Protein AF-A0A7S4EW14-F1 (afdb_monomer_lite)

Structure (mmCIF, N/CA/C/O backbone):
data_AF-A0A7S4EW14-F1
#
_entry.id   AF-A0A7S4EW14-F1
#
loop_
_atom_site.group_PDB
_atom_site.id
_atom_site.type_symbol
_atom_site.label_atom_id
_atom_site.label_alt_id
_atom_site.label_comp_id
_atom_site.label_asym_id
_atom_site.label_entity_id
_atom_site.label_seq_id
_atom_site.pdbx_PDB_ins_code
_atom_site.Cartn_x
_atom_site.Cartn_y
_atom_site.Cartn_z
_atom_site.occupancy
_atom_site.B_iso_or_equiv
_atom_site.auth_seq_id
_atom_site.auth_comp_id
_atom_site.auth_asym_id
_atom_site.auth_atom_id
_atom_site.pdbx_PDB_model_num
ATOM 1 N N . MET A 1 1 ? -1.439 -9.033 0.939 1.00 96.38 1 MET A N 1
ATOM 2 C CA . MET A 1 1 ? -0.137 -9.202 0.262 1.00 96.38 1 MET A CA 1
ATOM 3 C C . MET A 1 1 ? 0.060 -7.979 -0.616 1.00 96.38 1 MET A C 1
ATOM 5 O O . MET A 1 1 ? -0.944 -7.470 -1.092 1.00 96.38 1 MET A O 1
ATOM 9 N N . GLY A 1 2 ? 1.270 -7.483 -0.814 1.00 96.62 2 GLY A N 1
ATOM 10 C CA . GLY A 1 2 ? 1.543 -6.342 -1.691 1.00 96.62 2 GLY A CA 1
ATOM 11 C C . GLY A 1 2 ? 3.012 -5.959 -1.643 1.00 96.62 2 GLY A C 1
ATOM 12 O O . GLY A 1 2 ? 3.771 -6.600 -0.910 1.00 96.62 2 GLY A O 1
ATOM 13 N N . ASP A 1 3 ? 3.383 -4.966 -2.452 1.00 96.94 3 ASP A N 1
ATOM 14 C CA . ASP A 1 3 ? 4.759 -4.482 -2.587 1.00 96.94 3 ASP A CA 1
ATOM 15 C C . ASP A 1 3 ? 5.669 -5.640 -3.014 1.00 96.94 3 ASP A C 1
ATOM 17 O O . ASP A 1 3 ? 6.443 -6.233 -2.258 1.00 96.94 3 ASP A O 1
ATOM 21 N N . THR A 1 4 ? 5.455 -6.092 -4.242 1.00 95.25 4 THR A N 1
ATOM 22 C CA . THR A 1 4 ? 5.931 -7.405 -4.676 1.00 95.25 4 THR A CA 1
ATOM 23 C C . THR A 1 4 ? 6.914 -7.369 -5.808 1.00 95.25 4 THR A C 1
ATOM 25 O O . THR A 1 4 ? 7.634 -8.347 -5.960 1.00 95.25 4 THR A O 1
ATOM 28 N N . GLY A 1 5 ? 6.916 -6.328 -6.639 1.00 91.94 5 GLY A N 1
ATOM 29 C CA . GLY A 1 5 ? 7.826 -6.315 -7.780 1.00 91.94 5 GLY A CA 1
ATOM 30 C C . GLY A 1 5 ? 9.285 -6.319 -7.324 1.00 91.94 5 GLY A C 1
ATOM 31 O O . GLY A 1 5 ? 9.616 -5.876 -6.223 1.00 91.94 5 GLY A O 1
ATOM 32 N N . LEU A 1 6 ? 10.163 -6.846 -8.173 1.00 92.06 6 LEU A N 1
ATOM 33 C CA . LEU A 1 6 ? 11.594 -6.898 -7.896 1.00 92.06 6 LEU A CA 1
ATOM 34 C C . LEU A 1 6 ? 12.175 -5.478 -7.922 1.00 92.06 6 LEU A C 1
ATOM 36 O O . LEU A 1 6 ? 12.117 -4.818 -8.965 1.00 92.06 6 LEU A O 1
ATOM 40 N N . ARG A 1 7 ? 12.770 -5.008 -6.816 1.00 90.75 7 ARG A N 1
ATOM 41 C CA . ARG A 1 7 ? 13.289 -3.635 -6.723 1.00 90.75 7 ARG A CA 1
ATOM 42 C C . ARG A 1 7 ? 14.470 -3.423 -7.672 1.00 90.75 7 ARG A C 1
ATOM 44 O O . ARG A 1 7 ? 15.605 -3.757 -7.354 1.00 90.75 7 ARG A O 1
ATOM 51 N N . VAL A 1 8 ? 14.211 -2.829 -8.838 1.00 88.62 8 VAL A N 1
ATOM 52 C CA . VAL A 1 8 ? 15.250 -2.397 -9.783 1.00 88.62 8 VAL A CA 1
ATOM 53 C C . VAL A 1 8 ? 14.937 -0.984 -10.257 1.00 88.62 8 VAL A C 1
ATOM 55 O O . VAL A 1 8 ? 14.198 -0.770 -11.221 1.00 88.62 8 VAL A O 1
ATOM 58 N N . LYS A 1 9 ? 15.527 -0.013 -9.556 1.00 85.25 9 LYS A N 1
ATOM 59 C CA . LYS A 1 9 ? 15.292 1.427 -9.724 1.00 85.25 9 LYS A CA 1
ATOM 60 C C . LYS A 1 9 ? 16.620 2.135 -10.029 1.00 85.25 9 LYS A C 1
ATOM 62 O O . LYS A 1 9 ? 17.170 2.802 -9.148 1.00 85.25 9 LYS A O 1
ATOM 67 N N . PRO A 1 10 ? 17.194 1.961 -11.234 1.00 81.62 10 PRO A N 1
ATOM 68 C CA . PRO A 1 10 ? 18.455 2.608 -11.570 1.00 81.62 10 PRO A CA 1
ATOM 69 C C . PRO A 1 10 ? 18.251 4.121 -11.657 1.00 81.62 10 PRO A C 1
ATOM 71 O O . PRO A 1 10 ? 17.404 4.571 -12.410 1.00 81.62 10 PRO A O 1
ATOM 74 N N . LYS A 1 11 ? 19.061 4.911 -10.954 1.00 82.31 11 LYS A N 1
ATOM 75 C CA . LYS A 1 11 ? 19.224 6.352 -11.224 1.00 82.31 11 LYS A CA 1
ATOM 76 C C . LYS A 1 11 ? 20.263 6.576 -12.318 1.00 82.31 11 LYS A C 1
ATOM 78 O O . LYS A 1 11 ? 20.141 7.477 -13.139 1.00 82.31 11 LYS A O 1
ATOM 83 N N . ASN A 1 12 ? 21.280 5.718 -12.347 1.00 80.88 12 ASN A N 1
ATOM 84 C CA . ASN A 1 12 ? 22.283 5.648 -13.396 1.00 80.88 12 ASN A CA 1
ATOM 85 C C . ASN A 1 12 ? 22.828 4.217 -13.463 1.00 80.88 12 ASN A C 1
ATOM 87 O O . ASN A 1 12 ? 23.232 3.637 -12.462 1.00 80.88 12 ASN A O 1
ATOM 91 N N . ASN A 1 13 ? 22.850 3.624 -14.651 1.00 76.94 13 ASN A N 1
ATOM 92 C CA . ASN A 1 13 ? 23.282 2.238 -14.857 1.00 76.94 13 ASN A CA 1
ATOM 93 C C . ASN A 1 13 ? 24.780 2.109 -15.208 1.00 76.94 13 ASN A C 1
ATOM 95 O O . ASN A 1 13 ? 25.207 1.074 -15.723 1.00 76.94 13 ASN A O 1
ATOM 99 N N . GLY A 1 14 ? 25.579 3.151 -14.950 1.00 79.75 14 GLY A N 1
ATOM 100 C CA . GLY A 1 14 ? 27.022 3.173 -15.208 1.00 79.75 14 GLY A CA 1
ATOM 101 C C . GLY A 1 14 ? 27.410 3.727 -16.580 1.00 79.75 14 GLY A C 1
ATOM 102 O O . GLY A 1 14 ? 28.583 3.728 -16.942 1.00 79.75 14 GLY A O 1
ATOM 103 N N . PHE A 1 15 ? 26.443 4.202 -17.357 1.00 77.44 15 PHE A N 1
ATOM 104 C CA . PHE A 1 15 ? 26.656 4.684 -18.720 1.00 77.44 15 PHE A CA 1
ATOM 105 C C . PHE A 1 15 ? 26.356 6.175 -18.904 1.00 77.44 15 PHE A C 1
ATOM 107 O O . PHE A 1 15 ? 26.769 6.777 -19.898 1.00 77.44 15 PHE A O 1
ATOM 114 N N . CYS A 1 16 ? 25.646 6.778 -17.951 1.00 77.56 16 CYS A N 1
ATOM 115 C CA . CYS A 1 16 ? 25.224 8.164 -18.030 1.00 77.56 16 CYS A CA 1
ATOM 116 C C . CYS A 1 16 ? 26.310 9.095 -17.495 1.00 77.56 16 CYS A C 1
ATOM 118 O O . CYS A 1 16 ? 26.495 9.203 -16.284 1.00 77.56 16 CYS A O 1
ATOM 120 N N . GLN A 1 17 ? 27.021 9.796 -18.379 1.00 78.56 17 GLN A N 1
ATOM 121 C CA . GLN A 1 17 ? 27.955 10.840 -17.941 1.00 78.56 17 GLN A CA 1
ATOM 122 C C . GLN A 1 17 ? 27.228 12.144 -17.573 1.00 78.56 17 GLN A C 1
ATOM 124 O O . GLN A 1 17 ? 27.697 12.912 -16.733 1.00 78.56 17 GLN A O 1
ATOM 129 N N . SER A 1 18 ? 26.112 12.435 -18.239 1.00 80.50 18 SER A N 1
ATOM 130 C CA . SER A 1 18 ? 25.353 13.674 -18.070 1.00 80.50 18 SER A CA 1
ATOM 131 C C . SER A 1 18 ? 23.859 13.352 -18.120 1.00 80.50 18 SER A C 1
ATOM 133 O O . SER A 1 18 ? 23.327 13.158 -19.214 1.00 80.50 18 SER A O 1
ATOM 135 N N . PRO A 1 19 ? 23.201 13.226 -16.954 1.00 77.62 19 PRO A N 1
ATOM 136 C CA . PRO A 1 19 ? 21.753 13.090 -16.880 1.00 77.62 19 PRO A CA 1
ATOM 137 C C . PRO A 1 19 ? 21.080 14.315 -17.502 1.00 77.62 19 PRO A C 1
ATOM 139 O O . PRO A 1 19 ? 21.490 15.449 -17.247 1.00 77.62 19 PRO A O 1
ATOM 142 N N . GLY A 1 20 ? 20.085 14.063 -18.340 1.00 79.31 20 GLY A N 1
ATOM 143 C CA . GLY A 1 20 ? 19.231 15.065 -18.955 1.00 79.31 20 GLY A CA 1
ATOM 144 C C . GLY A 1 20 ? 18.007 15.395 -18.114 1.00 79.31 20 GLY A C 1
ATOM 145 O O . GLY A 1 20 ? 17.842 14.913 -16.999 1.00 79.31 20 GLY A O 1
ATOM 146 N N . SER A 1 21 ? 17.117 16.223 -18.666 1.00 80.88 21 SER A N 1
ATOM 147 C CA . SER A 1 21 ? 15.880 16.647 -17.988 1.00 80.88 21 SER A CA 1
ATOM 148 C C . SER A 1 21 ? 14.668 15.750 -18.254 1.00 80.88 21 SER A C 1
ATOM 150 O O . SER A 1 21 ? 13.591 16.008 -17.725 1.00 80.88 21 SER A O 1
ATOM 152 N N . THR A 1 22 ? 14.799 14.753 -19.132 1.00 80.50 22 THR A N 1
ATOM 153 C CA . THR A 1 22 ? 13.705 13.825 -19.460 1.00 80.50 22 THR A CA 1
ATOM 154 C C . THR A 1 22 ? 13.750 12.640 -18.513 1.00 80.50 22 THR A C 1
ATOM 156 O O . THR A 1 22 ? 14.833 12.126 -18.250 1.00 80.50 22 THR A O 1
ATOM 159 N N . LYS A 1 23 ? 12.589 12.169 -18.054 1.00 77.81 23 LYS A N 1
ATOM 160 C CA . LYS A 1 23 ? 12.474 10.973 -17.218 1.00 77.81 23 LYS A CA 1
ATOM 161 C C . LYS A 1 23 ? 11.713 9.858 -17.931 1.00 77.81 23 LYS A C 1
ATOM 163 O O . LYS A 1 23 ? 10.781 10.131 -18.682 1.00 77.81 23 LYS A O 1
ATOM 168 N N . LEU A 1 24 ? 12.090 8.612 -17.664 1.00 79.50 24 LEU A N 1
ATOM 169 C CA . LEU A 1 24 ? 11.326 7.411 -18.012 1.00 79.50 24 LEU A CA 1
ATOM 170 C C . LEU A 1 24 ? 11.192 6.571 -16.743 1.00 79.50 24 LEU A C 1
ATOM 172 O O . LEU A 1 24 ? 12.209 6.223 -16.155 1.00 79.50 24 LEU A O 1
ATOM 176 N N . TYR A 1 25 ? 9.968 6.274 -16.299 1.00 80.12 25 TYR A N 1
ATOM 177 C CA . TYR A 1 25 ? 9.727 5.585 -15.022 1.00 80.12 25 TYR A CA 1
ATOM 178 C C . TYR A 1 25 ? 10.362 6.296 -13.813 1.00 80.12 25 TYR A C 1
ATOM 180 O O . TYR A 1 25 ? 10.846 5.646 -12.893 1.00 80.12 25 TYR A O 1
ATOM 188 N N . ASP A 1 26 ? 10.356 7.637 -13.830 1.00 72.88 26 ASP A N 1
ATOM 189 C CA . ASP A 1 26 ? 11.002 8.522 -12.840 1.00 72.88 26 ASP A CA 1
ATOM 190 C C . ASP A 1 26 ? 12.550 8.462 -12.821 1.00 72.88 26 ASP A C 1
ATOM 192 O O . ASP A 1 26 ? 13.204 8.976 -11.915 1.00 72.88 26 ASP A O 1
ATOM 196 N N . ILE A 1 27 ? 13.156 7.875 -13.858 1.00 75.25 27 ILE A N 1
ATOM 197 C CA . ILE A 1 27 ? 14.610 7.758 -14.020 1.00 75.25 27 ILE A CA 1
ATOM 198 C C . ILE A 1 27 ? 15.102 8.798 -15.022 1.00 75.25 27 ILE A C 1
ATOM 200 O O . ILE A 1 27 ? 14.629 8.820 -16.164 1.00 75.25 27 ILE A O 1
ATOM 204 N N . ASP A 1 28 ? 16.085 9.609 -14.632 1.00 78.19 28 ASP A N 1
ATOM 205 C CA . ASP A 1 28 ? 16.704 10.600 -15.516 1.00 78.19 28 ASP A CA 1
ATOM 206 C C . ASP A 1 28 ? 17.358 9.922 -16.731 1.00 78.19 28 ASP A C 1
ATOM 208 O O . ASP A 1 28 ? 18.187 9.017 -16.619 1.00 78.19 28 ASP A O 1
ATOM 212 N N . GLN A 1 29 ? 16.971 10.363 -17.924 1.00 80.50 29 GLN A N 1
ATOM 213 C CA . GLN A 1 29 ? 17.505 9.871 -19.189 1.00 80.50 29 GLN A CA 1
ATOM 214 C C . GLN A 1 29 ? 18.775 10.631 -19.552 1.00 80.50 29 GLN A C 1
ATOM 216 O O . GLN A 1 29 ? 18.860 11.836 -19.347 1.00 80.50 29 GLN A O 1
ATOM 221 N N . CYS A 1 30 ? 19.766 9.951 -20.122 1.00 79.75 30 CYS A N 1
ATOM 222 C CA . CYS A 1 30 ? 21.035 10.580 -20.482 1.00 79.75 30 CYS A CA 1
ATOM 223 C C . CYS A 1 30 ? 20.901 11.565 -21.640 1.00 79.75 30 CYS A C 1
ATOM 225 O O . CYS A 1 30 ? 20.335 11.230 -22.681 1.00 79.75 30 CYS A O 1
ATOM 227 N N . ASP A 1 31 ? 21.522 12.736 -21.503 1.00 76.25 31 ASP A N 1
ATOM 228 C CA . ASP A 1 31 ? 21.683 13.669 -22.611 1.00 76.25 31 ASP A CA 1
ATOM 229 C C . ASP A 1 31 ? 22.735 13.137 -23.597 1.00 76.25 31 ASP A C 1
ATOM 231 O O . ASP A 1 31 ? 23.905 12.945 -23.255 1.00 76.25 31 ASP A O 1
ATOM 235 N N . GLY A 1 32 ? 22.335 12.934 -24.854 1.00 67.94 32 GLY A N 1
ATOM 236 C CA . GLY A 1 32 ? 23.224 12.517 -25.941 1.00 67.94 32 GLY A CA 1
ATOM 237 C C . GLY A 1 32 ? 22.862 11.166 -26.556 1.00 67.94 32 GLY A C 1
ATOM 238 O O . GLY A 1 32 ? 21.809 10.597 -26.289 1.00 67.94 32 GLY A O 1
ATOM 239 N N . LEU A 1 33 ? 23.724 10.673 -27.450 1.00 59.69 33 LEU A N 1
ATOM 240 C CA . LEU A 1 33 ? 23.538 9.344 -28.036 1.00 59.69 33 LEU A CA 1
ATOM 241 C C . LEU A 1 33 ? 23.766 8.271 -26.964 1.00 59.69 33 LEU A C 1
ATOM 243 O O . LEU A 1 33 ? 24.681 8.437 -26.148 1.00 59.69 33 LEU A O 1
ATOM 247 N N . PRO A 1 34 ? 22.989 7.171 -26.983 1.00 61.59 34 PRO A N 1
ATOM 248 C CA . PRO A 1 34 ? 23.214 6.060 -26.075 1.00 61.59 34 PRO A CA 1
ATOM 249 C C . PRO A 1 34 ? 24.659 5.553 -26.209 1.00 61.59 34 PRO A C 1
ATOM 251 O O . PRO A 1 34 ? 25.290 5.711 -27.263 1.00 61.59 34 PRO A O 1
ATOM 254 N N . PRO A 1 35 ? 25.219 4.956 -25.148 1.00 61.97 35 PRO A N 1
ATOM 255 C CA . PRO A 1 35 ? 26.553 4.381 -25.201 1.00 61.97 35 PRO A CA 1
ATOM 256 C C . PRO A 1 35 ? 26.606 3.351 -26.318 1.00 61.97 35 PRO A C 1
ATOM 258 O O . PRO A 1 35 ? 25.779 2.448 -26.382 1.00 61.97 35 PRO A O 1
ATOM 261 N N . THR A 1 36 ? 27.611 3.472 -27.174 1.00 60.53 36 THR A N 1
ATOM 262 C CA . THR A 1 36 ? 27.820 2.555 -28.300 1.00 60.53 36 THR A CA 1
ATOM 263 C C . THR A 1 36 ? 28.867 1.495 -27.974 1.00 60.53 36 THR A C 1
ATOM 265 O O . THR A 1 36 ? 29.067 0.566 -28.752 1.00 60.53 36 THR A O 1
ATOM 268 N N . SER A 1 37 ? 29.567 1.601 -26.832 1.00 64.19 37 SER A N 1
ATOM 269 C CA . SER A 1 37 ? 30.575 0.611 -26.449 1.00 64.19 37 SER A CA 1
ATOM 270 C C . SER A 1 37 ? 30.782 0.443 -24.942 1.00 64.19 37 SER A C 1
ATOM 272 O O . SER A 1 37 ? 30.654 1.367 -24.138 1.00 64.19 37 SER A O 1
ATOM 274 N N . ARG A 1 38 ? 31.225 -0.763 -24.561 1.00 65.06 38 ARG A N 1
ATOM 275 C CA . ARG A 1 38 ? 31.553 -1.141 -23.176 1.00 65.06 38 ARG A CA 1
ATOM 276 C C . ARG A 1 38 ? 32.670 -0.298 -22.554 1.00 65.06 38 ARG A C 1
ATOM 278 O O . ARG A 1 38 ? 32.738 -0.207 -21.336 1.00 65.06 38 ARG A O 1
ATOM 285 N N . SER A 1 39 ? 33.535 0.335 -23.350 1.00 67.75 39 SER A N 1
ATOM 286 C CA . SER A 1 39 ? 34.569 1.229 -22.808 1.00 67.75 39 SER A CA 1
ATOM 287 C C . SER A 1 39 ? 34.007 2.533 -22.233 1.00 67.75 39 SER A C 1
ATOM 289 O O . SER A 1 39 ? 34.753 3.267 -21.596 1.00 67.75 39 SER A O 1
ATOM 291 N N . GLN A 1 40 ? 32.725 2.833 -22.473 1.00 75.81 40 GLN A N 1
ATOM 292 C CA . GLN A 1 40 ? 32.021 3.976 -21.881 1.00 75.81 40 GLN A CA 1
ATOM 293 C C . GLN A 1 40 ? 31.373 3.638 -20.531 1.00 75.81 40 GLN A C 1
ATOM 295 O O . GLN A 1 40 ? 30.894 4.546 -19.860 1.00 75.81 40 GLN A O 1
ATOM 300 N N . PHE A 1 41 ? 31.359 2.359 -20.133 1.00 78.38 41 PHE A N 1
ATOM 301 C CA . PHE A 1 41 ? 30.885 1.959 -18.813 1.00 78.38 41 PHE A CA 1
ATOM 302 C C . PHE A 1 41 ? 31.851 2.447 -17.737 1.00 78.38 41 PHE A C 1
ATOM 304 O O . PHE A 1 41 ? 33.063 2.222 -17.818 1.00 78.38 41 PHE A O 1
ATOM 311 N N . ASN A 1 42 ? 31.293 3.047 -16.698 1.00 80.50 42 ASN A N 1
ATOM 312 C CA . ASN A 1 42 ? 31.996 3.382 -15.484 1.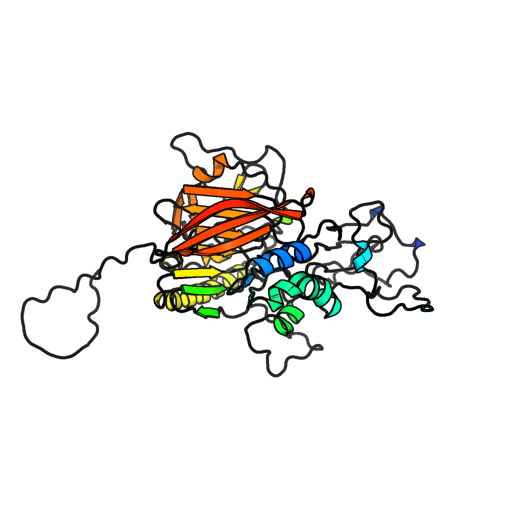00 80.50 42 ASN A CA 1
ATOM 313 C C . ASN A 1 42 ? 31.184 2.915 -14.276 1.00 80.50 42 ASN A C 1
ATOM 315 O O . ASN A 1 42 ? 30.123 3.450 -13.964 1.00 80.50 42 ASN A O 1
ATOM 319 N N . GLU A 1 43 ? 31.733 1.937 -13.567 1.00 80.56 43 GLU A N 1
ATOM 320 C CA . GLU A 1 43 ? 31.140 1.375 -12.358 1.00 80.56 43 GLU A CA 1
ATOM 321 C C . GLU A 1 43 ? 30.892 2.435 -11.278 1.00 80.56 43 GLU A C 1
ATOM 323 O O . GLU A 1 43 ? 29.890 2.376 -10.577 1.00 80.56 43 GLU A O 1
ATOM 328 N N . SER A 1 44 ? 31.746 3.464 -11.190 1.00 84.06 44 SER A N 1
ATOM 329 C CA . SER A 1 44 ? 31.577 4.541 -10.209 1.00 84.06 44 SER A CA 1
ATOM 330 C C . SER A 1 44 ? 30.371 5.444 -10.486 1.00 84.06 44 SER A C 1
ATOM 332 O O . SER A 1 44 ? 30.142 6.385 -9.733 1.00 84.06 44 SER A O 1
ATOM 334 N N . TRP A 1 45 ? 29.684 5.258 -11.614 1.00 83.56 45 TRP A N 1
ATOM 335 C CA . TRP A 1 45 ? 28.458 5.977 -11.959 1.00 83.56 45 TRP A CA 1
ATOM 336 C C . TRP A 1 45 ? 27.205 5.144 -11.718 1.00 83.56 45 TRP A C 1
ATOM 338 O O . TRP A 1 45 ? 26.115 5.655 -11.939 1.00 83.56 45 TRP A O 1
ATOM 348 N N . VAL A 1 46 ? 27.332 3.881 -11.308 1.00 83.62 46 VAL A N 1
ATOM 349 C CA . VAL A 1 46 ? 26.164 3.078 -10.949 1.00 83.62 46 VAL A CA 1
ATOM 350 C C . VAL A 1 46 ? 25.537 3.668 -9.685 1.00 83.62 46 VAL A C 1
ATOM 352 O O . VAL A 1 46 ? 26.203 3.791 -8.660 1.00 83.62 46 VAL A O 1
ATOM 355 N N . ASP A 1 47 ? 24.266 4.043 -9.782 1.00 84.88 47 ASP A N 1
ATOM 356 C CA . ASP A 1 47 ? 23.455 4.595 -8.697 1.00 84.88 47 ASP A CA 1
ATOM 357 C C . ASP A 1 47 ? 22.008 4.106 -8.844 1.00 84.88 47 ASP A C 1
ATOM 359 O O . ASP A 1 47 ? 21.499 3.966 -9.962 1.00 84.88 47 ASP A O 1
ATOM 363 N N . GLY A 1 48 ? 21.339 3.847 -7.726 1.00 86.06 48 GLY A N 1
ATOM 364 C CA . GLY A 1 48 ? 20.001 3.260 -7.668 1.00 86.06 48 GLY A CA 1
ATOM 365 C C . GLY A 1 48 ? 19.906 2.058 -6.732 1.00 86.06 48 GLY A C 1
ATOM 366 O O . GLY A 1 48 ? 20.891 1.657 -6.112 1.00 86.06 48 GLY A O 1
ATOM 367 N N . ASP A 1 49 ? 18.708 1.480 -6.670 1.00 86.12 49 ASP A N 1
ATOM 368 C CA . ASP A 1 49 ? 18.413 0.307 -5.844 1.00 86.12 49 ASP A CA 1
ATOM 369 C C . ASP A 1 49 ? 18.291 -0.949 -6.712 1.00 86.12 49 ASP A C 1
ATOM 371 O O . ASP A 1 49 ? 17.628 -0.924 -7.757 1.00 86.12 49 ASP A O 1
ATOM 375 N N . PHE A 1 50 ? 18.908 -2.045 -6.265 1.00 87.50 50 PHE A N 1
ATOM 376 C CA . PHE A 1 50 ? 18.995 -3.298 -7.013 1.00 87.50 50 PHE A CA 1
ATOM 377 C C . PHE A 1 50 ? 18.859 -4.510 -6.083 1.00 87.50 50 PHE A C 1
ATOM 379 O O . PHE A 1 50 ? 19.807 -4.866 -5.382 1.00 87.50 50 PHE A O 1
ATOM 386 N N . GLN A 1 51 ? 17.705 -5.166 -6.137 1.00 90.25 51 GLN A N 1
ATOM 387 C CA . GLN A 1 51 ? 17.419 -6.441 -5.486 1.00 90.25 51 GLN A CA 1
ATOM 388 C C . GLN A 1 51 ? 17.932 -7.606 -6.340 1.00 90.25 51 GLN A C 1
ATOM 390 O O . GLN A 1 51 ? 17.717 -7.634 -7.557 1.00 90.25 51 GLN A O 1
ATOM 395 N N . ALA A 1 52 ? 18.595 -8.589 -5.723 1.00 86.12 52 ALA A N 1
ATOM 396 C CA . ALA A 1 52 ? 18.969 -9.818 -6.421 1.00 86.12 52 ALA A CA 1
ATOM 397 C C . ALA A 1 52 ? 17.745 -10.695 -6.700 1.00 86.12 52 ALA A C 1
ATOM 399 O O . ALA A 1 52 ? 16.798 -10.740 -5.919 1.00 86.12 52 ALA A O 1
ATOM 400 N N . LEU A 1 53 ? 17.804 -11.461 -7.791 1.00 84.50 53 LEU A N 1
ATOM 401 C CA . LEU A 1 53 ? 16.746 -12.422 -8.125 1.00 84.50 53 LEU A CA 1
ATOM 402 C C . LEU A 1 53 ? 16.582 -13.514 -7.057 1.00 84.50 53 LEU A C 1
ATOM 404 O O . LEU A 1 53 ? 15.464 -13.961 -6.823 1.00 84.50 53 LEU A O 1
ATOM 408 N N . ASP A 1 54 ? 17.677 -13.912 -6.408 1.00 86.00 54 ASP A N 1
ATOM 409 C CA . ASP A 1 54 ? 17.660 -14.923 -5.345 1.00 86.00 54 ASP A CA 1
ATOM 410 C C . ASP A 1 54 ? 17.104 -14.373 -4.014 1.00 86.00 54 ASP A C 1
ATOM 412 O O . ASP A 1 54 ? 16.628 -15.153 -3.192 1.00 86.00 54 ASP A O 1
ATOM 416 N N . ASP A 1 55 ? 17.081 -13.044 -3.842 1.00 87.69 55 ASP A N 1
ATOM 417 C CA . ASP A 1 55 ? 16.551 -12.342 -2.660 1.00 87.69 55 ASP A CA 1
ATOM 418 C C . ASP A 1 55 ? 15.089 -11.889 -2.870 1.00 87.69 55 ASP A C 1
ATOM 420 O O . ASP A 1 55 ? 14.597 -10.983 -2.192 1.00 87.69 55 ASP A O 1
ATOM 424 N N . TRP A 1 56 ? 14.387 -12.486 -3.843 1.00 92.81 56 TRP A N 1
ATOM 425 C CA . TRP A 1 56 ? 13.033 -12.108 -4.251 1.00 92.81 56 TRP A CA 1
ATOM 426 C C . TRP A 1 56 ? 12.039 -13.279 -4.120 1.00 92.81 56 TRP A C 1
ATOM 428 O O . TRP A 1 56 ? 11.884 -14.091 -5.036 1.00 92.81 56 TRP A O 1
ATOM 438 N N . PRO A 1 57 ? 11.324 -13.399 -2.984 1.00 94.94 57 PRO A N 1
ATOM 439 C CA . PRO A 1 57 ? 10.611 -14.628 -2.630 1.00 94.94 57 PRO A CA 1
ATOM 440 C C . PRO A 1 57 ? 9.176 -14.724 -3.171 1.00 94.94 57 PRO A C 1
ATOM 442 O O . PRO A 1 57 ? 8.444 -15.636 -2.776 1.00 94.94 57 PRO A O 1
ATOM 445 N N . LEU A 1 58 ? 8.743 -13.813 -4.051 1.00 95.12 58 LEU A N 1
ATOM 446 C CA . LEU A 1 58 ? 7.338 -13.697 -4.466 1.00 95.12 58 LEU A CA 1
ATOM 447 C C . LEU A 1 58 ? 6.768 -15.001 -5.041 1.00 95.12 58 LEU A C 1
ATOM 449 O O . LEU A 1 58 ? 5.627 -15.352 -4.739 1.00 95.12 58 LEU A O 1
ATOM 453 N N . GLU A 1 59 ? 7.539 -15.735 -5.846 1.00 94.12 59 GLU A N 1
ATOM 454 C CA . GLU A 1 59 ? 7.094 -17.008 -6.431 1.00 94.12 59 GLU A CA 1
ATOM 455 C C . GLU A 1 59 ? 6.823 -18.070 -5.353 1.00 94.12 59 GLU A C 1
ATOM 457 O O . GLU A 1 59 ? 5.765 -18.712 -5.344 1.00 94.12 59 GLU A O 1
ATOM 462 N N . SER A 1 60 ? 7.747 -18.216 -4.401 1.00 95.38 60 SER A N 1
ATOM 463 C CA . SER A 1 60 ? 7.606 -19.133 -3.267 1.00 95.38 60 SER A CA 1
ATOM 464 C C . SER A 1 60 ? 6.428 -18.737 -2.380 1.00 95.38 60 SER A C 1
ATOM 466 O O . SER A 1 60 ? 5.586 -19.574 -2.055 1.00 95.38 60 SER A O 1
ATOM 468 N N . LEU A 1 61 ? 6.322 -17.450 -2.037 1.00 97.69 61 LEU A N 1
ATOM 469 C CA . LEU A 1 61 ? 5.227 -16.915 -1.231 1.00 97.69 61 LEU A CA 1
ATOM 470 C C . LEU A 1 61 ? 3.868 -17.106 -1.905 1.00 97.69 61 LEU A C 1
ATOM 472 O O . LEU A 1 61 ? 2.914 -17.505 -1.243 1.00 97.69 61 LEU A O 1
ATOM 476 N N . SER A 1 62 ? 3.779 -16.872 -3.214 1.00 97.56 62 SER A N 1
ATOM 477 C CA . SER A 1 62 ? 2.548 -17.066 -3.986 1.00 97.56 62 SER A CA 1
ATOM 478 C C . SER A 1 62 ? 2.134 -18.536 -4.022 1.00 97.56 62 SER A C 1
ATOM 480 O O . SER A 1 62 ? 0.961 -18.849 -3.828 1.00 97.56 62 SER A O 1
ATOM 482 N N . SER A 1 63 ? 3.092 -19.449 -4.199 1.00 96.94 63 SER A N 1
ATOM 483 C CA . SER A 1 63 ? 2.840 -20.896 -4.187 1.00 96.94 63 SER A CA 1
ATOM 484 C C . SER A 1 63 ? 2.335 -21.375 -2.819 1.00 96.94 63 SER A C 1
ATOM 486 O O . SER A 1 63 ? 1.388 -22.160 -2.734 1.00 96.94 63 SER A O 1
ATOM 488 N N . LEU A 1 64 ? 2.932 -20.873 -1.733 1.00 97.31 64 LEU A N 1
ATOM 489 C CA . LEU A 1 64 ? 2.523 -21.186 -0.362 1.00 97.31 64 LEU A CA 1
ATOM 490 C C . LEU A 1 64 ? 1.144 -20.595 -0.033 1.00 97.31 64 LEU A C 1
ATOM 492 O O . LEU A 1 64 ? 0.275 -21.314 0.455 1.00 97.31 64 LEU A O 1
ATOM 496 N N . ALA A 1 65 ? 0.898 -19.335 -0.395 1.00 97.94 65 ALA A N 1
ATOM 497 C CA . ALA A 1 65 ? -0.401 -18.689 -0.221 1.00 97.94 65 ALA A CA 1
ATOM 498 C C . ALA A 1 65 ? -1.512 -19.394 -1.015 1.00 97.94 65 ALA A C 1
ATOM 500 O O . ALA A 1 65 ? -2.645 -19.489 -0.545 1.00 97.94 65 ALA A O 1
ATOM 501 N N . ALA A 1 66 ? -1.207 -19.924 -2.204 1.00 98.38 66 ALA A N 1
ATOM 502 C CA . ALA A 1 66 ? -2.158 -20.709 -2.987 1.00 98.38 66 ALA A CA 1
ATOM 503 C C . ALA A 1 66 ? -2.555 -22.010 -2.266 1.00 98.38 66 ALA A C 1
ATOM 505 O O . ALA A 1 66 ? -3.715 -22.427 -2.333 1.00 98.38 66 ALA A O 1
ATOM 506 N N . ALA A 1 67 ? -1.619 -22.629 -1.537 1.00 97.31 67 ALA A N 1
ATOM 507 C CA . ALA A 1 67 ? -1.857 -23.853 -0.774 1.00 97.31 67 ALA A CA 1
ATOM 508 C C . ALA A 1 67 ? -2.784 -23.651 0.442 1.00 97.31 67 ALA A C 1
ATOM 510 O O . ALA A 1 67 ? -3.412 -24.616 0.878 1.00 97.31 67 ALA A O 1
ATOM 511 N N . GLU A 1 68 ? -2.947 -22.415 0.929 1.00 96.44 68 GLU A N 1
ATOM 512 C CA . GLU A 1 68 ? -3.958 -22.056 1.942 1.00 96.44 68 GLU A CA 1
ATOM 513 C C . GLU A 1 68 ? -5.403 -22.175 1.415 1.00 96.44 68 GLU A C 1
ATOM 515 O O . GLU A 1 68 ? -6.357 -22.090 2.188 1.00 96.44 68 GLU A O 1
ATOM 520 N N . ALA A 1 69 ? -5.582 -22.366 0.100 1.00 97.50 69 ALA A N 1
ATOM 521 C CA . ALA A 1 69 ? -6.872 -22.406 -0.589 1.00 97.50 69 ALA A CA 1
ATOM 522 C C . ALA A 1 69 ? -7.773 -21.186 -0.275 1.00 97.50 69 ALA A C 1
ATOM 524 O O . ALA A 1 69 ? -8.914 -21.350 0.179 1.00 97.50 69 ALA A O 1
ATOM 525 N N . PRO A 1 70 ? -7.285 -19.947 -0.497 1.00 97.81 70 PRO A N 1
ATOM 526 C CA . PRO A 1 70 ? -8.030 -18.744 -0.155 1.00 97.81 70 PRO A CA 1
ATOM 527 C C . PRO A 1 70 ? -9.305 -18.600 -0.994 1.00 97.81 70 PRO A C 1
ATOM 529 O O . PRO A 1 70 ? -9.363 -18.975 -2.161 1.00 97.81 70 PRO A O 1
ATOM 532 N N . HIS A 1 71 ? -10.336 -17.983 -0.414 1.00 97.00 71 HIS A N 1
ATOM 533 C CA . HIS A 1 71 ? -11.559 -17.638 -1.153 1.00 97.00 71 HIS A CA 1
ATOM 534 C C . HIS A 1 71 ? -11.401 -16.368 -2.002 1.00 97.00 71 HIS A C 1
ATOM 536 O O . HIS A 1 71 ? -12.137 -16.175 -2.968 1.00 97.00 71 HIS A O 1
ATOM 542 N N . ALA A 1 72 ? -10.486 -15.486 -1.604 1.00 97.50 72 ALA A N 1
ATOM 543 C CA . ALA A 1 72 ? -10.128 -14.251 -2.286 1.00 97.50 72 ALA A CA 1
ATOM 544 C C . ALA A 1 72 ? -8.750 -13.786 -1.794 1.00 97.50 72 ALA A C 1
ATOM 546 O O . ALA A 1 72 ? -8.354 -14.108 -0.672 1.00 97.50 72 ALA A O 1
ATOM 547 N N . VAL A 1 73 ? -8.056 -12.997 -2.610 1.00 98.44 73 VAL A N 1
ATOM 548 C CA . VAL A 1 73 ? -6.771 -12.370 -2.269 1.00 98.44 73 VAL A CA 1
ATOM 549 C C . VAL A 1 73 ? -6.950 -10.860 -2.231 1.00 98.44 73 VAL A C 1
ATOM 551 O O . VAL A 1 73 ? -7.472 -10.287 -3.181 1.00 98.44 73 VAL A O 1
ATOM 554 N N . VAL A 1 74 ? -6.514 -10.208 -1.152 1.00 98.38 74 VAL A N 1
ATOM 555 C CA . VAL A 1 74 ? -6.413 -8.741 -1.087 1.00 98.38 74 VAL A CA 1
ATOM 556 C C . VAL A 1 74 ? -4.979 -8.351 -1.414 1.00 98.38 74 VAL A C 1
ATOM 558 O O . VAL A 1 74 ? -4.050 -8.771 -0.709 1.00 98.38 74 VAL A O 1
ATOM 561 N N . TYR A 1 75 ? -4.819 -7.566 -2.480 1.00 98.25 75 TYR A N 1
ATOM 562 C CA . TYR A 1 75 ? -3.520 -7.153 -2.986 1.00 98.25 75 TYR A CA 1
ATOM 563 C C . TYR A 1 75 ? -3.368 -5.637 -3.002 1.00 98.25 75 TYR A C 1
ATOM 565 O O . TYR A 1 75 ? -4.139 -4.950 -3.668 1.00 98.25 75 TYR A O 1
ATOM 573 N N . VAL A 1 76 ? -2.393 -5.116 -2.258 1.00 97.88 76 VAL A N 1
ATOM 574 C CA . VAL A 1 76 ? -2.322 -3.691 -1.878 1.00 97.88 76 VAL A CA 1
ATOM 575 C C . VAL A 1 76 ? -1.398 -2.841 -2.758 1.00 97.88 76 VAL A C 1
ATOM 577 O O . VAL A 1 76 ? -0.949 -1.789 -2.326 1.00 97.88 76 VAL A O 1
ATOM 580 N N . GLY A 1 77 ? -1.157 -3.259 -4.001 1.00 96.50 77 GLY A N 1
ATOM 581 C CA . GLY A 1 77 ? -0.414 -2.471 -4.991 1.00 96.50 77 GLY A CA 1
ATOM 582 C C . GLY A 1 77 ? 1.069 -2.796 -5.092 1.00 96.50 77 GLY A C 1
ATOM 583 O O . GLY A 1 77 ? 1.557 -3.717 -4.432 1.00 96.50 77 GLY A O 1
ATOM 584 N N . ASP A 1 78 ? 1.744 -2.030 -5.950 1.00 96.75 78 ASP A N 1
ATOM 585 C CA . ASP A 1 78 ? 3.180 -2.079 -6.197 1.00 96.75 78 ASP A CA 1
ATOM 586 C C . ASP A 1 78 ? 3.609 -3.448 -6.778 1.00 96.75 78 ASP A C 1
ATOM 588 O O . ASP A 1 78 ? 4.335 -4.261 -6.196 1.00 96.75 78 ASP A O 1
ATOM 592 N N . TYR A 1 79 ? 3.075 -3.715 -7.975 1.00 96.12 79 TYR A N 1
ATOM 593 C CA . TYR A 1 79 ? 3.234 -4.958 -8.737 1.00 96.12 79 TYR A CA 1
ATOM 594 C C . TYR A 1 79 ? 4.532 -4.970 -9.546 1.00 96.12 79 TYR A C 1
ATOM 596 O O . TYR A 1 79 ? 5.174 -6.016 -9.641 1.00 96.12 79 TYR A O 1
ATOM 604 N N . LEU A 1 80 ? 4.900 -3.829 -10.144 1.00 93.06 80 LEU A N 1
ATOM 605 C CA . LEU A 1 80 ? 6.037 -3.705 -11.056 1.00 93.06 80 LEU A CA 1
ATOM 606 C C . LEU A 1 80 ? 7.086 -2.732 -10.496 1.00 93.06 80 LEU A C 1
ATOM 608 O O . LEU A 1 80 ? 6.880 -1.520 -10.470 1.00 93.06 80 LEU A O 1
ATOM 612 N N . TYR A 1 81 ? 8.263 -3.249 -10.140 1.00 89.50 81 TYR A N 1
ATOM 613 C CA . TYR A 1 81 ? 9.398 -2.430 -9.685 1.00 89.50 81 TYR A CA 1
ATOM 614 C C . TYR A 1 81 ? 10.606 -2.494 -10.611 1.00 89.50 81 TYR A C 1
ATOM 616 O O . TYR A 1 81 ? 11.544 -1.717 -10.425 1.00 89.50 81 TYR A O 1
ATOM 624 N N . ARG A 1 82 ? 10.590 -3.356 -11.633 1.00 87.25 82 ARG A N 1
ATOM 625 C CA . ARG A 1 82 ? 11.620 -3.368 -12.676 1.00 87.25 82 ARG A CA 1
ATOM 626 C C . ARG A 1 82 ? 11.477 -2.176 -13.614 1.00 87.25 82 ARG A C 1
ATOM 628 O O . ARG A 1 82 ? 11.017 -2.310 -14.743 1.00 87.25 82 ARG A O 1
ATOM 635 N N . GLN A 1 83 ? 11.885 -1.002 -13.152 1.00 84.06 83 GLN A N 1
ATOM 636 C CA . GLN A 1 83 ? 11.754 0.269 -13.870 1.00 84.06 83 GLN A CA 1
ATOM 637 C C . GLN A 1 83 ? 12.878 0.502 -14.883 1.00 84.06 83 GLN A C 1
ATOM 639 O O . GLN A 1 83 ? 12.840 1.454 -15.652 1.00 84.06 83 GLN A O 1
ATOM 644 N N . GLY A 1 84 ? 13.880 -0.369 -14.937 1.00 82.19 84 GLY A N 1
ATOM 645 C CA . GLY A 1 84 ? 14.964 -0.240 -15.896 1.00 82.19 84 GLY A CA 1
ATOM 646 C C . GLY A 1 84 ? 15.849 -1.477 -15.958 1.00 82.19 84 GLY A C 1
ATOM 647 O O . GLY A 1 84 ? 15.621 -2.452 -15.238 1.00 82.19 84 GLY A O 1
ATOM 648 N N . PRO A 1 85 ? 16.875 -1.443 -16.820 1.00 78.94 85 PRO A N 1
ATOM 649 C CA . PRO A 1 85 ? 17.856 -2.510 -16.898 1.00 78.94 85 PRO A CA 1
ATOM 650 C C . PRO A 1 85 ? 18.752 -2.538 -15.650 1.00 78.94 85 PRO A C 1
ATOM 652 O O . PRO A 1 85 ? 19.091 -1.502 -15.076 1.00 78.94 85 PRO A O 1
ATOM 655 N N . CYS A 1 86 ? 19.215 -3.732 -15.292 1.00 78.94 86 CYS A N 1
ATOM 656 C CA . CYS A 1 86 ? 20.255 -3.935 -14.285 1.00 78.94 86 CYS A CA 1
ATOM 657 C C . CYS A 1 86 ? 21.634 -3.500 -14.853 1.00 78.94 86 CYS A C 1
ATOM 659 O O . CYS A 1 86 ? 21.887 -3.691 -16.047 1.00 78.94 86 CYS A O 1
ATOM 661 N N . PRO A 1 87 ? 22.558 -2.918 -14.069 1.00 76.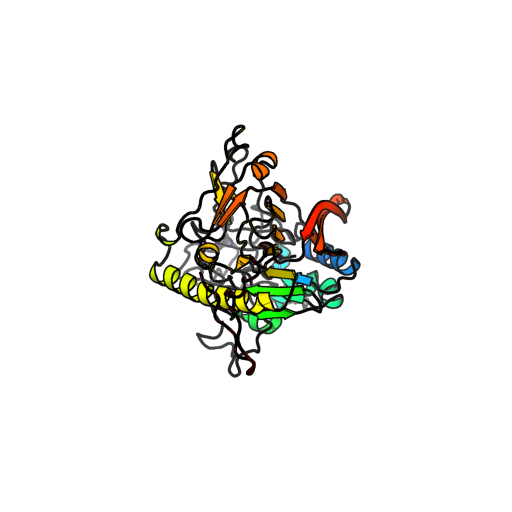62 87 PRO A N 1
ATOM 662 C CA . PRO A 1 87 ? 23.893 -2.530 -14.550 1.00 76.62 87 PRO A CA 1
ATOM 663 C C . PRO A 1 87 ? 24.788 -3.742 -14.911 1.00 76.62 87 PRO A C 1
ATOM 665 O O . PRO A 1 87 ? 24.633 -4.828 -14.355 1.00 76.62 87 PRO A O 1
ATOM 668 N N . TYR A 1 88 ? 25.757 -3.574 -15.833 1.00 66.12 88 TYR A N 1
ATOM 669 C CA . TYR A 1 88 ? 26.693 -4.641 -16.260 1.00 66.12 88 TYR A CA 1
ATOM 670 C C . TYR A 1 88 ? 28.146 -4.154 -16.465 1.00 66.12 88 TYR A C 1
ATOM 672 O O . TYR A 1 88 ? 28.340 -3.213 -17.237 1.00 66.12 88 TYR A O 1
ATOM 680 N N . PRO A 1 89 ? 29.195 -4.852 -15.959 1.00 60.66 89 PRO A N 1
ATOM 681 C CA . PRO A 1 89 ? 29.196 -5.951 -14.987 1.00 60.66 89 PRO A CA 1
ATOM 682 C C . PRO A 1 89 ? 29.141 -5.439 -13.539 1.00 60.66 89 PRO A C 1
ATOM 684 O O . PRO A 1 89 ? 29.661 -4.373 -13.217 1.00 60.66 89 PRO A O 1
ATOM 687 N N . ASN A 1 90 ? 28.531 -6.233 -12.668 1.00 53.97 90 ASN A N 1
ATOM 688 C CA . ASN A 1 90 ? 28.224 -5.849 -11.302 1.00 53.97 90 ASN A CA 1
ATOM 689 C C . ASN A 1 90 ? 29.362 -6.182 -10.320 1.00 53.97 90 ASN A C 1
ATOM 691 O O . ASN A 1 90 ? 29.327 -7.209 -9.650 1.00 53.97 90 ASN A O 1
ATOM 695 N N . ASN A 1 91 ? 30.377 -5.324 -10.225 1.00 48.06 91 ASN A N 1
ATOM 696 C CA . ASN A 1 91 ? 31.310 -5.378 -9.090 1.00 48.06 91 ASN A CA 1
ATOM 697 C C . ASN A 1 91 ? 30.823 -4.511 -7.896 1.00 48.06 91 ASN A C 1
ATOM 699 O O . ASN A 1 91 ? 31.520 -4.443 -6.884 1.00 48.06 91 ASN A O 1
ATOM 703 N N . ALA A 1 92 ? 29.629 -3.897 -7.989 1.00 43.62 92 ALA A N 1
ATOM 704 C CA . ALA A 1 92 ? 29.142 -2.856 -7.075 1.00 43.62 92 ALA A CA 1
ATOM 705 C C . ALA A 1 92 ? 27.863 -3.201 -6.267 1.00 43.62 92 ALA A C 1
ATOM 707 O O . ALA A 1 92 ? 27.454 -2.383 -5.447 1.00 43.62 92 ALA A O 1
ATOM 708 N N . GLY A 1 93 ? 27.225 -4.370 -6.443 1.00 54.41 93 GLY A N 1
ATOM 709 C CA . GLY A 1 93 ? 25.922 -4.680 -5.821 1.00 54.41 93 GLY A CA 1
ATOM 710 C C . GLY A 1 93 ? 25.399 -6.120 -5.998 1.00 54.41 93 GLY A C 1
ATOM 711 O O . GLY A 1 93 ? 26.164 -7.035 -6.297 1.00 54.41 93 GLY A O 1
ATOM 712 N N . ALA A 1 94 ? 24.085 -6.314 -5.806 1.00 63.25 94 ALA A N 1
ATOM 713 C CA . ALA A 1 94 ? 23.372 -7.604 -5.835 1.00 63.25 94 ALA A CA 1
ATOM 714 C C . ALA A 1 94 ? 23.065 -8.087 -7.276 1.00 63.25 94 ALA A C 1
ATOM 716 O O . ALA A 1 94 ? 22.792 -7.268 -8.154 1.00 63.25 94 ALA A O 1
ATOM 717 N N . ASP A 1 95 ? 23.140 -9.395 -7.567 1.00 74.00 95 ASP A N 1
ATOM 718 C CA . ASP A 1 95 ? 23.002 -9.919 -8.941 1.00 74.00 95 ASP A CA 1
ATOM 719 C C . ASP A 1 95 ? 21.545 -9.905 -9.447 1.00 74.00 95 ASP A C 1
ATOM 721 O O . ASP A 1 95 ? 20.782 -10.857 -9.280 1.00 74.00 95 ASP A O 1
ATOM 725 N N . CYS A 1 96 ? 21.170 -8.807 -10.110 1.00 78.19 96 CYS A N 1
ATOM 726 C CA . CYS A 1 96 ? 19.917 -8.660 -10.855 1.00 78.19 96 CYS A CA 1
ATOM 727 C C . CYS A 1 96 ? 20.062 -8.938 -12.362 1.00 78.19 96 CYS A C 1
ATOM 729 O O . CYS A 1 96 ? 19.131 -8.695 -13.132 1.00 78.19 96 CYS A O 1
ATOM 731 N N . THR A 1 97 ? 21.224 -9.399 -12.842 1.00 74.81 97 THR A N 1
ATOM 732 C CA . THR A 1 97 ? 21.546 -9.353 -14.283 1.00 74.81 97 THR A CA 1
ATOM 733 C C . THR A 1 97 ? 20.655 -10.251 -15.140 1.00 74.81 97 THR A C 1
ATOM 735 O O . THR A 1 97 ? 20.469 -9.972 -16.328 1.00 74.81 97 THR A O 1
ATOM 738 N N . GLY A 1 98 ? 20.024 -11.266 -14.541 1.00 72.50 98 GLY A N 1
ATOM 739 C CA . GLY A 1 98 ? 19.046 -12.125 -15.207 1.00 72.50 98 GLY A CA 1
ATOM 740 C C . GLY A 1 98 ? 17.840 -11.376 -15.790 1.00 72.50 98 GLY A C 1
ATOM 741 O O . GLY A 1 98 ? 17.235 -11.868 -16.738 1.00 72.50 98 GLY A O 1
ATOM 742 N N . ILE A 1 99 ? 17.518 -10.163 -15.316 1.00 78.19 99 ILE A N 1
ATOM 743 C CA . ILE A 1 99 ? 16.416 -9.365 -15.885 1.00 78.19 99 ILE A CA 1
ATOM 744 C C . ILE A 1 99 ? 16.751 -8.781 -17.264 1.00 78.19 99 ILE A C 1
ATOM 746 O O . ILE A 1 99 ? 15.848 -8.479 -18.043 1.00 78.19 99 ILE A O 1
ATOM 750 N N . ASN A 1 100 ? 18.044 -8.608 -17.558 1.00 74.56 100 ASN A N 1
ATOM 751 C CA . ASN A 1 100 ? 18.531 -8.073 -18.829 1.00 74.56 100 ASN A CA 1
ATOM 752 C C . ASN A 1 100 ? 18.565 -9.139 -19.929 1.00 74.56 100 ASN A C 1
ATOM 754 O O . ASN A 1 100 ? 18.839 -8.817 -21.082 1.00 74.56 100 ASN A O 1
ATOM 758 N N . ALA A 1 101 ? 18.349 -10.410 -19.583 1.00 64.69 101 ALA A N 1
ATOM 759 C CA . ALA A 1 101 ? 18.278 -11.486 -20.552 1.00 64.69 101 ALA A CA 1
ATOM 760 C C . ALA A 1 101 ? 16.842 -11.585 -21.096 1.00 64.69 101 ALA A C 1
ATOM 762 O O . ALA A 1 101 ? 15.905 -11.753 -20.310 1.00 64.69 101 ALA A O 1
ATOM 763 N N . PRO A 1 102 ? 16.628 -11.537 -22.421 1.00 55.62 102 PRO A N 1
ATOM 764 C CA . PRO A 1 102 ? 15.328 -11.855 -22.984 1.00 55.62 102 PRO A CA 1
ATOM 765 C C . PRO A 1 102 ? 15.091 -13.357 -22.810 1.00 55.62 102 PRO A C 1
ATOM 767 O O . PRO A 1 102 ? 15.647 -14.177 -23.538 1.00 55.62 102 PRO A O 1
ATOM 770 N N . SER A 1 103 ? 14.264 -13.759 -21.849 1.00 50.44 103 SER A N 1
ATOM 771 C CA . SER A 1 103 ? 13.865 -15.161 -21.722 1.00 50.44 103 SER A CA 1
ATOM 772 C C . SER A 1 103 ? 12.689 -15.466 -22.654 1.00 50.44 103 SER A C 1
ATOM 774 O O . SER A 1 103 ? 11.610 -15.775 -22.173 1.00 50.44 103 SER A O 1
ATOM 776 N N . PHE A 1 104 ? 12.879 -15.346 -23.973 1.00 43.41 104 PHE A N 1
ATOM 777 C CA . PHE A 1 104 ? 12.129 -16.064 -25.019 1.00 43.41 104 PHE A CA 1
ATOM 778 C C . PHE A 1 104 ? 12.872 -15.910 -26.367 1.00 43.41 104 PHE A C 1
ATOM 780 O O . PHE A 1 104 ? 12.974 -14.810 -26.900 1.00 43.41 104 PHE A O 1
ATOM 787 N N . TYR A 1 105 ? 13.347 -17.040 -26.907 1.00 38.56 105 TYR A N 1
ATOM 788 C CA . TYR A 1 105 ? 14.286 -17.240 -28.029 1.00 38.56 105 TYR A CA 1
ATOM 789 C C . TYR A 1 105 ? 15.770 -17.023 -27.699 1.00 38.56 105 TYR A C 1
ATOM 791 O O . TYR A 1 105 ? 16.260 -15.902 -27.604 1.00 38.56 105 TYR A O 1
ATOM 799 N N . GLU A 1 106 ? 16.505 -18.138 -27.630 1.00 39.41 106 GLU A N 1
ATOM 800 C CA . GLU A 1 106 ? 17.927 -18.177 -27.972 1.00 39.41 106 GLU A CA 1
ATOM 801 C C . GLU A 1 106 ? 18.109 -17.488 -29.330 1.00 39.41 106 GLU A C 1
ATOM 803 O O . GLU A 1 106 ? 17.854 -18.067 -30.387 1.00 39.41 106 GLU A O 1
ATOM 808 N N . LEU A 1 107 ? 18.537 -16.230 -29.322 1.00 41.06 107 LEU A N 1
ATOM 809 C CA . LEU A 1 107 ? 19.076 -15.591 -30.511 1.00 41.06 107 LEU A CA 1
ATOM 810 C C . LEU A 1 107 ? 20.523 -16.063 -30.689 1.00 41.06 107 LEU A C 1
ATOM 812 O O . LEU A 1 107 ? 21.468 -15.280 -30.585 1.00 41.06 107 LEU A O 1
ATOM 816 N N . GLU A 1 108 ? 20.708 -17.359 -30.959 1.00 35.44 108 GLU A N 1
ATOM 817 C CA . GLU A 1 108 ? 21.957 -17.838 -31.548 1.00 35.44 108 GLU A CA 1
ATOM 818 C C . GLU A 1 108 ? 22.181 -17.074 -32.864 1.00 35.44 108 GLU A C 1
ATOM 820 O O . GLU A 1 108 ? 21.456 -17.244 -33.844 1.00 35.44 108 GLU A O 1
ATOM 825 N N . GLY A 1 109 ? 23.186 -16.194 -32.878 1.00 41.12 109 GLY A N 1
ATOM 826 C CA . GLY A 1 109 ? 23.617 -15.468 -34.075 1.00 41.12 109 GLY A CA 1
ATOM 827 C C . GLY A 1 109 ? 23.151 -14.015 -34.203 1.00 41.12 109 GLY A C 1
ATOM 828 O O . GLY A 1 109 ? 23.446 -13.397 -35.227 1.00 41.12 109 GLY A O 1
ATOM 829 N N . ALA A 1 110 ? 22.489 -13.428 -33.201 1.00 39.34 110 ALA A N 1
ATOM 830 C CA . ALA A 1 110 ? 22.282 -11.981 -33.197 1.00 39.34 110 ALA A CA 1
ATOM 831 C C . ALA A 1 110 ? 23.562 -11.265 -32.725 1.00 39.34 110 ALA A C 1
ATOM 833 O O . ALA A 1 110 ? 23.920 -11.310 -31.550 1.00 39.34 110 ALA A O 1
ATOM 834 N N . ASN A 1 111 ? 24.252 -10.582 -33.645 1.00 39.72 111 ASN A N 1
ATOM 835 C CA . ASN A 1 111 ? 25.211 -9.529 -33.298 1.00 39.72 111 ASN A CA 1
ATOM 836 C C . ASN A 1 111 ? 24.423 -8.354 -32.698 1.00 39.72 111 ASN A C 1
ATOM 838 O O . ASN A 1 111 ? 24.096 -7.397 -33.397 1.00 39.72 111 ASN A O 1
ATOM 842 N N . LEU A 1 112 ? 24.067 -8.452 -31.418 1.00 42.94 112 LEU A N 1
ATOM 843 C CA . LEU A 1 112 ? 23.485 -7.344 -30.667 1.00 42.94 112 LEU A CA 1
ATOM 844 C C . LEU A 1 112 ? 24.624 -6.442 -30.193 1.00 42.94 112 LEU A C 1
ATOM 846 O O . LEU A 1 112 ? 25.053 -6.469 -29.042 1.00 42.94 112 LEU A O 1
ATOM 850 N N . GLU A 1 113 ? 25.145 -5.662 -31.133 1.00 41.56 113 GLU A N 1
ATOM 851 C CA . GLU A 1 113 ? 25.915 -4.464 -30.833 1.00 41.56 113 GLU A CA 1
ATOM 852 C C . GLU A 1 113 ? 24.913 -3.393 -30.368 1.00 41.56 113 GLU A C 1
ATOM 854 O O . GLU A 1 113 ? 24.369 -2.644 -31.165 1.00 41.56 113 GLU A O 1
ATOM 859 N N . TYR A 1 114 ? 24.589 -3.459 -29.071 1.00 47.88 114 TYR A N 1
ATOM 860 C CA . TYR A 1 114 ? 24.036 -2.407 -28.210 1.00 47.88 114 TYR A CA 1
ATOM 861 C C . TYR A 1 114 ? 23.129 -1.346 -28.856 1.00 47.88 114 TYR A C 1
ATOM 863 O O . TYR A 1 114 ? 23.523 -0.194 -29.004 1.00 47.88 114 TYR A O 1
ATOM 871 N N . ASP A 1 115 ? 21.864 -1.697 -29.068 1.00 33.84 115 ASP A N 1
ATOM 872 C CA . ASP A 1 115 ? 20.774 -0.720 -29.074 1.00 33.84 115 ASP A CA 1
ATOM 873 C C . ASP A 1 115 ? 19.607 -1.336 -28.292 1.00 33.84 115 ASP A C 1
ATOM 875 O O . ASP A 1 115 ? 19.045 -2.337 -28.725 1.00 33.84 115 ASP A O 1
ATOM 879 N N . PHE A 1 116 ? 19.299 -0.777 -27.112 1.00 41.97 116 PHE A N 1
ATOM 880 C CA . PHE A 1 116 ? 18.210 -1.190 -26.208 1.00 41.97 116 PHE A CA 1
ATOM 881 C C . PHE A 1 116 ? 18.250 -2.671 -25.793 1.00 41.97 116 PHE A C 1
ATOM 883 O O . PHE A 1 116 ? 17.746 -3.531 -26.503 1.00 41.97 116 PHE A O 1
ATOM 890 N N . VAL A 1 117 ? 18.816 -3.005 -24.626 1.00 48.50 117 VAL A N 1
ATOM 891 C CA . VAL A 1 117 ? 18.805 -4.402 -24.147 1.00 48.50 117 VAL A CA 1
ATOM 892 C C . VAL A 1 117 ? 17.349 -4.841 -23.925 1.00 48.50 117 VAL A C 1
ATOM 894 O O . VAL A 1 117 ? 16.726 -4.352 -22.978 1.00 48.50 117 VAL A O 1
ATOM 897 N N . PRO A 1 118 ? 16.781 -5.738 -24.758 1.00 53.28 118 PRO A N 1
ATOM 898 C CA . PRO A 1 118 ? 15.454 -6.279 -24.520 1.00 53.28 118 PRO A CA 1
ATOM 899 C C . PRO A 1 118 ? 15.539 -7.117 -23.249 1.00 53.28 118 PRO A C 1
ATOM 901 O O . PRO A 1 118 ? 16.386 -8.004 -23.150 1.00 53.28 118 PRO A O 1
ATOM 904 N N . GLY A 1 119 ? 14.692 -6.827 -22.272 1.00 64.19 119 GLY A N 1
ATOM 905 C CA . GLY A 1 119 ? 14.705 -7.513 -20.992 1.00 64.19 119 GLY A CA 1
ATOM 906 C C . GLY A 1 119 ? 13.320 -7.565 -20.374 1.00 64.19 119 GLY A C 1
ATOM 907 O O . GLY A 1 119 ? 12.356 -6.989 -20.876 1.00 64.19 119 GLY A O 1
ATOM 908 N N . ASN A 1 120 ? 13.235 -8.279 -19.266 1.00 77.75 120 ASN A N 1
ATOM 909 C CA . ASN A 1 120 ? 12.011 -8.478 -18.512 1.00 77.75 120 ASN A CA 1
ATOM 910 C C . ASN A 1 120 ? 11.787 -7.307 -17.535 1.00 77.75 120 ASN A C 1
ATOM 912 O O . ASN A 1 120 ? 11.760 -7.526 -16.324 1.00 77.75 120 ASN A O 1
ATOM 916 N N . TRP A 1 121 ? 11.715 -6.075 -18.053 1.00 85.00 121 TRP A N 1
ATOM 917 C CA . TRP A 1 121 ? 11.570 -4.822 -17.293 1.00 85.00 121 TRP A CA 1
ATOM 918 C C . TRP A 1 121 ? 10.739 -3.779 -18.066 1.00 85.00 121 TRP A C 1
ATOM 920 O O . TRP A 1 121 ? 10.567 -3.888 -19.282 1.00 85.00 121 TRP A O 1
ATOM 930 N N . GLY A 1 122 ? 10.234 -2.763 -17.362 1.00 86.44 122 GLY A N 1
ATOM 931 C CA . GLY A 1 122 ? 9.397 -1.676 -17.881 1.00 86.44 122 GLY A CA 1
ATOM 932 C C . GLY A 1 122 ? 7.904 -2.013 -17.964 1.00 86.44 122 GLY A C 1
ATOM 933 O O . GLY A 1 122 ? 7.505 -3.171 -17.840 1.00 86.44 122 GLY A O 1
ATOM 934 N N . ASP A 1 123 ? 7.075 -0.993 -18.209 1.00 88.25 123 ASP A N 1
ATOM 935 C CA . ASP A 1 123 ? 5.619 -1.109 -18.375 1.00 88.25 123 ASP A CA 1
ATOM 936 C C . ASP A 1 123 ? 5.257 -1.717 -19.741 1.00 88.25 123 ASP A C 1
ATOM 938 O O . ASP A 1 123 ? 4.775 -1.073 -20.670 1.00 88.25 123 ASP A O 1
ATOM 942 N N . ASN A 1 124 ? 5.584 -2.995 -19.896 1.00 85.31 124 ASN A N 1
ATOM 943 C CA . ASN A 1 124 ? 5.260 -3.809 -21.055 1.00 85.31 124 ASN A CA 1
ATOM 944 C C . ASN A 1 124 ? 4.975 -5.247 -20.608 1.00 85.31 124 ASN A C 1
ATOM 946 O O . ASN A 1 124 ? 5.245 -5.632 -19.471 1.00 85.31 124 ASN A O 1
ATOM 950 N N . ILE A 1 125 ? 4.448 -6.072 -21.515 1.00 84.75 125 ILE A N 1
ATOM 951 C CA . ILE A 1 125 ? 4.039 -7.434 -21.159 1.00 84.75 125 ILE A CA 1
ATOM 952 C C . ILE A 1 125 ? 5.186 -8.297 -20.614 1.00 84.75 125 ILE A C 1
ATOM 954 O O . ILE A 1 125 ? 4.924 -9.160 -19.789 1.00 84.75 125 ILE A O 1
ATOM 958 N N . TYR A 1 126 ? 6.441 -8.072 -21.018 1.00 85.25 126 TYR A N 1
ATOM 959 C CA . TYR A 1 126 ? 7.579 -8.838 -20.500 1.00 85.25 126 TYR A CA 1
ATOM 960 C C . TYR A 1 126 ? 7.910 -8.451 -19.058 1.00 85.25 126 TYR A C 1
ATOM 962 O O . TYR A 1 126 ? 8.118 -9.339 -18.232 1.00 85.25 126 TYR A O 1
ATOM 970 N N . GLY A 1 127 ? 7.898 -7.150 -18.744 1.00 87.31 127 GLY A N 1
ATOM 971 C CA . GLY A 1 127 ? 8.029 -6.651 -17.375 1.00 87.31 127 GLY A CA 1
ATOM 972 C C . GLY A 1 127 ? 6.924 -7.203 -16.480 1.00 87.31 127 GLY A C 1
ATOM 973 O O . GLY A 1 127 ? 7.210 -7.930 -15.535 1.00 87.31 127 GLY A O 1
ATOM 974 N N . TRP A 1 128 ? 5.660 -6.975 -16.841 1.00 91.00 128 TRP A N 1
ATOM 975 C CA . TRP A 1 128 ? 4.505 -7.465 -16.080 1.00 91.00 128 TRP A CA 1
ATOM 976 C C . TRP A 1 128 ? 4.464 -8.985 -15.933 1.00 91.00 128 TRP A C 1
ATOM 978 O O . TRP A 1 128 ? 4.103 -9.503 -14.874 1.00 91.00 128 TRP A O 1
ATOM 988 N N . TRP A 1 129 ? 4.819 -9.720 -16.989 1.00 89.00 129 TRP A N 1
ATOM 989 C CA . TRP A 1 129 ? 4.875 -11.174 -16.925 1.00 89.00 129 TRP A CA 1
ATOM 990 C C . TRP A 1 129 ? 5.918 -11.642 -15.920 1.00 89.00 129 TRP A C 1
ATOM 992 O O . TRP A 1 129 ? 5.620 -12.504 -15.100 1.00 89.00 129 TRP A O 1
ATOM 1002 N N . ALA A 1 130 ? 7.120 -11.075 -15.962 1.00 88.44 130 ALA A N 1
ATOM 1003 C CA . ALA A 1 130 ? 8.210 -11.517 -15.110 1.00 88.44 130 ALA A CA 1
ATOM 1004 C C . ALA A 1 130 ? 8.083 -11.051 -13.656 1.00 88.44 130 ALA A C 1
ATOM 1006 O O . ALA A 1 130 ? 8.432 -11.826 -12.772 1.00 88.44 130 ALA A O 1
ATOM 1007 N N . ASP A 1 131 ? 7.605 -9.826 -13.417 1.00 90.69 131 ASP A N 1
ATOM 1008 C CA . ASP A 1 131 ? 7.503 -9.237 -12.074 1.00 90.69 131 ASP A CA 1
ATOM 1009 C C . ASP A 1 131 ? 6.235 -9.660 -11.329 1.00 90.69 131 ASP A C 1
ATOM 1011 O O . ASP A 1 131 ? 6.237 -9.736 -10.104 1.00 90.69 131 ASP A O 1
ATOM 1015 N N . PHE A 1 132 ? 5.158 -9.976 -12.056 1.00 94.06 132 PHE A N 1
ATOM 1016 C CA . PHE A 1 132 ? 3.873 -10.259 -11.430 1.00 94.06 132 PHE A CA 1
ATOM 1017 C C . PHE A 1 132 ? 3.229 -11.566 -11.894 1.00 94.06 132 PHE A C 1
ATOM 1019 O O . PHE A 1 132 ? 3.064 -12.482 -11.091 1.00 94.06 132 PHE A O 1
ATOM 1026 N N . PHE A 1 133 ? 2.869 -11.709 -13.174 1.00 94.00 133 PHE A N 1
ATOM 1027 C CA . PHE A 1 133 ? 2.016 -12.836 -13.585 1.00 94.00 133 PHE A CA 1
ATOM 1028 C C . PHE A 1 133 ? 2.680 -14.205 -13.443 1.00 94.00 133 PHE A C 1
ATOM 1030 O O . PHE A 1 133 ? 2.016 -15.162 -13.051 1.00 94.00 133 PHE A O 1
ATOM 1037 N N . TRP A 1 134 ? 3.969 -14.320 -13.760 1.00 91.25 134 TRP A N 1
ATOM 1038 C CA . TRP A 1 134 ? 4.718 -15.563 -13.619 1.00 91.25 134 TRP A CA 1
ATOM 1039 C C . TRP A 1 134 ? 4.915 -15.982 -12.157 1.00 91.25 134 TRP A C 1
ATOM 1041 O O . TRP A 1 134 ? 4.545 -17.115 -11.834 1.00 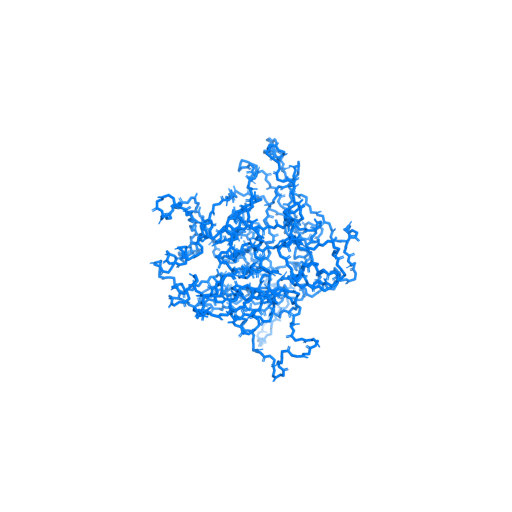91.25 134 TRP A O 1
ATOM 1051 N N . PRO A 1 135 ? 5.465 -15.139 -11.263 1.00 93.88 135 PRO A N 1
ATOM 1052 C CA . PRO A 1 135 ? 5.652 -15.525 -9.866 1.00 93.88 135 PRO A CA 1
ATOM 1053 C C . PRO A 1 135 ? 4.315 -15.689 -9.126 1.00 93.88 135 PRO A C 1
ATOM 1055 O O . PRO A 1 135 ? 4.181 -16.607 -8.324 1.00 93.88 135 PRO A O 1
ATOM 1058 N N . ALA A 1 136 ? 3.289 -14.890 -9.444 1.00 96.81 136 ALA A N 1
ATOM 1059 C CA . ALA A 1 136 ? 1.975 -14.984 -8.803 1.00 96.81 136 ALA A CA 1
ATOM 1060 C C . ALA A 1 136 ? 1.040 -16.048 -9.413 1.00 96.81 136 ALA A C 1
ATOM 1062 O O . ALA A 1 136 ? -0.090 -16.206 -8.944 1.00 96.81 136 ALA A O 1
ATOM 1063 N N . ARG A 1 137 ? 1.471 -16.783 -10.451 1.00 96.56 137 ARG A N 1
ATOM 1064 C CA . ARG A 1 137 ? 0.611 -17.664 -11.272 1.00 96.56 137 ARG A CA 1
ATOM 1065 C C . ARG A 1 137 ? -0.215 -18.668 -10.463 1.00 96.56 137 ARG A C 1
ATOM 1067 O O . ARG A 1 137 ? -1.386 -18.879 -10.776 1.00 96.56 137 ARG A O 1
ATOM 1074 N N . ASP A 1 138 ? 0.373 -19.263 -9.425 1.00 97.50 138 ASP A N 1
ATOM 1075 C CA . ASP A 1 138 ? -0.283 -20.304 -8.632 1.00 97.50 138 ASP A CA 1
ATOM 1076 C C . ASP A 1 138 ? -1.412 -19.696 -7.786 1.00 97.50 138 ASP A C 1
ATOM 1078 O O . ASP A 1 138 ? -2.515 -20.241 -7.724 1.00 97.50 138 ASP A O 1
ATOM 1082 N N . LEU A 1 139 ? -1.185 -18.510 -7.214 1.00 98.38 139 LEU A N 1
ATOM 1083 C CA . LEU A 1 139 ? -2.180 -17.793 -6.418 1.00 98.38 139 LEU A CA 1
ATOM 1084 C C . LEU A 1 139 ? -3.257 -17.120 -7.285 1.00 98.38 139 LEU A C 1
ATOM 1086 O O . LEU A 1 139 ? -4.430 -17.100 -6.909 1.00 98.38 139 LEU A O 1
ATOM 1090 N N . LEU A 1 140 ? -2.890 -16.617 -8.467 1.00 97.44 140 LEU A N 1
ATOM 1091 C CA . LEU A 1 140 ? -3.835 -16.130 -9.481 1.00 97.44 140 LEU A CA 1
ATOM 1092 C C . LEU A 1 140 ? -4.782 -17.242 -9.954 1.00 97.44 140 LEU A C 1
ATOM 1094 O O . LEU A 1 140 ? -5.962 -16.989 -10.189 1.00 97.44 140 LEU A O 1
ATOM 1098 N N . ALA A 1 141 ? -4.288 -18.477 -10.071 1.00 97.88 141 ALA A N 1
ATOM 1099 C CA . ALA A 1 141 ? -5.109 -19.631 -10.427 1.00 97.88 141 ALA A CA 1
ATOM 1100 C C . ALA A 1 141 ? -6.003 -20.120 -9.271 1.00 97.88 141 ALA A C 1
ATOM 1102 O O . ALA A 1 141 ? -7.049 -20.723 -9.524 1.00 97.88 141 ALA A O 1
ATOM 1103 N N . ALA A 1 142 ? -5.604 -19.881 -8.018 1.00 98.56 142 ALA A N 1
ATOM 1104 C CA . ALA A 1 142 ? -6.295 -20.395 -6.838 1.00 98.56 142 ALA A CA 1
ATOM 1105 C C . ALA A 1 142 ? -7.550 -19.593 -6.448 1.00 98.56 142 ALA A C 1
ATOM 1107 O O . ALA A 1 142 ? -8.527 -20.190 -5.994 1.00 98.56 142 ALA A O 1
ATOM 1108 N N . ALA A 1 143 ? -7.544 -18.264 -6.610 1.00 98.25 143 ALA A N 1
ATOM 1109 C CA . ALA A 1 143 ? -8.604 -17.393 -6.094 1.00 98.25 143 ALA A CA 1
ATOM 1110 C C . ALA A 1 143 ? -8.765 -16.094 -6.904 1.00 98.25 143 ALA A C 1
ATOM 1112 O O . ALA A 1 143 ? -7.825 -15.675 -7.570 1.00 98.25 143 ALA A O 1
ATOM 1113 N N . PRO A 1 144 ? -9.929 -15.415 -6.838 1.00 96.62 144 PRO A N 1
ATOM 1114 C CA . PRO A 1 144 ? -10.095 -14.063 -7.367 1.00 96.62 144 PRO A CA 1
ATOM 1115 C C . PRO A 1 144 ? -9.349 -13.021 -6.524 1.00 96.62 144 PRO A C 1
ATOM 1117 O O . PRO A 1 144 ? -9.243 -13.143 -5.301 1.00 96.62 144 PRO A O 1
ATOM 1120 N N . TRP A 1 145 ? -8.875 -11.966 -7.185 1.00 96.94 145 TRP A N 1
ATOM 1121 C CA . TRP A 1 145 ? -8.065 -10.920 -6.568 1.00 96.94 145 TRP A CA 1
ATOM 1122 C C . TRP A 1 145 ? -8.839 -9.611 -6.443 1.00 96.94 145 TRP A C 1
ATOM 1124 O O . TRP A 1 145 ? -9.517 -9.164 -7.366 1.00 96.94 145 TRP A O 1
ATOM 1134 N N . ILE A 1 146 ? -8.700 -8.991 -5.280 1.00 97.81 146 ILE A N 1
ATOM 1135 C CA . ILE A 1 146 ? -9.103 -7.628 -4.970 1.00 97.81 146 ILE A CA 1
ATOM 1136 C C . ILE A 1 146 ? -7.816 -6.800 -5.037 1.00 97.81 146 ILE A C 1
ATOM 1138 O O . ILE A 1 146 ? -7.113 -6.660 -4.037 1.00 97.81 146 ILE A O 1
ATOM 1142 N N . GLY A 1 147 ? -7.472 -6.345 -6.241 1.00 96.50 147 GLY A N 1
ATOM 1143 C CA . GLY A 1 147 ? -6.257 -5.573 -6.496 1.00 96.50 147 GLY A CA 1
ATOM 1144 C C . GLY A 1 147 ? -6.459 -4.081 -6.256 1.00 96.50 147 GLY A C 1
ATOM 1145 O O . GLY A 1 147 ? -7.496 -3.533 -6.625 1.00 96.50 147 GLY A O 1
ATOM 1146 N N . ILE A 1 148 ? -5.459 -3.435 -5.668 1.00 97.19 148 ILE A N 1
ATOM 1147 C CA . ILE A 1 148 ? -5.355 -1.988 -5.429 1.00 97.19 148 ILE A CA 1
ATOM 1148 C C . ILE A 1 148 ? -4.138 -1.474 -6.191 1.00 97.19 148 ILE A C 1
ATOM 1150 O O . ILE A 1 148 ? -3.198 -2.236 -6.404 1.00 97.19 148 ILE A O 1
ATOM 1154 N N . ARG A 1 149 ? -4.175 -0.216 -6.633 1.00 96.56 149 ARG A N 1
ATOM 1155 C CA . ARG A 1 149 ? -3.094 0.435 -7.377 1.00 96.56 149 ARG A CA 1
ATOM 1156 C C . ARG A 1 149 ? -2.086 1.045 -6.409 1.00 96.56 149 ARG A C 1
ATOM 1158 O O . ARG A 1 149 ? -2.507 1.786 -5.526 1.00 96.56 149 ARG A O 1
ATOM 1165 N N . GLY A 1 150 ? -0.798 0.768 -6.595 1.00 96.00 150 GLY A N 1
ATOM 1166 C CA . GLY A 1 150 ? 0.267 1.418 -5.834 1.00 96.00 150 GLY A CA 1
ATOM 1167 C C . GLY A 1 150 ? 0.915 2.577 -6.585 1.00 96.00 150 GLY A C 1
ATOM 1168 O O . GLY A 1 150 ? 0.591 2.842 -7.748 1.00 96.00 150 GLY A O 1
ATOM 1169 N N . ASN A 1 151 ? 1.818 3.310 -5.930 1.00 93.62 151 ASN A N 1
ATOM 1170 C CA . ASN A 1 151 ? 2.498 4.437 -6.579 1.00 93.62 151 ASN A CA 1
ATOM 1171 C C . ASN A 1 151 ? 3.479 3.990 -7.673 1.00 93.62 151 ASN A C 1
ATOM 1173 O O . ASN A 1 151 ? 3.835 4.793 -8.535 1.00 93.62 151 ASN A O 1
ATOM 1177 N N . HIS A 1 152 ? 3.917 2.729 -7.683 1.00 93.88 152 HIS A N 1
ATOM 1178 C CA . HIS A 1 152 ? 4.674 2.163 -8.799 1.00 93.88 152 HIS A CA 1
ATOM 1179 C C . HIS A 1 152 ? 3.822 1.910 -10.050 1.00 93.88 152 HIS A C 1
ATOM 1181 O O . HIS A 1 152 ? 4.361 1.840 -11.152 1.00 93.88 152 HIS A O 1
ATOM 1187 N N . GLU A 1 153 ? 2.497 1.933 -9.920 1.00 94.31 153 GLU A N 1
ATOM 1188 C CA . GLU A 1 153 ? 1.547 1.885 -11.030 1.00 94.31 153 GLU A CA 1
ATOM 1189 C C . GLU A 1 153 ? 0.945 3.260 -11.354 1.00 94.31 153 GLU A C 1
ATOM 1191 O O . GLU A 1 153 ? -0.109 3.352 -11.986 1.00 94.31 153 GLU A O 1
ATOM 1196 N N . ASN A 1 154 ? 1.581 4.363 -10.949 1.00 91.75 154 ASN A N 1
ATOM 1197 C CA . ASN A 1 154 ? 1.173 5.694 -11.399 1.00 91.75 154 ASN A CA 1
ATOM 1198 C C . ASN A 1 154 ? 1.450 5.892 -12.910 1.00 91.75 154 ASN A C 1
ATOM 1200 O O . ASN A 1 154 ? 2.101 5.072 -13.561 1.00 91.75 154 ASN A O 1
ATOM 1204 N N . CYS A 1 155 ? 0.943 6.980 -13.490 1.00 87.81 155 CYS A N 1
ATOM 1205 C CA . CYS A 1 155 ? 1.041 7.210 -14.936 1.00 87.81 155 CYS A CA 1
ATOM 1206 C C . CYS A 1 155 ? 2.447 7.552 -15.443 1.00 87.81 155 CYS A C 1
ATOM 1208 O O . CYS A 1 155 ? 2.700 7.447 -16.637 1.00 87.81 155 CYS A O 1
ATOM 1210 N N . GLU A 1 156 ? 3.368 7.910 -14.551 1.00 86.00 156 GLU A N 1
ATOM 1211 C CA . GLU A 1 156 ? 4.780 8.108 -14.886 1.00 86.00 156 GLU A CA 1
ATOM 1212 C C . GLU A 1 156 ? 5.567 6.788 -14.868 1.00 86.00 156 GLU A C 1
ATOM 1214 O O . GLU A 1 156 ? 6.702 6.740 -15.344 1.00 86.00 156 GLU A O 1
ATOM 1219 N N . ARG A 1 157 ? 4.976 5.727 -14.297 1.00 89.38 157 ARG A N 1
ATOM 1220 C CA . ARG A 1 157 ? 5.581 4.414 -14.055 1.00 89.38 157 ARG A CA 1
ATOM 1221 C C . ARG A 1 157 ? 4.807 3.309 -14.784 1.00 89.38 157 ARG A C 1
ATOM 1223 O O . ARG A 1 157 ? 4.815 3.288 -16.009 1.00 89.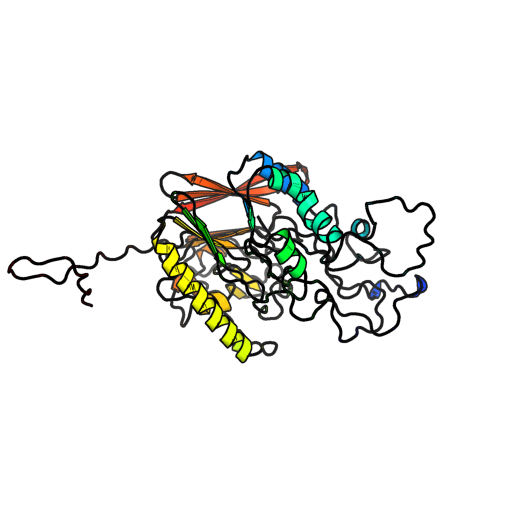38 157 ARG A O 1
ATOM 1230 N N . ALA A 1 158 ? 4.165 2.388 -14.060 1.00 91.56 158 ALA A N 1
ATOM 1231 C CA . ALA A 1 158 ? 3.490 1.213 -14.622 1.00 91.56 158 ALA A CA 1
ATOM 1232 C C . ALA A 1 158 ? 1.970 1.389 -14.835 1.00 91.56 158 ALA A C 1
ATOM 1234 O O . ALA A 1 158 ? 1.193 0.431 -14.803 1.00 91.56 158 ALA A O 1
ATOM 1235 N N . GLY A 1 159 ? 1.497 2.626 -14.991 1.00 90.75 159 GLY A N 1
ATOM 1236 C CA . GLY A 1 159 ? 0.067 2.917 -15.047 1.00 90.75 159 GLY A CA 1
ATOM 1237 C C . GLY A 1 159 ? -0.662 2.308 -16.240 1.00 90.75 159 GLY A C 1
ATOM 1238 O O . GLY A 1 159 ? -1.820 1.907 -16.096 1.00 90.75 159 GLY A O 1
ATOM 1239 N N . HIS A 1 160 ? -0.015 2.173 -17.400 1.00 88.31 160 HIS A N 1
ATOM 1240 C CA . HIS A 1 160 ? -0.679 1.613 -18.577 1.00 88.31 160 HIS A CA 1
ATOM 1241 C C . HIS A 1 160 ? -0.989 0.130 -18.371 1.00 88.31 160 HIS A C 1
ATOM 1243 O O . HIS A 1 160 ? -2.117 -0.304 -18.626 1.00 88.31 160 HIS A O 1
ATOM 1249 N N . GLY A 1 161 ? -0.029 -0.638 -17.854 1.00 90.31 161 GLY A N 1
ATOM 1250 C CA . GLY A 1 161 ? -0.241 -2.041 -17.524 1.00 90.31 161 GLY A CA 1
ATOM 1251 C C . GLY A 1 161 ? -1.268 -2.254 -16.414 1.00 90.31 161 GLY A C 1
ATOM 1252 O O . GLY A 1 161 ? -2.104 -3.149 -16.545 1.00 90.31 161 GLY A O 1
ATOM 1253 N N . TRP A 1 162 ? -1.305 -1.393 -15.389 1.00 93.44 162 TRP A N 1
ATOM 1254 C CA . TRP A 1 162 ? -2.354 -1.442 -14.363 1.00 93.44 162 TRP A CA 1
ATOM 1255 C C . TRP A 1 162 ? -3.753 -1.343 -14.979 1.00 93.44 162 TRP A C 1
ATOM 1257 O O . TRP A 1 162 ? -4.598 -2.212 -14.743 1.00 93.44 162 TRP A O 1
ATOM 1267 N N . PHE A 1 163 ? -4.000 -0.315 -15.798 1.00 90.75 163 PHE A N 1
ATOM 1268 C CA . PHE A 1 163 ? -5.315 -0.105 -16.408 1.00 90.75 163 PHE A CA 1
ATOM 1269 C C . PHE A 1 163 ? -5.690 -1.203 -17.405 1.00 90.75 163 PHE A C 1
ATOM 1271 O O . PHE A 1 163 ? -6.864 -1.559 -17.494 1.00 90.75 163 PHE A O 1
ATOM 1278 N N . LEU A 1 164 ? -4.714 -1.755 -18.130 1.00 88.88 164 LEU A N 1
ATOM 1279 C CA . LEU A 1 164 ? -4.941 -2.810 -19.115 1.00 88.88 164 LEU A CA 1
ATOM 1280 C C . LEU A 1 164 ? -5.179 -4.190 -18.485 1.00 88.88 164 LEU A C 1
ATOM 1282 O O . LEU A 1 164 ? -5.989 -4.957 -19.007 1.00 88.88 164 LEU A O 1
ATOM 1286 N N . LEU A 1 165 ? -4.455 -4.526 -17.414 1.00 90.69 165 LEU A N 1
ATOM 1287 C CA . LEU A 1 165 ? -4.316 -5.911 -16.953 1.00 90.69 165 LEU A CA 1
ATOM 1288 C C . LEU A 1 165 ? -4.989 -6.192 -15.604 1.00 90.69 165 LEU A C 1
ATOM 1290 O O . LEU A 1 165 ? -5.400 -7.330 -15.381 1.00 90.69 165 LEU A O 1
ATOM 1294 N N . ILE A 1 166 ? -5.098 -5.198 -14.714 1.00 93.69 166 ILE A N 1
ATOM 1295 C CA . ILE A 1 166 ? -5.510 -5.411 -13.312 1.00 93.69 166 ILE A CA 1
ATOM 1296 C C . ILE A 1 166 ? -6.747 -4.599 -12.920 1.00 93.69 166 ILE A C 1
ATOM 1298 O O . ILE A 1 166 ? -7.595 -5.102 -12.181 1.00 93.69 166 ILE A O 1
ATOM 1302 N N . SER A 1 167 ? -6.848 -3.351 -13.388 1.00 92.12 167 SER A N 1
ATOM 1303 C CA . SER A 1 167 ? -7.867 -2.401 -12.938 1.00 92.12 167 SER A CA 1
ATOM 1304 C C . SER A 1 167 ? -9.287 -2.983 -13.009 1.00 92.12 167 SER A C 1
ATOM 1306 O O . SER A 1 167 ? -9.675 -3.558 -14.030 1.00 92.12 167 SER A O 1
ATOM 1308 N N . PRO A 1 168 ? -10.112 -2.799 -11.959 1.00 91.94 168 PRO A N 1
ATOM 1309 C CA . PRO A 1 168 ? -11.501 -3.252 -11.964 1.00 91.94 168 PRO A CA 1
ATOM 1310 C C . PRO A 1 168 ? -12.408 -2.356 -12.820 1.00 91.94 168 PRO A C 1
ATOM 1312 O O . PRO A 1 168 ? -13.577 -2.685 -13.045 1.00 91.94 168 PRO A O 1
ATOM 1315 N N . HIS A 1 169 ? -11.904 -1.201 -13.263 1.00 88.25 169 HIS A N 1
ATOM 1316 C CA . HIS A 1 169 ? -12.662 -0.240 -14.052 1.00 88.25 169 HIS A CA 1
ATOM 1317 C C . HIS A 1 169 ? -12.601 -0.594 -15.540 1.00 88.25 169 HIS A C 1
ATOM 1319 O O . HIS A 1 169 ? -11.542 -0.970 -16.040 1.00 88.25 169 HIS A O 1
ATOM 1325 N N . PRO A 1 170 ? -13.708 -0.446 -16.292 1.00 84.00 170 PRO A N 1
ATOM 1326 C CA . PRO A 1 170 ? -13.681 -0.650 -17.732 1.00 84.00 170 PRO A CA 1
ATOM 1327 C C . PRO A 1 170 ? -12.643 0.249 -18.405 1.00 84.00 170 PRO A C 1
ATOM 1329 O O . PRO A 1 170 ? -12.624 1.460 -18.170 1.00 84.00 170 PRO A O 1
ATOM 1332 N N . LEU A 1 171 ? -11.854 -0.328 -19.314 1.00 78.62 171 LEU A N 1
ATOM 1333 C CA . LEU A 1 171 ? -10.994 0.451 -20.198 1.00 78.62 171 LEU A CA 1
ATOM 1334 C C . LEU A 1 171 ? -11.815 1.503 -20.946 1.00 78.62 171 LEU A C 1
ATOM 1336 O O . LEU A 1 171 ? -12.925 1.247 -21.433 1.00 78.62 171 LEU A O 1
ATOM 1340 N N . ARG A 1 172 ? -11.253 2.707 -21.061 1.00 72.56 172 ARG A N 1
ATOM 1341 C CA . ARG A 1 172 ? -11.875 3.790 -21.821 1.00 72.56 172 ARG A CA 1
ATOM 1342 C C . ARG A 1 172 ? -12.057 3.355 -23.274 1.00 72.56 172 ARG A C 1
ATOM 1344 O O . ARG A 1 172 ? -11.180 2.752 -23.880 1.00 72.56 172 ARG A O 1
ATOM 1351 N N . LYS A 1 173 ? -13.198 3.714 -23.866 1.00 69.00 173 LYS A N 1
ATOM 1352 C CA . LYS A 1 173 ? -13.589 3.285 -25.223 1.00 69.00 173 LYS A CA 1
ATOM 1353 C C . LYS A 1 173 ? -12.583 3.670 -26.326 1.00 69.00 173 LYS A C 1
ATOM 1355 O O . LYS A 1 173 ? -12.566 3.015 -27.362 1.00 69.00 173 LYS A O 1
ATOM 1360 N N . ASN A 1 174 ? -11.774 4.706 -26.099 1.00 68.44 174 ASN A N 1
ATOM 1361 C CA . ASN A 1 174 ? -10.745 5.192 -27.022 1.00 68.44 174 ASN A CA 1
ATOM 1362 C C . ASN A 1 174 ? -9.336 5.068 -26.419 1.00 68.44 174 ASN A C 1
ATOM 1364 O O . ASN A 1 174 ? -8.495 5.918 -26.681 1.00 68.44 174 ASN A O 1
ATOM 1368 N N . TRP A 1 175 ? -9.101 4.073 -25.563 1.00 67.44 175 TRP A N 1
ATOM 1369 C CA . TRP A 1 175 ? -7.754 3.793 -25.079 1.00 67.44 175 TRP A CA 1
ATOM 1370 C C . TRP A 1 175 ? -6.870 3.377 -26.266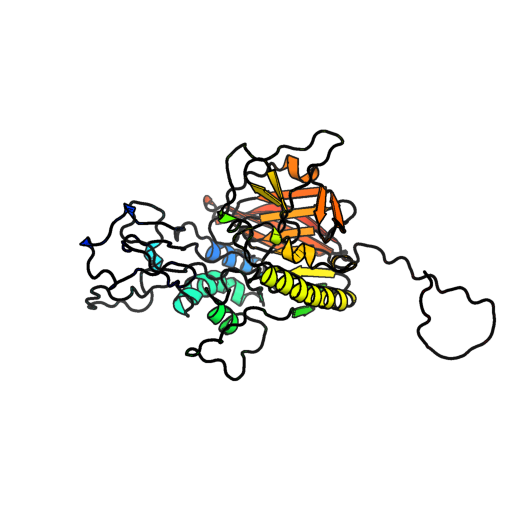 1.00 67.44 175 TRP A C 1
ATOM 1372 O O . TRP A 1 175 ? -7.169 2.394 -26.951 1.00 67.44 175 TRP A O 1
ATOM 1382 N N . THR A 1 176 ? -5.837 4.165 -26.545 1.00 61.06 176 THR A N 1
ATOM 1383 C CA . THR A 1 176 ? -4.767 3.871 -27.509 1.00 61.06 176 THR A CA 1
ATOM 1384 C C . THR A 1 176 ? -3.423 3.895 -26.772 1.00 61.06 176 THR A C 1
ATOM 1386 O O . THR A 1 176 ? -3.425 4.082 -25.560 1.00 61.06 176 THR A O 1
ATOM 1389 N N . ILE A 1 177 ? -2.314 3.598 -27.457 1.00 58.38 177 ILE A N 1
ATOM 1390 C CA . ILE A 1 177 ? -0.950 3.590 -26.884 1.00 58.38 177 ILE A CA 1
ATOM 1391 C C . ILE A 1 177 ? -0.106 4.799 -27.343 1.00 58.38 177 ILE A C 1
ATOM 1393 O O . ILE A 1 177 ? 1.053 4.929 -26.967 1.00 58.38 177 ILE A O 1
ATOM 1397 N N . ASP A 1 178 ? -0.663 5.650 -28.212 1.00 51.69 178 ASP A N 1
ATOM 1398 C CA . ASP A 1 178 ? 0.087 6.599 -29.047 1.00 51.69 178 ASP A CA 1
ATOM 1399 C C . ASP A 1 178 ? -0.245 8.082 -28.760 1.00 51.69 178 ASP A C 1
ATOM 1401 O O . ASP A 1 178 ? 0.190 8.959 -29.511 1.00 51.69 178 ASP A O 1
ATOM 1405 N N . THR A 1 179 ? -1.017 8.413 -27.715 1.00 47.34 179 THR A N 1
ATOM 1406 C CA . THR A 1 179 ? -1.387 9.812 -27.412 1.00 47.34 179 THR A CA 1
ATOM 1407 C C . THR A 1 179 ? -1.216 10.221 -25.948 1.00 47.34 179 THR A C 1
ATOM 1409 O O . THR A 1 179 ? -1.680 9.563 -25.027 1.00 47.34 179 THR A O 1
ATOM 1412 N N . GLU A 1 180 ? -0.612 11.395 -25.735 1.00 45.81 180 GLU A N 1
ATOM 1413 C CA . GLU A 1 180 ? -0.580 12.094 -24.443 1.00 45.81 180 GLU A CA 1
ATOM 1414 C C . GLU A 1 180 ? -2.012 12.210 -23.863 1.00 45.81 180 GLU A C 1
ATOM 1416 O O . GLU A 1 180 ? -2.887 12.830 -24.474 1.00 45.81 180 GLU A O 1
ATOM 1421 N N . GLY A 1 181 ? -2.264 11.589 -22.698 1.00 55.84 181 GLY A N 1
ATOM 1422 C CA . GLY A 1 181 ? -3.573 11.577 -22.012 1.00 55.84 181 GLY A CA 1
ATOM 1423 C C . GLY A 1 181 ? -4.204 10.197 -21.730 1.00 55.84 181 GLY A C 1
ATOM 1424 O O . GLY A 1 181 ? -5.405 10.122 -21.466 1.00 55.84 181 GLY A O 1
ATOM 1425 N N . GLU A 1 182 ? -3.434 9.107 -21.810 1.00 65.62 182 GLU A N 1
ATOM 1426 C CA . GLU A 1 182 ? -3.926 7.712 -21.852 1.00 65.62 182 GLU A CA 1
ATOM 1427 C C . GLU A 1 182 ? -3.906 6.932 -20.523 1.00 65.62 182 GLU A C 1
ATOM 1429 O O . GLU A 1 182 ? -4.383 5.794 -20.472 1.00 65.62 182 GLU A O 1
ATOM 1434 N N . CYS A 1 183 ? -3.421 7.538 -19.440 1.00 79.94 183 CYS A N 1
ATOM 1435 C CA . CYS A 1 183 ? -3.442 6.968 -18.097 1.00 79.94 183 CYS A CA 1
ATOM 1436 C C . CYS A 1 183 ? -4.140 7.939 -17.138 1.00 79.94 183 CYS A C 1
ATOM 1438 O O . CYS A 1 183 ? -3.903 9.145 -17.185 1.00 79.94 183 CYS A O 1
ATOM 1440 N N . ASP A 1 184 ? -5.040 7.416 -16.304 1.00 85.31 184 ASP A N 1
ATOM 1441 C CA . ASP A 1 184 ? -5.767 8.232 -15.339 1.00 85.31 184 ASP A CA 1
ATOM 1442 C C . ASP A 1 184 ? -4.962 8.399 -14.057 1.00 85.31 184 ASP A C 1
ATOM 1444 O O . ASP A 1 184 ? -4.626 7.425 -13.384 1.00 85.31 184 ASP A O 1
ATOM 1448 N N . ASP A 1 185 ? -4.717 9.650 -13.688 1.00 87.38 185 ASP A N 1
ATOM 1449 C CA . ASP A 1 185 ? -4.066 10.008 -12.429 1.00 87.38 185 ASP A CA 1
ATOM 1450 C C . ASP A 1 185 ? -4.849 9.516 -11.204 1.00 87.38 185 ASP A C 1
ATOM 1452 O O . ASP A 1 185 ? -4.258 9.177 -10.185 1.00 87.38 185 ASP A O 1
ATOM 1456 N N . PHE A 1 186 ? -6.179 9.426 -11.312 1.00 88.00 186 PHE A N 1
ATOM 1457 C CA . PHE A 1 186 ? -7.051 8.976 -10.229 1.00 88.00 186 PHE A CA 1
ATOM 1458 C C . PHE A 1 186 ? -8.127 8.032 -10.740 1.00 88.00 186 PHE A C 1
ATOM 1460 O O . PHE A 1 186 ? -8.828 8.330 -11.713 1.00 88.00 186 PHE A O 1
ATOM 1467 N N . SER A 1 187 ? -8.348 6.953 -9.998 1.00 91.12 187 SER A N 1
ATOM 1468 C CA . SER A 1 187 ? -9.531 6.112 -10.146 1.00 91.12 187 SER A CA 1
ATOM 1469 C C . SER A 1 187 ? -10.598 6.513 -9.121 1.00 91.12 187 SER A C 1
ATOM 1471 O O . SER A 1 187 ? -10.266 6.805 -7.970 1.00 91.12 187 SER A O 1
ATOM 1473 N N . PRO A 1 188 ? -11.897 6.515 -9.476 1.00 94.00 188 PRO A N 1
ATOM 1474 C CA . PRO A 1 188 ? -12.941 6.622 -8.465 1.00 94.00 188 PRO A CA 1
ATOM 1475 C C . PRO A 1 188 ? -12.882 5.407 -7.522 1.00 94.00 188 PRO A C 1
ATOM 1477 O O . PRO A 1 188 ? -12.519 4.310 -7.969 1.00 94.00 188 PRO A O 1
ATOM 1480 N N . PRO A 1 189 ? -13.279 5.560 -6.245 1.00 96.69 189 PRO A N 1
ATOM 1481 C CA . PRO A 1 189 ? -13.298 4.451 -5.307 1.00 96.69 189 PRO A CA 1
ATOM 1482 C C . PRO A 1 189 ? -14.265 3.365 -5.777 1.00 96.69 189 PRO A C 1
ATOM 1484 O O . PRO A 1 189 ? -15.241 3.625 -6.490 1.00 96.69 189 PRO A O 1
ATOM 1487 N N . TRP A 1 190 ? -14.031 2.137 -5.331 1.00 97.44 190 TRP A N 1
ATOM 1488 C CA . TRP A 1 190 ? -14.915 1.008 -5.600 1.00 97.44 190 TRP A CA 1
ATOM 1489 C C . TRP A 1 190 ? -15.079 0.154 -4.349 1.00 97.44 190 TRP A C 1
ATOM 1491 O O . TRP A 1 190 ? -14.473 0.396 -3.307 1.00 97.44 190 TRP A O 1
ATOM 1501 N N . ARG A 1 191 ? -15.962 -0.838 -4.426 1.00 96.81 191 ARG A N 1
ATOM 1502 C CA . ARG A 1 191 ? -16.186 -1.769 -3.325 1.00 96.81 191 ARG A CA 1
ATOM 1503 C C . ARG A 1 191 ? -16.419 -3.175 -3.826 1.00 96.81 191 ARG A C 1
ATOM 1505 O O . ARG A 1 191 ? -17.027 -3.367 -4.880 1.00 96.81 191 ARG A O 1
ATOM 1512 N N . VAL A 1 192 ? -15.993 -4.141 -3.025 1.00 97.62 192 VAL A N 1
ATOM 1513 C CA . VAL A 1 192 ? -16.214 -5.566 -3.270 1.00 97.62 192 VAL A CA 1
ATOM 1514 C C . VAL A 1 192 ? -17.056 -6.116 -2.118 1.00 97.62 192 VAL A C 1
ATOM 1516 O O . VAL A 1 192 ? -16.518 -6.376 -1.039 1.00 97.62 192 VAL A O 1
ATOM 1519 N N . PRO A 1 193 ? -18.385 -6.228 -2.300 1.00 96.94 193 PRO A N 1
ATOM 1520 C CA . PRO A 1 193 ? -19.270 -6.756 -1.274 1.00 96.94 193 PRO A CA 1
ATOM 1521 C C . PRO A 1 193 ? -19.253 -8.289 -1.254 1.00 96.94 193 PRO A C 1
ATOM 1523 O O . PRO A 1 193 ? -19.361 -8.943 -2.292 1.00 96.94 193 PRO A O 1
ATOM 1526 N N . PHE A 1 194 ? -19.191 -8.848 -0.052 1.00 94.12 194 PHE A N 1
ATOM 1527 C CA . PHE A 1 194 ? -19.516 -10.236 0.259 1.00 94.12 194 PHE A CA 1
ATOM 1528 C C . PHE A 1 194 ? -20.869 -10.271 0.991 1.00 94.12 194 PHE A C 1
ATOM 1530 O O . PHE A 1 194 ? -21.610 -9.294 1.001 1.00 94.12 194 PHE A O 1
ATOM 1537 N N . VAL A 1 195 ? -21.245 -11.412 1.575 1.00 89.44 195 VAL A N 1
ATOM 1538 C CA . VAL A 1 195 ? -22.556 -11.548 2.239 1.00 89.44 195 VAL A CA 1
ATOM 1539 C C . VAL A 1 195 ? -22.651 -10.708 3.520 1.00 89.44 195 VAL A C 1
ATOM 1541 O O . VAL A 1 195 ? -23.696 -10.114 3.764 1.00 89.44 195 VAL A O 1
ATOM 1544 N N . ASN A 1 196 ? -21.591 -10.671 4.337 1.00 86.00 196 ASN A N 1
ATOM 1545 C CA . ASN A 1 196 ? -21.603 -10.011 5.654 1.00 86.00 196 ASN A CA 1
ATOM 1546 C C . ASN A 1 196 ? -20.610 -8.844 5.743 1.00 86.00 196 ASN A C 1
ATOM 1548 O O . ASN A 1 196 ? -20.809 -7.908 6.516 1.00 86.00 196 ASN A O 1
ATOM 1552 N N . GLU A 1 197 ? -19.538 -8.919 4.967 1.00 93.81 197 GLU A N 1
ATOM 1553 C CA . GLU A 1 197 ? -18.454 -7.957 4.913 1.00 93.81 197 GLU A CA 1
ATOM 1554 C C . GLU A 1 197 ? -18.354 -7.293 3.540 1.00 93.81 197 GLU A C 1
ATOM 1556 O O . GLU A 1 197 ? -18.837 -7.819 2.538 1.00 93.81 197 GLU A O 1
ATOM 1561 N N . GLN A 1 198 ? -17.668 -6.160 3.476 1.00 96.69 198 GLN A N 1
ATOM 1562 C CA . GLN A 1 198 ? -17.244 -5.568 2.212 1.00 96.69 198 GLN A CA 1
ATOM 1563 C C . GLN A 1 198 ? -15.847 -4.967 2.332 1.00 96.69 198 GLN A C 1
ATOM 1565 O O . GLN A 1 198 ? -15.438 -4.514 3.404 1.00 96.69 198 GLN A O 1
ATOM 1570 N N . PHE A 1 199 ? -15.147 -4.924 1.203 1.00 98.00 199 PHE A N 1
ATOM 1571 C CA . PHE A 1 199 ? -13.924 -4.147 1.039 1.00 98.00 199 PHE A CA 1
ATOM 1572 C C . PHE A 1 199 ? -14.282 -2.818 0.378 1.00 98.00 199 PHE A C 1
ATOM 1574 O O . PHE A 1 199 ? -15.002 -2.800 -0.621 1.00 98.00 199 PHE A O 1
ATOM 1581 N N . LEU A 1 200 ? -13.812 -1.723 0.962 1.00 98.31 200 LEU A N 1
ATOM 1582 C CA . LEU A 1 200 ? -13.966 -0.344 0.521 1.00 98.31 200 LEU A CA 1
ATOM 1583 C C . LEU A 1 200 ? -12.599 0.124 0.022 1.00 98.31 200 LEU A C 1
ATOM 1585 O O . LEU A 1 200 ? -11.672 0.242 0.820 1.00 98.31 200 LEU A O 1
ATOM 1589 N N . LEU A 1 201 ? -12.466 0.328 -1.285 1.00 98.25 201 LEU A N 1
ATOM 1590 C CA . LEU A 1 201 ? -11.174 0.481 -1.940 1.00 98.25 201 LEU A CA 1
ATOM 1591 C C . LEU A 1 201 ? -10.940 1.910 -2.408 1.00 98.25 201 LEU A C 1
ATOM 1593 O O . LEU A 1 201 ? -11.829 2.534 -2.998 1.00 98.25 201 LEU A O 1
ATOM 1597 N N . MET A 1 202 ? -9.725 2.387 -2.162 1.00 97.50 202 MET A N 1
ATOM 1598 C CA . MET A 1 202 ? -9.252 3.716 -2.518 1.00 97.50 202 MET A CA 1
ATOM 1599 C C . MET A 1 202 ? -7.992 3.615 -3.382 1.00 97.50 202 MET A C 1
ATOM 1601 O O . MET A 1 202 ? -7.090 2.840 -3.076 1.00 97.50 202 MET A O 1
ATOM 1605 N N . ASP A 1 203 ? -7.944 4.412 -4.448 1.00 96.69 203 ASP A N 1
ATOM 1606 C CA . ASP A 1 203 ? -6.735 4.646 -5.243 1.00 96.69 203 ASP A CA 1
ATOM 1607 C C . ASP A 1 203 ? -6.044 5.903 -4.709 1.00 96.69 203 ASP A C 1
ATOM 1609 O O . ASP A 1 203 ? -6.510 7.010 -4.967 1.00 96.69 203 ASP A O 1
ATOM 1613 N N . ASP A 1 204 ? -4.977 5.717 -3.937 1.00 96.19 204 ASP A N 1
ATOM 1614 C CA . ASP A 1 204 ? -4.135 6.763 -3.346 1.00 96.19 204 ASP A CA 1
ATOM 1615 C C . ASP A 1 204 ? -2.733 6.824 -3.995 1.00 96.19 204 ASP A C 1
ATOM 1617 O O . ASP A 1 204 ? -1.805 7.439 -3.464 1.00 96.19 204 ASP A O 1
ATOM 1621 N N . SER A 1 205 ? -2.582 6.222 -5.182 1.00 94.19 205 SER A N 1
ATOM 1622 C CA . SER A 1 205 ? -1.296 6.042 -5.875 1.00 94.19 205 SER A CA 1
ATOM 1623 C C . SER A 1 205 ? -0.584 7.341 -6.275 1.00 94.19 205 SER A C 1
ATOM 1625 O O . SER A 1 205 ? 0.642 7.356 -6.393 1.00 94.19 205 SER A O 1
ATOM 1627 N N . LEU A 1 206 ? -1.328 8.433 -6.488 1.00 91.88 206 LEU A N 1
ATOM 1628 C CA . LEU A 1 206 ? -0.784 9.717 -6.948 1.00 91.88 206 LEU A CA 1
ATOM 1629 C C . LEU A 1 206 ? -0.455 10.697 -5.812 1.00 91.88 206 LEU A C 1
ATOM 1631 O O . LEU A 1 206 ? -0.124 11.858 -6.062 1.00 91.88 206 LEU A O 1
ATOM 1635 N N . ILE A 1 207 ? -0.590 10.293 -4.548 1.00 91.75 207 ILE A N 1
ATOM 1636 C CA . ILE A 1 207 ? -0.213 11.185 -3.450 1.00 91.75 207 ILE A CA 1
ATOM 1637 C C . ILE A 1 207 ? 1.297 11.414 -3.522 1.00 91.75 207 ILE A C 1
ATOM 1639 O O . ILE A 1 207 ? 2.091 10.490 -3.343 1.00 91.75 207 ILE A O 1
ATOM 1643 N N . THR A 1 208 ? 1.714 12.654 -3.771 1.00 84.94 208 THR A N 1
ATOM 1644 C CA . THR A 1 208 ? 3.137 13.000 -3.777 1.00 84.94 208 THR A CA 1
ATOM 1645 C C . THR A 1 208 ? 3.715 12.708 -2.392 1.00 84.94 208 THR A C 1
ATOM 1647 O O . THR A 1 208 ? 3.127 13.126 -1.387 1.00 84.94 208 THR A O 1
ATOM 1650 N N . PRO A 1 209 ? 4.818 11.951 -2.294 1.00 82.94 209 PRO A N 1
ATOM 1651 C CA . PRO A 1 209 ? 5.406 11.634 -1.004 1.00 82.94 209 PRO A CA 1
ATOM 1652 C C . PRO A 1 209 ? 5.927 12.903 -0.322 1.00 82.94 209 PRO A C 1
ATOM 1654 O O . PRO A 1 209 ? 6.534 13.753 -0.969 1.00 82.94 209 PRO A O 1
ATOM 1657 N N . LEU A 1 210 ? 5.693 13.010 0.984 1.00 84.19 210 LEU A N 1
ATOM 1658 C CA . LEU A 1 210 ? 6.277 14.050 1.827 1.00 84.19 210 LEU A CA 1
ATOM 1659 C C . LEU A 1 210 ? 7.774 13.771 2.023 1.00 84.19 210 LEU A C 1
ATOM 1661 O O . LEU A 1 210 ? 8.152 12.604 2.160 1.00 84.19 210 LEU A O 1
ATOM 1665 N N . ASN A 1 211 ? 8.619 14.807 2.032 1.00 80.62 211 ASN A N 1
ATOM 1666 C CA . ASN A 1 211 ? 10.072 14.685 2.240 1.00 80.62 211 ASN A CA 1
ATOM 1667 C C . ASN A 1 211 ? 10.738 13.651 1.310 1.00 80.62 211 ASN A C 1
ATOM 1669 O O . ASN A 1 211 ? 11.629 12.910 1.723 1.00 80.62 211 ASN A O 1
ATOM 1673 N N . LYS A 1 212 ? 10.295 13.574 0.047 1.00 79.06 212 LYS A N 1
ATOM 1674 C CA . LYS A 1 212 ? 10.797 12.628 -0.977 1.00 79.06 212 LYS A CA 1
ATOM 1675 C C . LYS A 1 212 ? 10.470 11.150 -0.708 1.00 79.06 212 LYS A C 1
ATOM 1677 O O . LYS A 1 212 ? 10.801 10.299 -1.529 1.00 79.06 212 LYS A O 1
ATOM 1682 N N . GLY A 1 213 ? 9.729 10.849 0.356 1.00 80.75 213 GLY A N 1
ATOM 1683 C CA . GLY A 1 213 ? 9.161 9.532 0.639 1.00 80.75 213 GLY A CA 1
ATOM 1684 C C . GLY A 1 213 ? 9.955 8.705 1.633 1.00 80.75 213 GLY A C 1
ATOM 1685 O O . GLY A 1 213 ? 11.033 9.079 2.080 1.00 80.75 213 GLY A O 1
ATOM 1686 N N . VAL A 1 214 ? 9.398 7.549 1.979 1.00 80.44 214 VAL A N 1
ATOM 1687 C CA . VAL A 1 214 ? 9.902 6.703 3.071 1.00 80.44 214 VAL A CA 1
ATOM 1688 C C . VAL A 1 214 ? 11.284 6.109 2.790 1.00 80.44 214 VAL A C 1
ATOM 1690 O O . VAL A 1 214 ? 12.052 5.897 3.719 1.00 80.44 214 VAL A O 1
ATOM 1693 N N . ASP A 1 215 ? 11.664 5.965 1.514 1.00 77.88 215 ASP A N 1
ATOM 1694 C CA . ASP A 1 215 ? 13.027 5.597 1.094 1.00 77.88 215 ASP A CA 1
ATOM 1695 C C . ASP A 1 215 ? 14.096 6.619 1.583 1.00 77.88 215 ASP A C 1
ATOM 1697 O O . ASP A 1 215 ? 15.290 6.318 1.559 1.00 77.88 215 ASP A O 1
ATOM 1701 N N . HIS A 1 216 ? 13.694 7.819 2.032 1.00 82.00 216 HIS A N 1
ATOM 1702 C CA . HIS A 1 216 ? 14.578 8.880 2.534 1.00 82.00 216 HIS A CA 1
ATOM 1703 C C . HIS A 1 216 ? 14.621 9.013 4.062 1.00 82.00 216 HIS A C 1
ATOM 1705 O O . HIS A 1 216 ? 15.368 9.856 4.565 1.00 82.00 216 HIS A O 1
ATOM 1711 N N . PHE A 1 217 ? 13.864 8.199 4.801 1.00 85.62 217 PHE A N 1
ATOM 1712 C CA . PHE A 1 217 ? 13.914 8.222 6.261 1.00 85.62 217 PHE A CA 1
ATOM 1713 C C . PHE A 1 217 ? 15.284 7.773 6.773 1.00 85.62 217 PHE A C 1
ATOM 1715 O O . PHE A 1 217 ? 15.970 6.919 6.200 1.00 85.62 217 PHE A O 1
ATOM 1722 N N . ASN A 1 218 ? 15.691 8.344 7.900 1.00 85.50 218 ASN A N 1
ATOM 1723 C CA . ASN A 1 218 ? 16.933 8.011 8.565 1.00 85.50 218 ASN A CA 1
ATOM 1724 C C . ASN A 1 218 ? 16.786 6.722 9.386 1.00 85.50 218 ASN A C 1
ATOM 1726 O O . ASN A 1 218 ? 16.548 6.729 10.595 1.00 85.50 218 ASN A O 1
ATOM 1730 N N . TYR A 1 219 ? 17.008 5.595 8.721 1.00 83.31 219 TYR A N 1
ATOM 1731 C CA . TYR A 1 219 ? 17.030 4.270 9.330 1.00 83.31 219 TYR A CA 1
ATOM 1732 C C . TYR A 1 219 ? 18.380 3.978 10.021 1.00 83.31 219 TYR A C 1
ATOM 1734 O O . TYR A 1 219 ? 19.140 3.099 9.606 1.00 83.31 219 TYR A O 1
ATOM 1742 N N . THR A 1 220 ? 18.702 4.743 11.071 1.00 85.19 220 THR A N 1
ATOM 1743 C CA . THR A 1 220 ? 19.909 4.548 11.894 1.00 85.19 220 THR A CA 1
ATOM 1744 C C . THR A 1 220 ? 19.604 3.721 13.143 1.00 85.19 220 THR A C 1
ATOM 1746 O O . THR A 1 220 ? 18.702 4.037 13.921 1.00 85.19 220 THR A O 1
ATOM 1749 N N . GLU A 1 221 ? 20.407 2.681 13.380 1.00 83.62 221 GLU A N 1
ATOM 1750 C CA . GLU A 1 221 ? 20.281 1.827 14.563 1.00 83.62 221 GLU A CA 1
ATOM 1751 C C . GLU A 1 221 ? 20.415 2.635 15.863 1.00 83.62 221 GLU A C 1
ATOM 1753 O O . GLU A 1 221 ? 21.369 3.390 16.056 1.00 83.62 221 GLU A O 1
ATOM 1758 N N . GLY A 1 222 ? 19.450 2.462 16.769 1.00 83.25 222 GLY A N 1
ATOM 1759 C CA . GLY A 1 222 ? 19.444 3.106 18.084 1.00 83.25 222 GLY A CA 1
ATOM 1760 C C . GLY A 1 222 ? 19.057 4.588 18.090 1.00 83.25 222 GLY A C 1
ATOM 1761 O O . GLY A 1 222 ? 19.024 5.172 19.170 1.00 83.25 222 GLY A O 1
ATOM 1762 N N . ALA A 1 223 ? 18.758 5.192 16.936 1.00 89.56 223 ALA A N 1
ATOM 1763 C CA . ALA A 1 223 ? 18.234 6.558 16.883 1.00 89.56 223 ALA A CA 1
ATOM 1764 C C . ALA A 1 223 ? 16.759 6.615 17.312 1.00 89.56 223 ALA A C 1
ATOM 1766 O O . ALA A 1 223 ? 16.341 7.576 17.953 1.00 89.56 223 ALA A O 1
ATOM 1767 N N . CYS A 1 224 ? 16.009 5.549 17.020 1.00 92.44 224 CYS A N 1
ATOM 1768 C CA . CYS A 1 224 ? 14.567 5.523 17.195 1.00 92.44 224 CYS A CA 1
ATOM 1769 C C . CYS A 1 224 ? 14.112 5.756 18.645 1.00 92.44 224 CYS A C 1
ATOM 1771 O O . CYS A 1 224 ? 14.700 5.165 19.561 1.00 92.44 224 CYS A O 1
ATOM 1773 N N . PRO A 1 225 ? 13.031 6.528 18.877 1.00 93.50 225 PRO A N 1
ATOM 1774 C CA . PRO A 1 225 ? 12.493 6.734 20.214 1.00 93.50 225 PRO A CA 1
ATOM 1775 C C . PRO A 1 225 ? 12.176 5.434 20.961 1.00 93.50 225 PRO A C 1
ATOM 1777 O O . PRO A 1 225 ? 11.496 4.530 20.464 1.00 93.50 225 PRO A O 1
ATOM 1780 N N . GLY A 1 226 ? 12.644 5.369 22.208 1.00 94.38 226 GLY A N 1
ATOM 1781 C CA . GLY A 1 226 ? 12.216 4.357 23.168 1.00 94.38 226 GLY A CA 1
ATOM 1782 C C . GLY A 1 226 ? 10.788 4.597 23.678 1.00 94.38 226 GLY A C 1
ATOM 1783 O O . GLY A 1 226 ? 10.159 5.595 23.318 1.00 94.38 226 GLY A O 1
ATOM 1784 N N . PRO A 1 227 ? 10.272 3.698 24.535 1.00 95.50 227 PRO A N 1
ATOM 1785 C CA . PRO A 1 227 ? 8.939 3.841 25.103 1.00 95.50 227 PRO A CA 1
ATOM 1786 C C . PRO A 1 227 ? 8.811 5.136 25.905 1.00 95.50 227 PRO A C 1
ATOM 1788 O O . PRO A 1 227 ? 9.742 5.530 26.618 1.00 95.50 227 PRO A O 1
ATOM 1791 N N . ALA A 1 228 ? 7.642 5.777 25.818 1.00 95.00 228 ALA A N 1
ATOM 1792 C CA . ALA A 1 228 ? 7.345 6.938 26.649 1.00 95.00 228 ALA A CA 1
ATOM 1793 C C . ALA A 1 228 ? 7.430 6.577 28.148 1.00 95.00 228 ALA A C 1
ATOM 1795 O O . ALA A 1 228 ? 7.124 5.438 28.525 1.00 95.00 228 ALA A O 1
ATOM 1796 N N . PRO A 1 229 ? 7.821 7.526 29.021 1.00 95.44 229 PRO A N 1
ATOM 1797 C CA . PRO A 1 229 ? 7.804 7.320 30.465 1.00 95.44 229 PRO A CA 1
ATOM 1798 C C . PRO A 1 229 ? 6.427 6.893 30.989 1.00 95.44 229 PRO A C 1
ATOM 1800 O O . PRO A 1 229 ? 5.387 7.178 30.397 1.00 95.44 229 PRO A O 1
ATOM 1803 N N . GLU A 1 230 ? 6.407 6.236 32.149 1.00 92.44 230 GLU A N 1
ATOM 1804 C CA . GLU A 1 230 ? 5.156 5.830 32.792 1.00 92.44 230 GLU A CA 1
ATOM 1805 C C . GLU A 1 230 ? 4.236 7.041 33.038 1.00 92.44 230 GLU A C 1
ATOM 1807 O O . GLU A 1 230 ? 4.617 8.003 33.704 1.00 92.44 230 GLU A O 1
ATOM 1812 N N . GLY A 1 231 ? 3.007 6.974 32.517 1.00 91.19 231 GLY A N 1
ATOM 1813 C CA . GLY A 1 231 ? 2.018 8.054 32.615 1.00 91.19 231 GLY A CA 1
ATOM 1814 C C . GLY A 1 231 ? 2.105 9.109 31.507 1.00 91.19 231 GLY A C 1
ATOM 1815 O O . GLY A 1 231 ? 1.271 10.013 31.483 1.00 91.19 231 GLY A O 1
ATOM 1816 N N . GLU A 1 232 ? 3.061 8.982 30.589 1.00 96.12 232 GLU A N 1
ATOM 1817 C CA . GLU A 1 232 ? 3.188 9.803 29.386 1.00 96.12 232 GLU A CA 1
ATOM 1818 C C . GLU A 1 232 ? 2.830 8.989 28.131 1.00 96.12 232 GLU A C 1
ATOM 1820 O O . GLU A 1 232 ? 2.666 7.766 28.173 1.00 96.12 232 GLU A O 1
ATOM 1825 N N . VAL A 1 233 ? 2.675 9.687 27.007 1.00 96.75 233 VAL A N 1
ATOM 1826 C CA . VAL A 1 233 ? 2.440 9.086 25.690 1.00 96.75 233 VAL A CA 1
ATOM 1827 C C . VAL A 1 233 ? 3.452 9.633 24.698 1.00 96.75 233 VAL A C 1
ATOM 1829 O O . VAL A 1 233 ? 3.849 10.796 24.785 1.00 96.75 233 VAL A O 1
ATOM 1832 N N . LEU A 1 234 ? 3.848 8.798 23.744 1.00 97.19 234 LEU A N 1
ATOM 1833 C CA . LEU A 1 234 ? 4.577 9.241 22.567 1.00 97.19 234 LEU A CA 1
ATOM 1834 C C . LEU A 1 234 ? 3.550 9.612 21.498 1.00 97.19 234 LEU A C 1
ATOM 1836 O O . LEU A 1 234 ? 2.712 8.790 21.137 1.00 97.19 234 LEU A O 1
ATOM 1840 N N . VAL A 1 235 ? 3.599 10.841 20.996 1.00 97.25 235 VAL A N 1
ATOM 1841 C CA . VAL A 1 235 ? 2.737 11.284 19.893 1.00 97.25 235 VAL A CA 1
ATOM 1842 C C . VAL A 1 235 ? 3.605 11.338 18.640 1.00 97.25 235 VAL A C 1
ATOM 1844 O O . VAL A 1 235 ? 4.523 12.158 18.614 1.00 97.25 235 VAL A O 1
ATOM 1847 N N . PRO A 1 236 ? 3.381 10.464 17.643 1.00 95.81 236 PRO A N 1
ATOM 1848 C CA . PRO A 1 236 ? 4.097 10.534 16.381 1.00 95.81 236 PRO A CA 1
ATOM 1849 C C . PRO A 1 236 ? 3.833 11.864 15.685 1.00 95.81 236 PRO A C 1
ATOM 1851 O O . PRO A 1 236 ? 2.733 12.413 15.757 1.00 95.81 236 PRO A O 1
ATOM 1854 N N . GLU A 1 237 ? 4.848 12.369 15.006 1.00 92.94 237 GLU A N 1
ATOM 1855 C CA . GLU A 1 237 ? 4.774 13.612 14.271 1.00 92.94 237 GLU A CA 1
ATOM 1856 C C . GLU A 1 237 ? 3.913 13.445 13.015 1.00 92.94 237 GLU A C 1
ATOM 1858 O O . GLU A 1 237 ? 3.928 12.421 12.322 1.00 92.94 237 GLU A O 1
ATOM 1863 N N . THR A 1 238 ? 3.143 14.491 12.738 1.00 88.94 238 THR A N 1
ATOM 1864 C CA . THR A 1 238 ? 2.440 14.703 11.478 1.00 88.94 238 THR A CA 1
ATOM 1865 C C . THR A 1 238 ? 3.004 15.970 10.862 1.00 88.94 238 THR A C 1
ATOM 1867 O O . THR A 1 238 ? 2.843 17.048 11.438 1.00 88.94 238 THR A O 1
ATOM 1870 N N . GLN A 1 239 ? 3.619 15.870 9.691 1.00 88.50 239 GLN A N 1
ATOM 1871 C CA . GLN A 1 239 ? 4.065 17.048 8.957 1.00 88.50 239 GLN A CA 1
ATOM 1872 C C . GLN A 1 239 ? 3.074 17.376 7.838 1.00 88.50 239 GLN A C 1
ATOM 1874 O O . GLN A 1 239 ? 2.616 16.507 7.090 1.00 88.50 239 GLN A O 1
ATOM 1879 N N . SER A 1 240 ? 2.728 18.658 7.745 1.00 92.50 240 SER A N 1
ATOM 1880 C CA . SER A 1 240 ? 1.828 19.162 6.718 1.00 92.50 240 SER A CA 1
ATOM 1881 C C . SER A 1 240 ? 2.521 19.162 5.360 1.00 92.50 240 SER A C 1
ATOM 1883 O O . SER A 1 240 ? 3.640 19.653 5.224 1.00 92.50 240 SER A O 1
ATOM 1885 N N . ARG A 1 241 ? 1.830 18.701 4.311 1.00 93.56 241 ARG A N 1
ATOM 1886 C CA . ARG A 1 241 ? 2.356 18.808 2.937 1.00 93.56 241 ARG A CA 1
ATOM 1887 C C . ARG A 1 241 ? 2.466 20.246 2.435 1.00 93.56 241 ARG A C 1
ATOM 1889 O O . ARG A 1 241 ? 3.207 20.477 1.495 1.00 93.56 241 ARG A O 1
ATOM 1896 N N . TYR A 1 242 ? 1.776 21.197 3.064 1.00 94.62 242 TYR A N 1
ATOM 1897 C CA . TYR A 1 242 ? 1.943 22.626 2.768 1.00 94.62 242 TYR A CA 1
ATOM 1898 C C . TYR A 1 242 ? 3.271 23.198 3.296 1.00 94.62 242 TYR A C 1
ATOM 1900 O O . TYR A 1 242 ? 3.619 24.334 2.995 1.00 94.62 242 TYR A O 1
ATOM 1908 N N . GLU A 1 243 ? 3.983 22.456 4.149 1.00 92.50 243 GLU A N 1
ATOM 1909 C CA . GLU A 1 243 ? 5.263 22.888 4.727 1.00 92.50 243 GLU A CA 1
ATOM 1910 C C . GLU A 1 243 ? 6.470 22.332 3.960 1.00 92.50 243 GLU A C 1
ATOM 1912 O O . GLU A 1 243 ? 7.603 22.722 4.236 1.00 92.50 243 GLU A O 1
ATOM 1917 N N . ASP A 1 244 ? 6.238 21.431 3.005 1.00 90.19 244 ASP A N 1
ATOM 1918 C CA . ASP A 1 244 ? 7.268 20.841 2.156 1.00 90.19 244 ASP A CA 1
ATOM 1919 C C . ASP A 1 244 ? 7.458 21.710 0.901 1.00 90.19 244 ASP A C 1
ATOM 1921 O O . ASP A 1 244 ? 6.550 21.864 0.084 1.00 90.19 244 ASP A O 1
ATOM 1925 N N . GLU A 1 245 ? 8.646 22.306 0.768 1.00 90.00 245 GLU A N 1
ATOM 1926 C CA . GLU A 1 245 ? 8.982 23.250 -0.307 1.00 90.00 245 GLU A CA 1
ATOM 1927 C C . GLU A 1 245 ? 9.007 22.618 -1.707 1.00 90.00 245 GLU A C 1
ATOM 1929 O O . GLU A 1 245 ? 8.926 23.342 -2.702 1.00 90.00 245 GLU A O 1
ATOM 1934 N N . ASP A 1 246 ? 9.085 21.285 -1.786 1.00 87.50 246 ASP A N 1
ATOM 1935 C CA . ASP A 1 246 ? 9.039 20.534 -3.040 1.00 87.50 246 ASP A CA 1
ATOM 1936 C C . ASP A 1 246 ? 7.582 20.257 -3.500 1.00 87.50 246 ASP A C 1
ATOM 1938 O O . ASP A 1 246 ? 7.369 19.680 -4.571 1.00 87.50 246 ASP A O 1
ATOM 1942 N N . GLN A 1 247 ? 6.562 20.661 -2.724 1.00 90.69 247 GLN A N 1
ATOM 1943 C CA . GLN A 1 247 ? 5.138 20.448 -3.029 1.00 90.69 247 GLN A CA 1
ATOM 1944 C C . GLN A 1 247 ? 4.460 21.692 -3.628 1.00 90.69 247 GLN A C 1
ATOM 1946 O O . GLN A 1 247 ? 4.819 22.835 -3.355 1.00 90.69 247 GLN A O 1
ATOM 1951 N N . ASP A 1 248 ? 3.405 21.465 -4.416 1.00 93.31 248 ASP A N 1
ATOM 1952 C CA . ASP A 1 248 ? 2.499 22.521 -4.883 1.00 93.31 248 ASP A CA 1
ATOM 1953 C C . ASP A 1 248 ? 1.241 22.581 -4.000 1.00 93.31 248 ASP A C 1
ATOM 1955 O O . ASP A 1 248 ? 0.395 21.683 -4.042 1.00 93.31 248 ASP A O 1
ATOM 1959 N N . ASP A 1 249 ? 1.082 23.666 -3.237 1.00 95.62 249 ASP A N 1
ATOM 1960 C CA . ASP A 1 249 ? -0.078 23.930 -2.373 1.00 95.62 249 ASP A CA 1
ATOM 1961 C C . ASP A 1 249 ? -1.428 23.771 -3.091 1.00 95.62 249 ASP A C 1
ATOM 1963 O O . ASP A 1 249 ? -2.413 23.299 -2.504 1.00 95.62 249 ASP A O 1
ATOM 1967 N N . ALA A 1 250 ? -1.509 24.177 -4.363 1.00 96.31 250 ALA A N 1
ATOM 1968 C CA . ALA A 1 250 ? -2.741 24.062 -5.136 1.00 96.31 250 ALA A CA 1
ATOM 1969 C C . ALA A 1 250 ? -3.078 22.591 -5.413 1.00 96.31 250 ALA A C 1
ATOM 1971 O O . ALA A 1 250 ? -4.247 22.195 -5.336 1.00 96.31 250 ALA A O 1
ATOM 1972 N N . GLU A 1 251 ? -2.058 21.778 -5.681 1.00 94.12 251 GLU A N 1
ATOM 1973 C CA . GLU A 1 251 ? -2.195 20.341 -5.888 1.00 94.12 251 GLU A CA 1
ATOM 1974 C C . GLU A 1 251 ? -2.535 19.617 -4.583 1.00 94.12 251 GLU A C 1
ATOM 1976 O O . GLU A 1 251 ? -3.466 18.810 -4.565 1.00 94.12 251 GLU A O 1
ATOM 1981 N N . VAL A 1 252 ? -1.878 19.969 -3.471 1.00 96.06 252 VAL A N 1
ATOM 1982 C CA . VAL A 1 252 ? -2.210 19.455 -2.130 1.00 96.06 252 VAL A CA 1
ATOM 1983 C C . VAL A 1 252 ? -3.683 19.725 -1.810 1.00 96.06 252 VAL A C 1
ATOM 1985 O O . VAL A 1 252 ? -4.431 18.805 -1.469 1.00 96.06 252 VAL A O 1
ATOM 1988 N N . THR A 1 253 ? -4.141 20.966 -2.007 1.00 96.88 253 THR A N 1
ATOM 1989 C CA . THR A 1 253 ? -5.542 21.355 -1.779 1.00 96.88 253 THR A CA 1
ATOM 1990 C C . THR A 1 253 ? -6.503 20.554 -2.662 1.00 96.88 253 THR A C 1
ATOM 1992 O O . THR A 1 253 ? -7.549 20.087 -2.200 1.00 96.88 253 THR A O 1
ATOM 1995 N N . ARG A 1 254 ? -6.161 20.381 -3.946 1.00 96.12 254 ARG A N 1
ATOM 1996 C CA . ARG A 1 254 ? -6.970 19.623 -4.910 1.00 96.12 254 ARG A CA 1
ATOM 1997 C C . ARG A 1 254 ? -7.092 18.155 -4.506 1.00 96.12 254 ARG A C 1
ATOM 1999 O O . ARG A 1 254 ? -8.202 17.624 -4.545 1.00 96.12 254 ARG A O 1
ATOM 2006 N N . GLN A 1 255 ? -5.993 17.523 -4.092 1.00 96.19 255 GLN A N 1
ATOM 2007 C CA . GLN A 1 255 ? -5.979 16.127 -3.654 1.00 96.19 255 GLN A CA 1
ATOM 2008 C C . GLN A 1 255 ? -6.819 15.926 -2.389 1.00 96.19 255 GLN A C 1
ATOM 2010 O O . GLN A 1 255 ? -7.687 15.055 -2.385 1.00 96.19 255 GLN A O 1
ATOM 2015 N N . ILE A 1 256 ? -6.661 16.775 -1.363 1.00 97.06 256 ILE A N 1
ATOM 2016 C CA . ILE A 1 256 ? -7.493 16.707 -0.146 1.00 97.06 256 ILE A CA 1
ATOM 2017 C C . ILE A 1 256 ? -8.981 16.828 -0.502 1.00 97.06 256 ILE A C 1
ATOM 2019 O O . ILE A 1 256 ? -9.803 16.042 -0.031 1.00 97.06 256 ILE A O 1
ATOM 2023 N N . GLY A 1 257 ? -9.351 17.777 -1.369 1.00 97.62 257 GLY A N 1
ATOM 2024 C CA . GLY A 1 257 ? -10.740 17.954 -1.802 1.00 97.62 257 GLY A CA 1
ATOM 2025 C C . GLY A 1 257 ? -11.308 16.738 -2.545 1.00 97.62 257 GLY A C 1
ATOM 2026 O O . GLY A 1 257 ? -12.452 16.341 -2.301 1.00 97.62 257 GLY A O 1
ATOM 2027 N N . LEU A 1 258 ? -10.511 16.126 -3.425 1.00 97.38 258 LEU A N 1
ATOM 2028 C CA . LEU A 1 258 ? -10.887 14.921 -4.163 1.00 97.38 258 LEU A CA 1
ATOM 2029 C C . LEU A 1 258 ? -11.100 13.733 -3.217 1.00 97.38 258 LEU A C 1
ATOM 2031 O O . LEU A 1 258 ? -12.181 13.135 -3.207 1.00 97.38 258 LEU A O 1
ATOM 2035 N N . TYR A 1 259 ? -10.100 13.432 -2.387 1.00 98.06 259 TYR A N 1
ATOM 2036 C CA . TYR A 1 259 ? -10.145 12.312 -1.454 1.00 98.06 259 TYR A CA 1
ATOM 2037 C C . TYR A 1 259 ? -11.208 12.501 -0.377 1.00 98.06 259 TYR A C 1
ATOM 2039 O O . TYR A 1 259 ? -11.864 11.529 -0.020 1.00 98.06 259 TYR A O 1
ATOM 2047 N N . SER A 1 260 ? -11.497 13.731 0.055 1.00 98.19 260 SER A N 1
ATOM 2048 C CA . SER A 1 260 ? -12.635 14.010 0.945 1.00 98.19 260 SER A CA 1
ATOM 2049 C C . SER A 1 260 ? -13.972 13.595 0.317 1.00 98.19 260 SER A C 1
ATOM 2051 O O . SER A 1 260 ? -14.842 13.020 0.977 1.00 98.19 260 SER A O 1
ATOM 2053 N N . GLY A 1 261 ? -14.150 13.838 -0.988 1.00 98.31 261 GLY A N 1
ATOM 2054 C CA . GLY A 1 261 ? -15.323 13.372 -1.733 1.00 98.31 261 GLY A CA 1
ATOM 2055 C C . GLY A 1 261 ? -15.406 11.843 -1.816 1.00 98.31 261 GLY A C 1
ATOM 2056 O O . GLY A 1 261 ? -16.493 11.262 -1.702 1.00 98.31 261 GLY A O 1
ATOM 2057 N N . TYR A 1 262 ? -14.261 11.177 -1.967 1.00 98.00 262 TYR A N 1
ATOM 2058 C CA . TYR A 1 262 ? -14.177 9.718 -1.971 1.00 98.00 262 TYR A CA 1
ATOM 2059 C C . TYR A 1 262 ? -14.434 9.126 -0.581 1.00 98.00 262 TYR A C 1
ATOM 2061 O O . TYR A 1 262 ? -15.263 8.226 -0.462 1.00 98.00 262 TYR A O 1
ATOM 2069 N N . MET A 1 263 ? -13.856 9.683 0.484 1.00 97.94 263 MET A N 1
ATOM 2070 C CA . MET A 1 263 ? -14.108 9.276 1.870 1.00 97.94 263 MET A CA 1
ATOM 2071 C C . MET A 1 263 ? -15.587 9.370 2.236 1.00 97.94 263 MET A C 1
ATOM 2073 O O . MET A 1 263 ? -16.138 8.439 2.818 1.00 97.94 263 MET A O 1
ATOM 2077 N N . LYS A 1 264 ? -16.280 10.427 1.798 1.00 98.19 264 LYS A N 1
ATOM 2078 C CA . LYS A 1 264 ? -17.737 10.526 1.956 1.00 98.19 264 LYS A CA 1
ATOM 2079 C C . LYS A 1 264 ? -18.487 9.391 1.247 1.00 98.19 264 LYS A C 1
ATOM 2081 O O . LYS A 1 264 ? -19.448 8.846 1.782 1.00 98.19 264 LYS A O 1
ATOM 2086 N N . THR A 1 265 ? -18.047 9.014 0.049 1.00 97.94 265 THR A N 1
ATOM 2087 C CA . THR A 1 265 ? -18.642 7.894 -0.698 1.00 97.94 265 THR A CA 1
ATOM 2088 C C . THR A 1 265 ? -18.459 6.568 0.052 1.00 97.94 265 THR A C 1
ATOM 2090 O O . THR A 1 265 ? -19.392 5.769 0.153 1.00 97.94 265 THR A O 1
ATOM 2093 N N . LEU A 1 266 ? -17.274 6.351 0.626 1.00 97.31 266 LEU A N 1
ATOM 2094 C CA . LEU A 1 266 ? -16.956 5.194 1.463 1.00 97.31 266 LEU A CA 1
ATOM 2095 C C . LEU A 1 266 ? -17.795 5.172 2.747 1.00 97.31 266 LEU A C 1
ATOM 2097 O O . LEU A 1 266 ? -18.346 4.128 3.102 1.00 97.31 266 LEU A O 1
ATOM 2101 N N . GLU A 1 267 ? -17.943 6.321 3.405 1.00 95.75 267 GLU A N 1
ATOM 2102 C CA . GLU A 1 267 ? -18.791 6.505 4.585 1.00 95.75 267 GLU A CA 1
ATOM 2103 C C . GLU A 1 267 ? -20.242 6.087 4.298 1.00 95.75 267 GLU A C 1
ATOM 2105 O O . GLU A 1 267 ? -20.817 5.292 5.053 1.00 95.75 267 GLU A O 1
ATOM 2110 N N . ASP A 1 268 ? -20.805 6.527 3.169 1.00 96.25 268 ASP A N 1
ATOM 2111 C CA . ASP A 1 268 ? -22.150 6.151 2.722 1.00 96.25 268 ASP A CA 1
ATOM 2112 C C . ASP A 1 268 ? -22.257 4.639 2.445 1.00 96.25 268 ASP A C 1
ATOM 2114 O O . ASP A 1 268 ? -23.213 3.975 2.864 1.00 96.25 268 ASP A O 1
ATOM 2118 N N . TRP A 1 269 ? -21.267 4.051 1.766 1.00 96.81 269 TRP A N 1
ATOM 2119 C CA . TRP A 1 269 ? -21.253 2.617 1.460 1.00 96.81 269 TRP A CA 1
ATOM 2120 C C . TRP A 1 269 ? -21.099 1.736 2.696 1.00 96.81 269 TRP A C 1
ATOM 2122 O O . TRP A 1 269 ? -21.722 0.667 2.754 1.00 96.81 269 TRP A O 1
ATOM 2132 N N . SER A 1 270 ? -20.334 2.179 3.694 1.00 95.38 270 SER A N 1
ATOM 2133 C CA . SER A 1 270 ? -20.074 1.442 4.937 1.00 95.38 270 SER A CA 1
ATOM 2134 C C . SER A 1 270 ? -21.346 1.138 5.740 1.00 95.38 270 SER A C 1
ATOM 2136 O O . SER A 1 270 ? -21.385 0.203 6.541 1.00 95.38 270 SER A O 1
ATOM 2138 N N . GLN A 1 271 ? -22.431 1.884 5.502 1.00 93.12 271 GLN A N 1
ATOM 2139 C CA . GLN A 1 271 ? -23.721 1.674 6.166 1.00 93.12 271 GLN A CA 1
ATOM 2140 C C . GLN A 1 271 ? -24.410 0.365 5.751 1.00 93.12 271 GLN A C 1
ATOM 2142 O O . GLN A 1 271 ? -25.343 -0.066 6.424 1.00 93.12 271 GLN A O 1
ATOM 2147 N N . SER A 1 272 ? -23.990 -0.252 4.641 1.00 93.56 272 SER A N 1
ATOM 2148 C CA . SER A 1 272 ? -24.653 -1.437 4.076 1.00 93.56 272 SER A CA 1
ATOM 2149 C C . SER A 1 272 ? -24.178 -2.778 4.642 1.00 93.56 272 SER A C 1
ATOM 2151 O O . SER A 1 272 ? -24.863 -3.774 4.426 1.00 93.56 272 SER A O 1
ATOM 2153 N N . HIS A 1 273 ? -23.053 -2.805 5.362 1.00 92.56 273 HIS A N 1
ATOM 2154 C CA . HIS A 1 273 ? -22.480 -4.017 5.952 1.00 92.56 273 HIS A CA 1
ATOM 2155 C C . HIS A 1 273 ? -22.012 -3.747 7.386 1.00 92.56 273 HIS A C 1
ATOM 2157 O O . HIS A 1 273 ? -21.712 -2.604 7.761 1.00 92.56 273 HIS A O 1
ATOM 2163 N N . ASP A 1 274 ? -21.961 -4.802 8.194 1.00 87.31 274 ASP A N 1
ATOM 2164 C CA . ASP A 1 274 ? -21.511 -4.710 9.585 1.00 87.31 274 ASP A CA 1
ATOM 2165 C C . ASP A 1 274 ? -19.982 -4.706 9.673 1.00 87.31 274 ASP A C 1
ATOM 2167 O O . ASP A 1 274 ? -19.412 -3.933 10.440 1.00 87.31 274 ASP A O 1
ATOM 2171 N N . THR A 1 275 ? -19.312 -5.483 8.819 1.00 93.06 275 THR A N 1
ATOM 2172 C CA . THR A 1 275 ? -17.847 -5.523 8.741 1.00 93.06 275 THR A CA 1
ATOM 2173 C C . THR A 1 275 ? -17.368 -4.827 7.477 1.00 93.06 275 THR A C 1
ATOM 2175 O O . THR A 1 275 ? -17.724 -5.221 6.366 1.00 93.06 275 THR A O 1
ATOM 2178 N N . ASN A 1 276 ? -16.540 -3.798 7.634 1.00 96.69 276 ASN A N 1
ATOM 2179 C CA . ASN A 1 276 ? -15.979 -3.054 6.510 1.00 96.69 276 ASN A CA 1
ATOM 2180 C C . ASN A 1 276 ? -14.459 -3.019 6.628 1.00 96.69 276 ASN A C 1
ATOM 2182 O O . ASN A 1 276 ? -13.931 -2.620 7.666 1.00 96.69 276 ASN A O 1
ATOM 2186 N N . PHE A 1 277 ? -13.770 -3.395 5.557 1.00 97.81 277 PHE A N 1
ATOM 2187 C CA . PHE A 1 277 ? -12.328 -3.224 5.425 1.00 97.81 277 PHE A CA 1
ATOM 2188 C C . PHE A 1 277 ? -12.064 -2.032 4.520 1.00 97.81 277 PHE A C 1
ATOM 2190 O O . PHE A 1 277 ? -12.485 -2.047 3.366 1.00 97.81 277 PHE A O 1
ATOM 2197 N N . TYR A 1 278 ? -11.397 -1.005 5.035 1.00 98.12 278 TYR A N 1
ATOM 2198 C CA . TYR A 1 278 ? -10.796 0.015 4.183 1.00 98.12 278 TYR A CA 1
ATOM 2199 C C . TYR A 1 278 ? -9.519 -0.576 3.594 1.00 98.12 278 TYR A C 1
ATOM 2201 O O . TYR A 1 278 ? -8.744 -1.188 4.328 1.00 98.12 278 TYR A O 1
ATOM 2209 N N . ALA A 1 279 ? -9.306 -0.423 2.295 1.00 98.25 279 ALA A N 1
ATOM 2210 C CA . ALA A 1 279 ? -8.079 -0.867 1.667 1.00 98.25 279 ALA A CA 1
ATOM 2211 C C . ALA A 1 279 ? -7.571 0.174 0.670 1.00 98.25 279 ALA A C 1
ATOM 2213 O O . ALA A 1 279 ? -8.320 0.644 -0.189 1.00 98.25 279 ALA A O 1
ATOM 2214 N N . SER A 1 280 ? -6.298 0.522 0.794 1.00 97.81 280 SER A N 1
ATOM 2215 C CA . SER A 1 280 ? -5.590 1.434 -0.105 1.00 97.81 280 SER A CA 1
ATOM 2216 C C . SER A 1 280 ? -4.124 1.020 -0.193 1.00 97.81 280 SER A C 1
ATOM 2218 O O . SER A 1 280 ? -3.745 0.030 0.431 1.00 97.81 280 SER A O 1
ATOM 2220 N N . HIS A 1 281 ? -3.305 1.687 -1.002 1.00 97.94 281 HIS A N 1
ATOM 2221 C CA . HIS A 1 281 ? -1.887 1.351 -1.040 1.00 97.94 281 HIS A CA 1
ATOM 2222 C C . HIS A 1 281 ? -1.151 1.984 0.141 1.00 97.94 281 HIS A C 1
ATOM 2224 O O . HIS A 1 281 ? -0.361 1.308 0.794 1.00 97.94 281 HIS A O 1
ATOM 2230 N N . ARG A 1 282 ? -1.462 3.236 0.494 1.00 96.38 282 ARG A N 1
ATOM 2231 C CA . ARG A 1 282 ? -0.795 3.943 1.591 1.00 96.38 282 ARG A CA 1
ATOM 2232 C C . ARG A 1 282 ? -1.534 3.789 2.922 1.00 96.38 282 ARG A C 1
ATOM 2234 O O . ARG A 1 282 ? -2.756 3.925 2.972 1.00 96.38 282 ARG A O 1
ATOM 2241 N N . PRO A 1 283 ? -0.827 3.506 4.027 1.00 96.56 283 PRO A N 1
ATOM 2242 C CA . PRO A 1 283 ? -1.469 3.290 5.318 1.00 96.56 283 PRO A CA 1
ATOM 2243 C C . PRO A 1 283 ? -2.006 4.587 5.931 1.00 96.56 283 PRO A C 1
ATOM 2245 O O . PRO A 1 283 ? -1.356 5.622 5.856 1.00 96.56 283 PRO A O 1
ATOM 2248 N N . LEU A 1 284 ? -3.162 4.504 6.601 1.00 95.50 284 LEU A N 1
ATOM 2249 C CA . LEU A 1 284 ? -3.787 5.644 7.290 1.00 95.50 284 LEU A CA 1
ATOM 2250 C C . LEU A 1 284 ? -3.190 5.911 8.673 1.00 95.50 284 LEU A C 1
ATOM 2252 O O . LEU A 1 284 ? -3.211 7.047 9.141 1.00 95.50 284 LEU A O 1
ATOM 2256 N N . PHE A 1 285 ? -2.765 4.852 9.366 1.00 96.81 285 PHE A N 1
ATOM 2257 C CA . PHE A 1 285 ? -2.377 4.916 10.780 1.00 96.81 285 PHE A CA 1
ATOM 2258 C C . PHE A 1 285 ? -1.028 4.259 11.060 1.00 96.81 285 PHE A C 1
ATOM 2260 O O . PHE A 1 285 ? -0.663 4.119 12.225 1.00 96.81 285 PHE A O 1
ATOM 2267 N N . ALA A 1 286 ? -0.322 3.802 10.021 1.00 95.69 286 ALA A N 1
ATOM 2268 C CA . ALA A 1 286 ? 0.975 3.175 10.226 1.00 95.69 286 ALA A CA 1
ATOM 2269 C C . ALA A 1 286 ? 1.964 4.188 10.784 1.00 95.69 286 ALA A C 1
ATOM 2271 O O . ALA A 1 286 ? 1.888 5.381 10.470 1.00 95.69 286 ALA A O 1
ATOM 2272 N N . VAL A 1 287 ? 2.893 3.692 11.585 1.00 95.44 287 VAL A N 1
ATOM 2273 C CA . VAL A 1 287 ? 3.962 4.500 12.152 1.00 95.44 287 VAL A CA 1
ATOM 2274 C C . VAL A 1 287 ? 5.299 4.054 11.597 1.00 95.44 287 VAL A C 1
ATOM 2276 O O . VAL A 1 287 ? 5.515 2.896 11.260 1.00 95.44 287 VAL A O 1
ATOM 2279 N N . ALA A 1 288 ? 6.223 4.991 11.479 1.00 92.94 288 ALA A N 1
ATOM 2280 C CA . ALA A 1 288 ? 7.558 4.703 10.998 1.00 92.94 288 ALA A CA 1
ATOM 2281 C C . ALA A 1 288 ? 8.567 5.560 11.744 1.00 92.94 288 ALA A C 1
ATOM 2283 O O . ALA A 1 288 ? 8.273 6.677 12.162 1.00 92.94 288 ALA A O 1
ATOM 2284 N N . CYS A 1 289 ? 9.761 5.012 11.913 1.00 92.06 289 CYS A N 1
ATOM 2285 C CA . CYS A 1 289 ? 10.852 5.727 12.540 1.00 92.06 289 CYS A CA 1
ATOM 2286 C C . CYS A 1 289 ? 11.640 6.525 11.505 1.00 92.06 289 CYS A C 1
ATOM 2288 O O . CYS A 1 289 ? 12.015 5.965 10.472 1.00 92.06 289 CYS A O 1
ATOM 2290 N N . ASP A 1 290 ? 11.931 7.785 11.812 1.00 90.88 290 ASP A N 1
ATOM 2291 C CA . ASP A 1 290 ? 12.852 8.622 11.050 1.00 90.88 290 ASP A CA 1
ATOM 2292 C C . ASP A 1 290 ? 13.848 9.258 12.024 1.00 90.88 290 ASP A C 1
ATOM 2294 O O . ASP A 1 290 ? 13.543 10.203 12.744 1.00 90.88 290 ASP A O 1
ATOM 2298 N N . GLY A 1 291 ? 15.046 8.682 12.119 1.00 90.50 291 GLY A N 1
ATOM 2299 C CA . GLY A 1 291 ? 16.061 9.160 13.048 1.00 90.50 291 GLY A CA 1
ATOM 2300 C C . GLY A 1 291 ? 15.585 9.089 14.498 1.00 90.50 291 GLY A C 1
ATOM 2301 O O . GLY A 1 291 ? 15.431 8.000 15.044 1.00 90.50 291 GLY A O 1
ATOM 2302 N N . ASP A 1 292 ? 15.423 10.251 15.126 1.00 91.50 292 ASP A N 1
ATOM 2303 C CA . ASP A 1 292 ? 15.100 10.429 16.544 1.00 91.50 292 ASP A CA 1
ATOM 2304 C C . ASP A 1 292 ? 13.623 10.736 16.830 1.00 91.50 292 ASP A C 1
ATOM 2306 O O . ASP A 1 292 ? 13.278 11.060 17.968 1.00 91.50 292 ASP A O 1
ATOM 2310 N N . HIS A 1 293 ? 12.745 10.600 15.836 1.00 91.31 293 HIS A N 1
ATOM 2311 C CA . HIS A 1 293 ? 11.305 10.789 15.985 1.00 91.31 293 HIS A CA 1
ATOM 2312 C C . HIS A 1 293 ? 10.512 9.676 15.281 1.00 91.31 293 HIS A C 1
ATOM 2314 O O . HIS A 1 293 ? 11.017 8.918 14.449 1.00 91.31 293 HIS A O 1
ATOM 2320 N N . MET A 1 294 ? 9.248 9.539 15.682 1.00 93.31 294 MET A N 1
ATOM 2321 C CA . MET A 1 294 ? 8.279 8.652 15.039 1.00 93.31 294 MET A CA 1
ATOM 2322 C C . MET A 1 294 ? 7.345 9.503 14.194 1.00 93.31 294 MET A C 1
ATOM 2324 O O . MET A 1 294 ? 6.861 10.517 14.680 1.00 93.31 294 MET A O 1
ATOM 2328 N N . ASN A 1 295 ? 7.027 9.050 12.991 1.00 92.56 295 ASN A N 1
ATOM 2329 C CA . ASN A 1 295 ? 6.063 9.673 12.094 1.00 92.56 295 ASN A CA 1
ATOM 2330 C C . ASN A 1 295 ? 4.827 8.786 11.956 1.00 92.56 295 ASN A C 1
ATOM 2332 O O . ASN A 1 295 ? 4.947 7.559 11.961 1.00 92.56 295 ASN A O 1
ATOM 2336 N N . VAL A 1 296 ? 3.650 9.392 11.799 1.00 93.56 296 VAL A N 1
ATOM 2337 C CA . VAL A 1 296 ? 2.439 8.684 11.354 1.00 93.56 296 VAL A CA 1
ATOM 2338 C C . VAL A 1 296 ? 2.197 8.945 9.870 1.00 93.56 296 VAL A C 1
ATOM 2340 O O . VAL A 1 296 ? 2.436 10.044 9.367 1.00 93.56 296 VAL A O 1
ATOM 2343 N N . LEU A 1 297 ? 1.738 7.922 9.153 1.00 89.38 297 LEU A N 1
ATOM 2344 C CA . LEU A 1 297 ? 1.658 7.941 7.698 1.00 89.38 297 LEU A CA 1
ATOM 2345 C C . LEU A 1 297 ? 0.280 8.258 7.112 1.00 89.38 297 LEU A C 1
ATOM 2347 O O . LEU A 1 297 ? -0.771 8.062 7.712 1.00 89.38 297 LEU A O 1
ATOM 2351 N N . ASP A 1 298 ? 0.419 8.785 5.896 1.00 91.00 298 ASP A N 1
ATOM 2352 C CA . ASP A 1 298 ? -0.470 9.499 4.983 1.00 91.00 298 ASP A CA 1
ATOM 2353 C C . ASP A 1 298 ? -1.340 10.624 5.554 1.00 91.00 298 ASP A C 1
ATOM 2355 O O . ASP A 1 298 ? -2.571 10.562 5.612 1.00 91.00 298 ASP A O 1
ATOM 2359 N N . TRP A 1 299 ? -0.666 11.737 5.847 1.00 94.44 299 TRP A N 1
ATOM 2360 C CA . TRP A 1 299 ? -1.292 13.002 6.210 1.00 94.44 299 TRP A CA 1
ATOM 2361 C C . TRP A 1 299 ? -2.395 13.448 5.232 1.00 94.44 299 TRP A C 1
ATOM 2363 O O . TRP A 1 299 ? -3.446 13.893 5.681 1.00 94.44 299 TRP A O 1
ATOM 2373 N N . THR A 1 300 ? -2.230 13.297 3.909 1.00 95.69 300 THR A N 1
ATOM 2374 C CA . THR A 1 300 ? -3.246 13.746 2.926 1.00 95.69 300 THR A CA 1
ATOM 2375 C C . THR A 1 300 ? -4.557 12.996 3.124 1.00 95.69 300 THR A C 1
ATOM 2377 O O . THR A 1 300 ? -5.640 13.590 3.130 1.00 95.69 300 THR A O 1
ATOM 2380 N N . MET A 1 301 ? -4.458 11.680 3.306 1.00 95.81 301 MET A N 1
ATOM 2381 C CA . MET A 1 301 ? -5.611 10.819 3.524 1.00 95.81 301 MET A CA 1
ATOM 2382 C C . MET A 1 301 ? -6.249 11.060 4.886 1.00 95.81 301 MET A C 1
ATOM 2384 O O . MET A 1 301 ? -7.476 11.110 4.978 1.00 95.81 301 MET A O 1
ATOM 2388 N N . GLN A 1 302 ? -5.438 11.302 5.917 1.00 96.25 302 GLN A N 1
ATOM 2389 C CA . GLN A 1 302 ? -5.923 11.700 7.236 1.00 96.25 302 GLN A CA 1
ATOM 2390 C C . GLN A 1 302 ? -6.691 13.030 7.176 1.00 96.25 302 GLN A C 1
ATOM 2392 O O . GLN A 1 302 ? -7.810 13.106 7.678 1.00 96.25 302 GLN A O 1
ATOM 2397 N N . GLN A 1 303 ? -6.167 14.054 6.491 1.00 96.81 303 GLN A N 1
ATOM 2398 C CA . GLN A 1 303 ? -6.864 15.336 6.303 1.00 96.81 303 GLN A CA 1
ATOM 2399 C C . GLN A 1 303 ? -8.151 15.213 5.474 1.00 96.81 303 GLN A C 1
ATOM 2401 O O . GLN A 1 303 ? -9.009 16.092 5.522 1.00 96.81 303 GLN A O 1
ATOM 2406 N N . SER A 1 304 ? -8.302 14.119 4.729 1.00 97.31 304 SER A N 1
ATOM 2407 C CA . SER A 1 304 ? -9.475 13.847 3.898 1.00 97.31 304 SER A CA 1
ATOM 2408 C C . SER A 1 304 ? -10.594 13.105 4.640 1.00 97.31 304 SER A C 1
ATOM 2410 O O . SER A 1 304 ? -11.651 12.844 4.061 1.00 97.31 304 SER A O 1
ATOM 2412 N N . LEU A 1 305 ? -10.390 12.741 5.911 1.00 96.56 305 LEU A N 1
ATOM 2413 C CA . LEU A 1 305 ? -11.390 12.040 6.714 1.00 96.56 305 LEU A CA 1
ATOM 2414 C C . LEU A 1 305 ? -12.571 12.963 7.055 1.00 96.56 305 LEU A C 1
ATOM 2416 O O . LEU A 1 305 ? -12.410 14.028 7.649 1.00 96.56 305 LEU A O 1
ATOM 2420 N N . GLY A 1 306 ? -13.786 12.519 6.729 1.00 92.38 306 GLY A N 1
ATOM 2421 C CA . GLY A 1 306 ? -15.022 13.114 7.242 1.00 92.38 306 GLY A CA 1
ATOM 2422 C C . GLY A 1 306 ? -15.295 12.680 8.688 1.00 92.38 306 GLY A C 1
ATOM 2423 O O . GLY A 1 306 ? -14.615 11.785 9.179 1.00 92.38 306 GLY A O 1
ATOM 2424 N N . PRO A 1 307 ? -16.301 13.252 9.375 1.00 88.75 307 PRO A N 1
ATOM 2425 C CA . PRO A 1 307 ? -16.552 13.045 10.811 1.00 88.75 307 PRO A CA 1
ATOM 2426 C C . PRO A 1 307 ? -17.025 11.636 11.207 1.00 88.75 307 PRO A C 1
ATOM 2428 O O . PRO A 1 307 ? -16.963 11.299 12.385 1.00 88.75 307 PRO A O 1
ATOM 2431 N N . HIS A 1 308 ? -17.517 10.829 10.260 1.00 90.44 308 HIS A N 1
ATOM 2432 C CA . HIS A 1 308 ? -17.977 9.455 10.520 1.00 90.44 308 HIS A CA 1
ATOM 2433 C C . HIS A 1 308 ? -17.303 8.421 9.619 1.00 90.44 308 HIS A C 1
ATOM 2435 O O . HIS A 1 308 ? -17.694 7.250 9.615 1.00 90.44 308 HIS A O 1
ATOM 2441 N N . THR A 1 309 ? -16.296 8.833 8.843 1.00 90.94 309 THR A N 1
ATOM 2442 C CA . THR A 1 309 ? -15.663 7.987 7.825 1.00 90.94 309 THR A CA 1
ATOM 2443 C C . THR A 1 309 ? -15.143 6.680 8.423 1.00 90.94 309 THR A C 1
ATOM 2445 O O . THR A 1 309 ? -15.274 5.622 7.809 1.00 90.94 309 THR A O 1
ATOM 2448 N N . LEU A 1 310 ? -14.618 6.721 9.650 1.00 93.06 310 LEU A N 1
ATOM 2449 C CA . LEU A 1 310 ? -14.022 5.552 10.287 1.00 93.06 310 LEU A CA 1
ATOM 2450 C C . LEU A 1 310 ? -15.008 4.735 11.139 1.00 93.06 310 LEU A C 1
ATOM 2452 O O . LEU A 1 310 ? -14.708 3.573 11.411 1.00 93.06 310 LEU A O 1
ATOM 2456 N N . ASP A 1 311 ? -16.162 5.267 11.555 1.00 92.31 311 ASP A N 1
ATOM 2457 C CA . ASP A 1 311 ? -17.047 4.676 12.588 1.00 92.31 311 ASP A CA 1
ATOM 2458 C C . ASP A 1 311 ? -17.443 3.213 12.322 1.00 92.31 311 ASP A C 1
ATOM 2460 O O . ASP A 1 311 ? -17.698 2.429 13.245 1.00 92.31 311 ASP A O 1
ATOM 2464 N N . ARG A 1 312 ? -17.512 2.840 11.041 1.00 93.81 312 ARG A N 1
ATOM 2465 C CA . ARG A 1 312 ? -17.916 1.506 10.577 1.00 93.81 312 ARG A CA 1
ATOM 2466 C C . ARG A 1 312 ? -16.787 0.701 9.937 1.00 93.81 312 ARG A C 1
ATOM 2468 O O . ARG A 1 312 ? -17.038 -0.423 9.510 1.00 93.81 312 ARG A O 1
ATOM 2475 N N . VAL A 1 313 ? -15.576 1.248 9.870 1.00 95.69 313 VAL A N 1
ATOM 2476 C CA . VAL A 1 313 ? -14.390 0.553 9.356 1.00 95.69 313 VAL A CA 1
ATOM 2477 C C . VAL A 1 313 ? -13.796 -0.290 10.478 1.00 95.69 313 VAL A C 1
ATOM 2479 O O . VAL A 1 313 ? -13.425 0.246 11.516 1.00 95.69 313 VAL A O 1
ATOM 2482 N N . SER A 1 314 ? -13.721 -1.603 10.277 1.00 95.31 314 SER A N 1
ATOM 2483 C CA . SER A 1 314 ? -13.163 -2.558 11.241 1.00 95.31 314 SER A CA 1
ATOM 2484 C C . SER A 1 314 ? -11.633 -2.575 11.204 1.00 95.31 314 SER A C 1
ATOM 2486 O O . SER A 1 314 ? -10.992 -2.584 12.254 1.00 95.31 314 SER A O 1
ATOM 2488 N N . ALA A 1 315 ? -11.053 -2.552 10.002 1.00 97.00 315 ALA A N 1
ATOM 2489 C CA . ALA A 1 315 ? -9.612 -2.448 9.792 1.00 97.00 315 ALA A CA 1
ATOM 2490 C C . ALA A 1 315 ? -9.283 -1.711 8.484 1.00 97.00 315 ALA A C 1
ATOM 2492 O O . ALA A 1 315 ? -10.071 -1.742 7.535 1.00 97.00 315 ALA A O 1
ATOM 2493 N N . ALA A 1 316 ? -8.118 -1.068 8.464 1.00 97.94 316 ALA A N 1
ATOM 2494 C CA . ALA A 1 316 ? -7.464 -0.478 7.306 1.00 97.94 316 ALA A CA 1
ATOM 2495 C C . ALA A 1 316 ? -6.312 -1.391 6.858 1.00 97.94 316 ALA A C 1
ATOM 2497 O O . ALA A 1 316 ? -5.453 -1.739 7.665 1.00 97.94 316 ALA A O 1
ATOM 2498 N N . ILE A 1 317 ? -6.309 -1.795 5.588 1.00 98.62 317 ILE A N 1
ATOM 2499 C CA . ILE A 1 317 ? -5.322 -2.701 4.992 1.00 98.62 317 ILE A CA 1
ATOM 2500 C C . ILE A 1 317 ? -4.540 -1.925 3.934 1.00 98.62 317 ILE A C 1
ATOM 2502 O O . ILE A 1 317 ? -5.148 -1.355 3.031 1.00 98.62 317 ILE A O 1
ATOM 2506 N N . ALA A 1 318 ? -3.217 -1.908 4.043 1.00 98.56 318 ALA A N 1
ATOM 2507 C CA . ALA A 1 318 ? -2.348 -1.149 3.153 1.00 98.56 318 ALA A CA 1
ATOM 2508 C C . ALA A 1 318 ? -1.029 -1.863 2.843 1.00 98.56 318 ALA A C 1
ATOM 2510 O O . ALA A 1 318 ? -0.722 -2.900 3.435 1.00 98.56 318 ALA A O 1
ATOM 2511 N N . GLY A 1 319 ? -0.283 -1.310 1.892 1.00 97.56 319 GLY A N 1
ATOM 2512 C CA . GLY A 1 319 ? 1.079 -1.682 1.518 1.00 97.56 319 GLY A CA 1
ATOM 2513 C C . GLY A 1 319 ? 2.019 -0.505 1.752 1.00 97.56 319 GLY A C 1
ATOM 2514 O O . GLY A 1 319 ? 1.972 0.104 2.826 1.00 97.56 319 GLY A O 1
ATOM 2515 N N . HIS A 1 320 ? 2.813 -0.165 0.737 1.00 95.94 320 HIS A N 1
ATOM 2516 C CA . HIS A 1 320 ? 3.705 0.996 0.631 1.00 95.94 320 HIS A CA 1
ATOM 2517 C C . HIS A 1 320 ? 4.933 0.946 1.546 1.00 95.94 320 HIS A C 1
ATOM 2519 O O . HIS A 1 320 ? 6.047 1.269 1.140 1.00 95.94 320 HIS A O 1
ATOM 2525 N N . MET A 1 321 ? 4.749 0.531 2.800 1.00 95.06 321 MET A N 1
ATOM 2526 C CA . MET A 1 321 ? 5.857 0.242 3.701 1.00 95.06 321 MET A CA 1
ATOM 2527 C C . MET A 1 321 ? 6.299 -1.190 3.483 1.00 95.06 321 MET A C 1
ATOM 2529 O O . MET A 1 321 ? 5.513 -2.116 3.692 1.00 95.06 321 MET A O 1
ATOM 2533 N N . HIS A 1 322 ? 7.566 -1.368 3.109 1.00 95.69 322 HIS A N 1
ATOM 2534 C CA . HIS A 1 322 ? 8.109 -2.674 2.752 1.00 95.69 322 HIS A CA 1
ATOM 2535 C C . HIS A 1 322 ? 8.440 -3.528 3.989 1.00 95.69 322 HIS A C 1
ATOM 2537 O O . HIS A 1 322 ? 9.576 -3.948 4.217 1.00 95.69 322 HIS A O 1
ATOM 2543 N N . TRP A 1 323 ? 7.450 -3.708 4.853 1.00 96.19 323 TRP A N 1
ATOM 2544 C CA . TRP A 1 323 ? 7.468 -4.524 6.054 1.00 96.19 323 TRP A CA 1
ATOM 2545 C C . TRP A 1 323 ? 6.040 -4.953 6.397 1.00 96.19 323 TRP A C 1
ATOM 2547 O O . TRP A 1 323 ? 5.061 -4.505 5.797 1.00 96.19 323 TRP A O 1
ATOM 2557 N N . PHE A 1 324 ? 5.915 -5.830 7.386 1.00 98.31 324 PHE A N 1
ATOM 2558 C CA . PHE A 1 324 ? 4.642 -6.049 8.049 1.00 98.31 324 PHE A CA 1
ATOM 2559 C C . PHE A 1 324 ? 4.489 -5.058 9.200 1.00 98.31 324 PHE A C 1
ATOM 2561 O O . PHE A 1 324 ? 5.415 -4.893 9.993 1.00 98.31 324 PHE A O 1
ATOM 2568 N N . GLU A 1 325 ? 3.313 -4.457 9.338 1.00 98.31 325 GLU A N 1
ATOM 2569 C CA . GLU A 1 325 ? 2.931 -3.756 10.563 1.00 98.31 325 GLU A CA 1
ATOM 2570 C C . GLU A 1 325 ? 1.477 -4.052 10.917 1.00 98.31 325 GLU A C 1
ATOM 2572 O O . GLU A 1 325 ? 0.606 -4.066 10.051 1.00 98.31 325 GLU A O 1
ATOM 2577 N N . ALA A 1 326 ? 1.194 -4.271 12.195 1.00 98.38 326 ALA A N 1
ATOM 2578 C CA . ALA A 1 326 ? -0.170 -4.338 12.693 1.00 98.38 326 ALA A CA 1
ATOM 2579 C C . ALA A 1 326 ? -0.301 -3.497 13.955 1.00 98.38 326 ALA A C 1
ATOM 2581 O O . ALA A 1 326 ? 0.511 -3.640 14.864 1.00 98.38 326 ALA A O 1
ATOM 2582 N N . LEU A 1 327 ? -1.337 -2.660 14.016 1.00 98.25 327 LEU A N 1
ATOM 2583 C CA . LEU A 1 327 ? -1.669 -1.843 15.182 1.00 98.25 327 LEU A CA 1
ATOM 2584 C C . LEU A 1 327 ? -3.143 -2.047 15.541 1.00 98.25 327 LEU A C 1
ATOM 2586 O O . LEU A 1 327 ? -4.029 -1.873 14.697 1.00 98.25 327 LEU A O 1
ATOM 2590 N N . SER A 1 328 ? -3.414 -2.390 16.799 1.00 97.31 328 SER A N 1
ATOM 2591 C CA . SER A 1 328 ? -4.745 -2.326 17.404 1.00 97.31 328 SER A CA 1
ATOM 2592 C C . SER A 1 328 ? -4.827 -1.145 18.364 1.00 97.31 328 SER A C 1
ATOM 2594 O O . SER A 1 328 ? -3.822 -0.696 18.912 1.00 97.31 328 SER A O 1
ATOM 2596 N N . PHE A 1 329 ? -6.037 -0.637 18.580 1.00 96.31 329 PHE A N 1
ATOM 2597 C CA . PHE A 1 329 ? -6.261 0.586 19.345 1.00 96.31 329 PHE A CA 1
ATOM 2598 C C . PHE A 1 329 ? -7.202 0.346 20.517 1.00 96.31 329 PHE A C 1
ATOM 2600 O O . PHE A 1 329 ? -8.226 -0.330 20.372 1.00 96.31 329 PHE A O 1
ATOM 2607 N N . GLU A 1 330 ? -6.885 0.958 21.658 1.00 94.69 330 GLU A N 1
ATOM 2608 C CA . GLU A 1 330 ? -7.685 0.857 22.875 1.00 94.69 330 GLU A CA 1
ATOM 2609 C C . GLU A 1 330 ? -9.140 1.254 22.603 1.00 94.69 330 GLU A C 1
ATOM 2611 O O . GLU A 1 330 ? -9.429 2.230 21.904 1.00 94.69 330 GLU A O 1
ATOM 2616 N N . ASN A 1 331 ? -10.075 0.482 23.164 1.00 90.81 331 ASN A N 1
ATOM 2617 C CA . ASN A 1 331 ? -11.521 0.671 22.992 1.00 90.81 331 ASN A CA 1
ATOM 2618 C C . ASN A 1 331 ? -11.982 0.714 21.526 1.00 90.81 331 ASN A C 1
ATOM 2620 O O . ASN A 1 331 ? -13.073 1.211 21.250 1.00 90.81 331 ASN A O 1
ATOM 2624 N N . GLN A 1 332 ? -11.167 0.207 20.593 1.00 90.62 332 GLN A N 1
ATOM 2625 C CA . GLN A 1 332 ? -11.407 0.326 19.157 1.00 90.62 332 GLN A CA 1
ATOM 2626 C C . GLN A 1 332 ? -11.587 1.792 18.733 1.00 90.62 332 GLN A C 1
ATOM 2628 O O . GLN A 1 332 ? -12.439 2.074 17.894 1.00 90.62 332 GLN A O 1
ATOM 2633 N N . GLY A 1 333 ? -10.823 2.732 19.314 1.00 92.06 333 GLY A N 1
ATOM 2634 C CA . GLY A 1 333 ? -10.915 4.169 19.005 1.00 92.06 333 GLY A CA 1
ATOM 2635 C C . GLY A 1 333 ? -10.625 4.497 17.534 1.00 92.06 333 GLY A C 1
ATOM 2636 O O . GLY A 1 333 ? -11.319 5.310 16.921 1.00 92.06 333 GLY A O 1
ATOM 2637 N N . LEU A 1 334 ? -9.706 3.753 16.916 1.00 95.06 334 LEU A N 1
ATOM 2638 C CA . LEU A 1 334 ? -9.440 3.732 15.474 1.00 95.06 334 LEU A CA 1
ATOM 2639 C C . LEU A 1 334 ? -9.640 2.309 14.909 1.00 95.06 334 LEU A C 1
ATOM 2641 O O . LEU A 1 334 ? -9.645 1.342 15.680 1.00 95.06 334 LEU A O 1
ATOM 2645 N N . PRO A 1 335 ? -9.843 2.145 13.586 1.00 96.19 335 PRO A N 1
ATOM 2646 C CA . PRO A 1 335 ? -9.765 0.832 12.947 1.00 96.19 335 PRO A CA 1
ATOM 2647 C C . PRO A 1 335 ? -8.378 0.223 13.152 1.00 96.19 335 PRO A C 1
ATOM 2649 O O . PRO A 1 335 ? -7.395 0.957 13.162 1.00 96.19 335 PRO A O 1
ATOM 2652 N N . ALA A 1 336 ? -8.278 -1.104 13.248 1.00 96.88 336 ALA A N 1
ATOM 2653 C CA . ALA A 1 336 ? -6.961 -1.743 13.252 1.00 96.88 336 ALA A CA 1
ATOM 2654 C C . ALA A 1 336 ? -6.215 -1.414 11.946 1.00 96.88 336 ALA A C 1
ATOM 2656 O O . ALA A 1 336 ? -6.817 -1.481 10.875 1.00 96.88 336 ALA A O 1
ATOM 2657 N N . GLN A 1 337 ? -4.932 -1.073 12.016 1.00 97.94 337 GLN A N 1
ATOM 2658 C CA . GLN A 1 337 ? -4.087 -0.887 10.832 1.00 97.94 337 GLN A CA 1
ATOM 2659 C C . GLN A 1 337 ? -3.347 -2.183 10.543 1.00 97.94 337 GLN A C 1
ATOM 2661 O O . GLN A 1 337 ? -2.824 -2.813 11.458 1.00 97.94 337 GLN A O 1
ATOM 2666 N N . ILE A 1 338 ? -3.295 -2.563 9.271 1.00 98.50 338 ILE A N 1
ATOM 2667 C CA . ILE A 1 338 ? -2.569 -3.732 8.786 1.00 98.50 338 ILE A CA 1
ATOM 2668 C C . ILE A 1 338 ? -1.782 -3.301 7.560 1.00 98.50 338 ILE A C 1
ATOM 2670 O O . ILE A 1 338 ? -2.367 -2.867 6.571 1.00 98.50 338 ILE A O 1
ATOM 2674 N N . VAL A 1 339 ? -0.467 -3.403 7.628 1.00 98.62 339 VAL A N 1
ATOM 2675 C CA . VAL A 1 339 ? 0.443 -3.153 6.519 1.00 98.62 339 VAL A CA 1
ATOM 2676 C C . VAL A 1 339 ? 1.037 -4.482 6.088 1.00 98.62 339 VAL A C 1
ATOM 2678 O O . VAL A 1 339 ? 1.574 -5.222 6.909 1.00 98.62 339 VAL A O 1
ATOM 2681 N N . VAL A 1 340 ? 0.879 -4.809 4.810 1.00 98.25 340 VAL A N 1
ATOM 2682 C CA . VAL A 1 340 ? 1.285 -6.084 4.201 1.00 98.25 340 VAL A CA 1
ATOM 2683 C C . VAL A 1 340 ? 2.146 -5.848 2.961 1.00 98.25 340 VAL A C 1
ATOM 2685 O O . VAL A 1 340 ? 1.920 -6.490 1.934 1.00 98.25 340 VAL A O 1
ATOM 2688 N N . GLY A 1 341 ? 3.118 -4.936 3.071 1.00 97.56 341 GLY A N 1
ATOM 2689 C CA . GLY A 1 341 ? 4.082 -4.617 2.013 1.00 97.56 341 GLY A CA 1
ATOM 2690 C C . GLY A 1 341 ? 5.351 -5.471 2.046 1.00 97.56 341 GLY A C 1
ATOM 2691 O O . GLY A 1 341 ? 6.405 -5.093 1.556 1.00 97.56 341 GLY A O 1
ATOM 2692 N N . ASN A 1 342 ? 5.294 -6.637 2.676 1.00 97.56 342 ASN A N 1
ATOM 2693 C CA . ASN A 1 342 ? 6.444 -7.505 2.885 1.00 97.56 342 ASN A CA 1
ATOM 2694 C C . ASN A 1 342 ? 6.467 -8.719 1.950 1.00 97.56 342 ASN A C 1
ATOM 2696 O O . ASN A 1 342 ? 6.949 -9.774 2.348 1.00 97.56 342 ASN A O 1
ATOM 2700 N N . ALA A 1 343 ? 5.907 -8.639 0.742 1.00 96.94 343 ALA A N 1
ATOM 2701 C CA . ALA A 1 343 ? 5.682 -9.837 -0.070 1.00 96.94 343 ALA A CA 1
ATOM 2702 C C . ALA A 1 343 ? 6.618 -10.016 -1.274 1.00 96.94 343 ALA A C 1
ATOM 2704 O O . ALA A 1 343 ? 6.521 -11.037 -1.956 1.00 96.94 343 ALA A O 1
ATOM 2705 N N . GLY A 1 344 ? 7.541 -9.092 -1.534 1.00 95.00 344 GLY A N 1
ATOM 2706 C CA . GLY A 1 344 ? 8.551 -9.324 -2.564 1.00 95.00 344 GLY A CA 1
ATOM 2707 C C . GLY A 1 344 ? 9.641 -8.270 -2.631 1.00 95.00 344 GLY A C 1
ATOM 2708 O O . GLY A 1 344 ? 10.805 -8.636 -2.529 1.00 95.00 344 GLY A O 1
ATOM 2709 N N . THR A 1 345 ? 9.290 -6.993 -2.786 1.00 94.94 345 THR A N 1
ATOM 2710 C CA . THR A 1 345 ? 10.292 -5.922 -2.916 1.00 94.94 345 THR A CA 1
ATOM 2711 C C . THR A 1 345 ? 11.230 -5.876 -1.705 1.00 94.94 345 THR A C 1
ATOM 2713 O O . THR A 1 345 ? 10.811 -6.199 -0.595 1.00 94.94 345 THR A O 1
ATOM 2716 N N . ASP A 1 346 ? 12.457 -5.380 -1.899 1.00 92.25 346 ASP A N 1
ATOM 2717 C CA . ASP A 1 346 ? 13.414 -5.149 -0.808 1.00 92.25 346 ASP A CA 1
ATOM 2718 C C . ASP A 1 346 ? 12.762 -4.529 0.431 1.00 9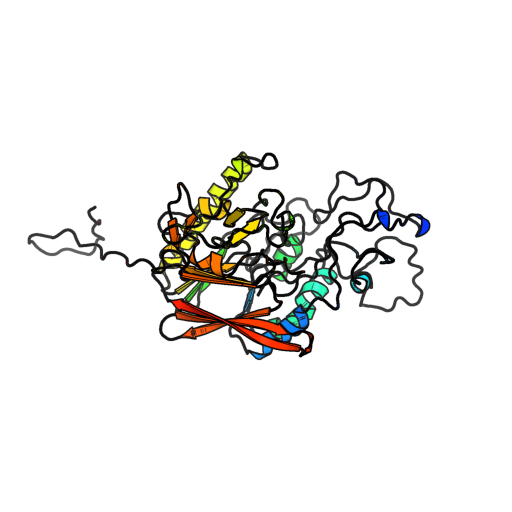2.25 346 ASP A C 1
ATOM 2720 O O . ASP A 1 346 ? 12.140 -3.459 0.359 1.00 92.25 346 ASP A O 1
ATOM 2724 N N . LEU A 1 347 ? 12.947 -5.210 1.562 1.00 94.19 347 LEU A N 1
ATOM 2725 C CA . LEU A 1 347 ? 12.386 -4.812 2.844 1.00 94.19 347 LEU A CA 1
ATOM 2726 C C . LEU A 1 347 ? 13.074 -3.558 3.385 1.00 94.19 347 LEU A C 1
ATOM 2728 O O . LEU A 1 347 ? 14.303 -3.454 3.417 1.00 94.19 347 LEU A O 1
ATOM 2732 N N . ILE A 1 348 ? 12.271 -2.645 3.924 1.00 91.81 348 ILE A N 1
ATOM 2733 C CA . ILE A 1 348 ? 12.779 -1.530 4.723 1.00 91.81 348 ILE A CA 1
ATOM 2734 C C . ILE A 1 348 ? 13.322 -2.105 6.029 1.00 91.81 348 ILE A C 1
ATOM 2736 O O . ILE A 1 348 ? 12.689 -2.956 6.654 1.00 91.81 348 ILE A O 1
ATOM 2740 N N . LYS A 1 349 ? 14.483 -1.629 6.486 1.00 88.62 349 LYS A N 1
ATOM 2741 C CA . LYS A 1 349 ? 15.023 -2.021 7.793 1.00 88.62 349 LYS A CA 1
ATOM 2742 C C . LYS A 1 349 ? 14.156 -1.460 8.916 1.00 88.62 349 LYS A C 1
ATOM 2744 O O . LYS A 1 349 ? 13.971 -0.252 9.026 1.00 88.62 349 LYS A O 1
ATOM 2749 N N . ASN A 1 350 ? 13.674 -2.338 9.786 1.00 87.50 350 ASN A N 1
ATOM 2750 C CA . ASN A 1 350 ? 12.896 -1.941 10.948 1.00 87.50 350 ASN A CA 1
ATOM 2751 C C . ASN A 1 350 ? 13.806 -1.603 12.139 1.00 87.50 350 ASN A C 1
ATOM 2753 O O . ASN A 1 350 ? 14.519 -2.466 12.652 1.00 87.50 350 ASN A O 1
ATOM 2757 N N . TYR A 1 351 ? 13.713 -0.358 12.606 1.00 89.81 351 TYR A N 1
ATOM 2758 C CA . TYR A 1 351 ? 14.357 0.131 13.829 1.00 89.81 351 TYR A CA 1
ATOM 2759 C C . TYR A 1 351 ? 13.354 0.549 14.915 1.00 89.81 351 TYR A C 1
ATOM 2761 O O . TYR A 1 351 ? 13.758 1.050 15.964 1.00 89.81 351 TYR A O 1
ATOM 2769 N N . VAL A 1 352 ? 12.054 0.330 14.688 1.00 91.06 352 VAL A N 1
ATOM 2770 C CA . VAL A 1 352 ? 10.996 0.607 15.661 1.00 91.06 352 VAL A CA 1
ATOM 2771 C C . VAL A 1 352 ? 11.171 -0.316 16.863 1.00 91.06 352 VAL A C 1
ATOM 2773 O O . VAL A 1 352 ? 11.130 -1.547 16.749 1.00 91.06 352 VAL A O 1
ATOM 2776 N N . ASN A 1 353 ? 11.332 0.278 18.043 1.00 91.38 353 ASN A N 1
ATOM 2777 C CA . ASN A 1 353 ? 11.296 -0.472 19.288 1.00 91.38 353 ASN A CA 1
ATOM 2778 C C . ASN A 1 353 ? 9.857 -0.949 19.544 1.00 91.38 353 ASN A C 1
ATOM 2780 O O . ASN A 1 353 ? 8.937 -0.150 19.704 1.00 91.38 353 ASN A O 1
ATOM 2784 N N . GLN A 1 354 ? 9.668 -2.266 19.600 1.00 94.12 354 GLN A N 1
ATOM 2785 C CA . GLN A 1 354 ? 8.348 -2.879 19.767 1.00 94.12 354 GLN A CA 1
ATOM 2786 C C . GLN A 1 354 ? 7.700 -2.519 21.117 1.00 94.12 354 GLN A C 1
ATOM 2788 O O . GLN A 1 354 ? 6.479 -2.441 21.208 1.00 94.12 354 GLN A O 1
ATOM 2793 N N . GLU A 1 355 ? 8.499 -2.225 22.150 1.00 94.69 355 GLU A N 1
ATOM 2794 C CA . GLU A 1 355 ? 8.007 -1.737 23.446 1.00 94.69 355 GLU A CA 1
ATOM 2795 C C . GLU A 1 355 ? 7.485 -0.294 23.370 1.00 94.69 355 GLU A C 1
ATOM 2797 O O . GLU A 1 355 ? 6.684 0.111 24.212 1.00 94.69 355 GLU A O 1
ATOM 2802 N N . THR A 1 356 ? 7.898 0.478 22.357 1.00 95.75 356 THR A N 1
ATOM 2803 C CA . THR A 1 356 ? 7.402 1.840 22.127 1.00 95.75 356 THR A CA 1
ATOM 2804 C C . THR A 1 356 ? 5.966 1.830 21.619 1.00 95.75 356 THR A C 1
ATOM 2806 O O . THR A 1 356 ? 5.198 2.713 22.004 1.00 95.75 356 THR A O 1
ATOM 2809 N N . LEU A 1 357 ? 5.568 0.833 20.817 1.00 96.94 357 LEU A N 1
ATOM 2810 C CA . LEU A 1 357 ? 4.265 0.814 20.141 1.00 96.94 357 LEU A CA 1
ATOM 2811 C C . LEU A 1 357 ? 3.081 1.018 21.107 1.00 96.94 357 LEU A C 1
ATOM 2813 O O . LEU A 1 357 ? 2.314 1.942 20.868 1.00 96.94 357 LEU A O 1
ATOM 2817 N N . PRO A 1 358 ? 2.943 0.304 22.244 1.00 96.94 358 PRO A N 1
ATOM 2818 C CA . PRO A 1 358 ? 1.822 0.517 23.174 1.00 96.94 358 PRO A CA 1
ATOM 2819 C C . PRO A 1 358 ? 1.863 1.853 23.939 1.00 96.94 358 PRO A C 1
ATOM 2821 O O . PRO A 1 358 ? 0.941 2.182 24.686 1.00 96.94 358 PRO A O 1
ATOM 2824 N N . THR A 1 359 ? 2.950 2.623 23.825 1.00 97.00 359 THR A N 1
ATOM 2825 C CA . THR A 1 359 ? 3.053 3.973 24.406 1.00 97.00 359 THR A CA 1
ATOM 2826 C C . THR A 1 359 ? 2.600 5.067 23.441 1.00 97.00 359 THR A C 1
ATOM 2828 O O . THR A 1 359 ? 2.491 6.223 23.849 1.00 97.00 359 THR A O 1
ATOM 2831 N N . ILE A 1 360 ? 2.300 4.704 22.189 1.00 98.00 360 ILE A N 1
ATOM 2832 C CA . ILE A 1 360 ? 1.897 5.630 21.135 1.00 98.00 360 ILE A CA 1
ATOM 2833 C C . ILE A 1 360 ? 0.432 6.047 21.293 1.00 98.00 360 ILE A C 1
ATOM 2835 O O . ILE A 1 360 ? -0.464 5.208 21.406 1.00 98.00 360 ILE A O 1
ATOM 2839 N N . GLU A 1 361 ? 0.184 7.353 21.231 1.00 98.00 361 GLU A N 1
ATOM 2840 C CA . GLU A 1 361 ? -1.136 7.938 21.005 1.00 98.00 361 GLU A CA 1
ATOM 2841 C C . GLU A 1 361 ? -1.164 8.566 19.612 1.00 98.00 361 GLU A C 1
ATOM 2843 O O . GLU A 1 361 ? -0.487 9.562 19.356 1.00 98.00 361 GLU A O 1
ATOM 2848 N N . LEU A 1 362 ? -1.948 7.981 18.706 1.00 97.38 362 LEU A N 1
ATOM 2849 C CA . LEU A 1 362 ? -2.159 8.568 17.391 1.00 97.38 362 LEU A CA 1
ATOM 2850 C C . LEU A 1 362 ? -3.156 9.707 17.485 1.00 97.38 362 LEU A C 1
ATOM 2852 O O . LEU A 1 362 ? -4.206 9.568 18.116 1.00 97.38 362 LEU A O 1
ATOM 2856 N N . ARG A 1 363 ? -2.838 10.790 16.783 1.00 95.62 363 ARG A N 1
ATOM 2857 C CA . ARG A 1 363 ? -3.699 11.946 16.563 1.00 95.62 363 ARG A CA 1
ATOM 2858 C C . ARG A 1 363 ? -3.743 12.193 15.067 1.00 95.62 363 ARG A C 1
ATOM 2860 O O . ARG A 1 363 ? -2.709 12.417 14.450 1.00 95.62 363 ARG A O 1
ATOM 2867 N N . VAL A 1 364 ? -4.916 12.008 14.474 1.00 93.88 364 VAL A N 1
ATOM 2868 C CA . VAL A 1 364 ? -5.088 12.022 13.019 1.00 93.88 364 VAL A CA 1
ATOM 2869 C C . VAL A 1 364 ? -6.365 12.755 12.636 1.00 93.88 364 VAL A C 1
ATOM 2871 O O . VAL A 1 364 ? -7.314 12.862 13.415 1.00 93.88 364 VAL A O 1
ATOM 2874 N N . GLY A 1 365 ? -6.406 13.222 11.393 1.00 93.62 365 GLY A N 1
ATOM 2875 C CA . GLY A 1 365 ? -7.493 14.056 10.895 1.00 93.62 365 GLY A CA 1
ATOM 2876 C C . GLY A 1 365 ? -7.207 15.545 11.036 1.00 93.62 365 GLY A C 1
ATOM 2877 O O . GLY A 1 365 ? -6.164 15.960 11.539 1.00 93.62 365 GLY A O 1
ATOM 2878 N N . VAL A 1 366 ? -8.147 16.355 10.556 1.00 93.00 366 VAL A N 1
ATOM 2879 C CA . VAL A 1 366 ? -8.100 17.811 10.725 1.00 93.00 366 VAL A CA 1
ATOM 2880 C C . VAL A 1 366 ? -8.207 18.137 12.215 1.00 93.00 366 VAL A C 1
ATOM 2882 O O . VAL A 1 366 ? -9.113 17.633 12.877 1.00 93.00 366 VAL A O 1
ATOM 2885 N N . ASP A 1 367 ? -7.298 18.971 12.726 1.00 91.25 367 ASP A N 1
ATOM 2886 C CA . ASP A 1 367 ? -7.250 19.401 14.133 1.00 91.25 367 ASP A CA 1
ATOM 2887 C C . ASP A 1 367 ? -7.283 18.232 15.145 1.00 91.25 367 ASP A C 1
ATOM 2889 O O . ASP A 1 367 ? -7.950 18.320 16.178 1.00 91.25 367 ASP A O 1
ATOM 2893 N N . ASP A 1 368 ? -6.601 17.122 14.837 1.00 92.44 368 ASP A N 1
ATOM 2894 C CA . ASP A 1 368 ? -6.551 15.911 15.673 1.00 92.44 368 ASP A CA 1
ATOM 2895 C C . ASP A 1 368 ? -7.940 15.324 15.997 1.00 92.44 368 ASP A C 1
ATOM 2897 O O . ASP A 1 368 ? -8.165 14.765 17.074 1.00 92.44 368 ASP A O 1
ATOM 2901 N N . ALA A 1 369 ? -8.897 15.437 15.063 1.00 91.94 369 ALA A N 1
ATOM 2902 C CA . ALA A 1 369 ? -10.287 15.008 15.258 1.00 91.94 369 ALA A CA 1
ATOM 2903 C C . ALA A 1 369 ? -10.444 13.548 15.720 1.00 91.94 369 ALA A C 1
ATOM 2905 O O . ALA A 1 369 ? -11.448 13.204 16.351 1.00 91.94 369 ALA A O 1
ATOM 2906 N N . TYR A 1 370 ? -9.466 12.694 15.417 1.00 93.44 370 TYR A N 1
ATOM 2907 C CA . TYR A 1 370 ? -9.407 11.320 15.883 1.00 93.44 370 TYR A CA 1
ATOM 2908 C C . TYR A 1 370 ? -8.170 11.102 16.745 1.00 93.44 370 TYR A C 1
ATOM 2910 O O . TYR A 1 370 ? -7.047 11.370 16.328 1.00 93.44 370 TYR A O 1
ATOM 2918 N N . THR A 1 371 ? -8.374 10.558 17.942 1.00 94.94 371 THR A N 1
ATOM 2919 C CA . THR A 1 371 ? -7.293 10.213 18.867 1.00 94.94 371 THR A CA 1
ATOM 2920 C C . THR A 1 371 ? -7.501 8.805 19.400 1.00 94.94 371 THR A C 1
ATOM 2922 O O . THR A 1 371 ? -8.591 8.483 19.881 1.00 94.94 371 THR A O 1
ATOM 2925 N N . ALA A 1 372 ? -6.473 7.960 19.329 1.00 95.88 372 ALA A N 1
ATOM 2926 C CA . ALA A 1 372 ? -6.504 6.646 19.958 1.00 95.88 372 ALA A CA 1
ATOM 2927 C C . ALA A 1 372 ? -5.109 6.174 20.374 1.00 95.88 372 ALA A C 1
ATOM 2929 O O . ALA A 1 372 ? -4.135 6.317 19.634 1.00 95.88 372 ALA A O 1
ATOM 2930 N N . ARG A 1 373 ? -5.040 5.549 21.550 1.00 97.50 373 ARG A N 1
ATOM 2931 C CA . ARG A 1 373 ? -3.833 4.891 22.045 1.00 97.50 373 ARG A CA 1
ATOM 2932 C C . ARG A 1 373 ? -3.696 3.502 21.433 1.00 97.50 373 ARG A C 1
ATOM 2934 O O . ARG A 1 373 ? -4.686 2.773 21.332 1.00 97.50 373 ARG A O 1
ATOM 2941 N N . VAL A 1 374 ? -2.485 3.146 21.024 1.00 97.94 374 VAL A N 1
ATOM 2942 C CA . VAL A 1 374 ? -2.167 1.796 20.551 1.00 97.94 374 VAL A CA 1
ATOM 2943 C C . VAL A 1 374 ? -2.276 0.829 21.731 1.00 97.94 374 VAL A C 1
ATOM 2945 O O . VAL A 1 374 ? -1.642 1.016 22.765 1.00 97.94 374 VAL A O 1
ATOM 2948 N N . GLU A 1 375 ? -3.096 -0.206 21.581 1.00 96.56 375 GLU A N 1
ATOM 2949 C CA . GLU A 1 375 ? -3.265 -1.269 22.577 1.00 96.56 375 GLU A CA 1
ATOM 2950 C C . GLU A 1 375 ? -2.172 -2.330 22.423 1.00 96.56 375 GLU A C 1
ATOM 2952 O O . GLU A 1 375 ? -1.539 -2.742 23.394 1.00 96.56 375 GLU A O 1
ATOM 2957 N N . ALA A 1 376 ? -1.948 -2.767 21.186 1.00 97.00 376 ALA A N 1
ATOM 2958 C CA . ALA A 1 376 ? -0.919 -3.722 20.826 1.00 97.00 376 ALA A CA 1
ATOM 2959 C C . ALA A 1 376 ? -0.472 -3.462 19.390 1.00 97.00 376 ALA A C 1
ATOM 2961 O O . ALA A 1 376 ? -1.241 -2.977 18.559 1.00 97.00 376 ALA A O 1
ATOM 2962 N N . GLY A 1 377 ? 0.765 -3.828 19.086 1.00 96.69 377 GLY A N 1
ATOM 2963 C CA . GLY A 1 377 ? 1.235 -3.781 17.719 1.00 96.69 377 GLY A CA 1
ATOM 2964 C C . GLY A 1 377 ? 2.551 -4.496 17.516 1.00 96.69 377 GLY A C 1
ATOM 2965 O O . GLY A 1 377 ? 3.203 -4.912 18.475 1.00 96.69 377 GLY A O 1
ATOM 2966 N N . ILE A 1 378 ? 2.906 -4.650 16.249 1.00 97.75 378 ILE A N 1
ATOM 2967 C CA . ILE A 1 378 ? 4.196 -5.166 15.816 1.00 97.75 378 ILE A CA 1
ATOM 2968 C C . ILE A 1 378 ? 4.587 -4.511 14.495 1.00 97.75 378 ILE A C 1
ATOM 2970 O O . ILE A 1 378 ? 3.731 -4.329 13.633 1.00 97.75 378 ILE A O 1
ATOM 2974 N N . THR A 1 379 ? 5.876 -4.252 14.316 1.00 97.06 379 THR A N 1
ATOM 2975 C CA . THR A 1 379 ? 6.498 -3.950 13.021 1.00 97.06 379 THR A CA 1
ATOM 2976 C C . THR A 1 379 ? 7.560 -5.020 12.768 1.00 97.06 379 THR A C 1
ATOM 2978 O O . THR A 1 379 ? 8.346 -5.339 13.662 1.00 97.06 379 THR A O 1
ATOM 2981 N N . ALA A 1 380 ? 7.593 -5.619 11.580 1.00 96.19 380 ALA A N 1
ATOM 2982 C CA . ALA A 1 380 ? 8.497 -6.721 11.262 1.00 96.19 380 ALA A CA 1
ATOM 2983 C C . ALA A 1 380 ? 8.963 -6.678 9.800 1.00 96.19 380 ALA A C 1
ATOM 2985 O O . ALA A 1 380 ? 8.176 -6.859 8.871 1.00 96.19 380 ALA A O 1
ATOM 2986 N N . SER A 1 381 ? 10.272 -6.514 9.603 1.00 95.62 381 SER A N 1
ATOM 2987 C CA . SER A 1 381 ? 10.928 -6.639 8.296 1.00 95.62 381 SER A CA 1
ATOM 2988 C C . SER A 1 381 ? 11.248 -8.101 8.015 1.00 95.62 381 SER A C 1
ATOM 2990 O O . SER A 1 381 ? 12.389 -8.542 8.135 1.00 95.62 381 SER A O 1
ATOM 2992 N N . VAL A 1 382 ? 10.216 -8.868 7.680 1.00 95.50 382 VAL A N 1
ATOM 2993 C CA . VAL A 1 382 ? 10.330 -10.266 7.260 1.00 95.50 382 VAL A CA 1
ATOM 2994 C C . VAL A 1 382 ? 9.441 -10.481 6.050 1.00 95.50 382 VAL A C 1
ATOM 2996 O O . VAL A 1 382 ? 8.295 -10.038 6.062 1.00 95.50 382 VAL A O 1
ATOM 2999 N N . TYR A 1 383 ? 9.942 -11.162 5.021 1.00 97.88 383 TYR A N 1
ATOM 3000 C CA . TYR A 1 383 ? 9.124 -11.494 3.860 1.00 97.88 383 TYR A CA 1
ATOM 3001 C C . TYR A 1 383 ? 7.948 -12.382 4.263 1.00 97.88 383 TYR A C 1
ATOM 3003 O O . TYR A 1 383 ? 8.102 -13.222 5.143 1.00 97.88 383 TYR A O 1
ATOM 3011 N N . GLY A 1 384 ? 6.770 -12.233 3.662 1.00 97.94 384 GLY A N 1
ATOM 3012 C CA . GLY A 1 384 ? 5.609 -12.989 4.113 1.00 97.94 384 GLY A CA 1
ATOM 3013 C C . GLY A 1 384 ? 4.265 -12.560 3.548 1.00 97.94 384 GLY A C 1
ATOM 3014 O O . GLY A 1 384 ? 4.156 -11.775 2.608 1.00 97.94 384 GLY A O 1
ATOM 3015 N N . TYR A 1 385 ? 3.213 -13.106 4.154 1.00 98.12 385 TYR A N 1
ATOM 3016 C CA . TYR A 1 385 ? 1.828 -12.709 3.917 1.00 98.12 385 TYR A CA 1
ATOM 3017 C C . TYR A 1 385 ? 0.981 -12.917 5.172 1.00 98.12 385 TYR A C 1
ATOM 3019 O O . TYR A 1 385 ? 1.406 -13.530 6.151 1.00 98.12 385 TYR A O 1
ATOM 3027 N N . SER A 1 386 ? -0.255 -12.425 5.136 1.00 98.38 386 SER A N 1
ATOM 3028 C CA . SER A 1 386 ? -1.231 -12.635 6.204 1.00 98.38 386 SER A CA 1
ATOM 3029 C C . SER A 1 386 ? -2.451 -13.397 5.704 1.00 98.38 386 SER A C 1
ATOM 3031 O O . SER A 1 386 ? -2.917 -13.170 4.587 1.00 98.38 386 SER A O 1
ATOM 3033 N N . VAL A 1 387 ? -2.989 -14.271 6.553 1.00 98.38 387 VAL A N 1
ATOM 3034 C CA . VAL A 1 387 ? -4.233 -15.012 6.313 1.00 98.38 387 VAL A CA 1
ATOM 3035 C C . VAL A 1 387 ? -5.325 -14.439 7.201 1.00 98.38 387 VAL A C 1
ATOM 3037 O O . VAL A 1 387 ? -5.151 -14.308 8.411 1.00 98.38 387 VAL A O 1
ATOM 3040 N N . MET A 1 388 ? -6.472 -14.120 6.601 1.00 97.25 388 MET A N 1
ATOM 3041 C CA . MET A 1 388 ? -7.652 -13.617 7.301 1.00 97.25 388 MET A CA 1
ATOM 3042 C C . MET A 1 388 ? -8.732 -14.699 7.322 1.00 97.25 388 MET A C 1
ATOM 3044 O O . MET A 1 388 ? -9.294 -15.048 6.285 1.00 97.25 388 MET A O 1
ATOM 3048 N N . THR A 1 389 ? -9.066 -15.204 8.508 1.00 96.56 389 THR A N 1
ATOM 3049 C CA . THR A 1 389 ? -10.106 -16.222 8.693 1.00 96.56 389 THR A CA 1
ATOM 3050 C C . THR A 1 389 ? -11.324 -15.622 9.377 1.00 96.56 389 THR A C 1
ATOM 3052 O O . THR A 1 389 ? -11.228 -15.034 10.455 1.00 96.56 389 THR A O 1
ATOM 3055 N N . ARG A 1 390 ? -12.503 -15.799 8.775 1.00 94.06 390 ARG A N 1
ATOM 3056 C CA . ARG A 1 390 ? -13.761 -15.341 9.369 1.00 94.06 390 ARG A CA 1
ATOM 3057 C C . ARG A 1 390 ? -14.092 -16.154 10.627 1.00 94.06 390 ARG A C 1
ATOM 3059 O O . ARG A 1 390 ? -14.224 -17.374 10.568 1.00 94.06 390 ARG A O 1
ATOM 3066 N N . GLY A 1 391 ? -14.279 -15.462 11.746 1.00 90.75 391 GLY A N 1
ATOM 3067 C CA . GLY A 1 391 ? -14.799 -15.995 13.005 1.00 90.75 391 GLY A CA 1
ATOM 3068 C C . GLY A 1 391 ? -16.262 -15.604 13.252 1.00 90.75 391 GLY A C 1
ATOM 3069 O O . GLY A 1 391 ? -16.929 -15.030 12.395 1.00 90.75 391 GLY A O 1
ATOM 3070 N N . ALA A 1 392 ? -16.776 -15.900 14.451 1.00 86.38 392 ALA A N 1
ATOM 3071 C CA . ALA A 1 392 ? -18.172 -15.611 14.809 1.00 86.38 392 ALA A CA 1
ATOM 3072 C C . ALA A 1 392 ? -18.482 -14.106 14.928 1.00 86.38 392 ALA A C 1
ATOM 3074 O O . ALA A 1 392 ? -19.581 -13.686 14.584 1.00 86.38 392 ALA A O 1
ATOM 3075 N N . ASN A 1 393 ? -17.514 -13.311 15.399 1.00 85.00 393 ASN A N 1
ATOM 3076 C CA . ASN A 1 393 ? -17.687 -11.886 15.712 1.00 85.00 393 ASN A CA 1
ATOM 3077 C C . ASN A 1 393 ? -16.694 -10.986 14.955 1.00 85.00 393 ASN A C 1
ATOM 3079 O O . ASN A 1 393 ? -16.421 -9.868 15.386 1.00 85.00 393 ASN A O 1
ATOM 3083 N N . GLY A 1 394 ? -16.120 -11.453 13.845 1.00 91.75 394 GLY A N 1
ATOM 3084 C CA . GLY A 1 394 ? -15.084 -10.715 13.121 1.00 91.75 394 GLY A CA 1
ATOM 3085 C C . GLY A 1 394 ? -14.126 -11.631 12.379 1.00 91.75 394 GLY A C 1
ATOM 3086 O O . GLY A 1 394 ? -14.522 -12.699 11.915 1.00 91.75 394 GLY A O 1
ATOM 3087 N N . TYR A 1 395 ? -12.871 -11.214 12.282 1.00 95.44 395 TYR A N 1
ATOM 3088 C CA . TYR A 1 395 ? -11.801 -11.933 11.601 1.00 95.44 395 TYR A CA 1
ATOM 3089 C C . TYR A 1 395 ? -10.649 -12.192 12.563 1.00 95.44 395 TYR A C 1
ATOM 3091 O O . TYR A 1 395 ? -10.278 -11.315 13.336 1.00 95.44 395 TYR A O 1
ATOM 3099 N N . ASN A 1 396 ? -10.084 -13.391 12.505 1.00 96.88 396 ASN A N 1
ATOM 3100 C CA . ASN A 1 396 ? -8.762 -13.668 13.047 1.00 96.88 396 ASN A CA 1
ATOM 3101 C C . ASN A 1 396 ? -7.752 -13.501 11.909 1.00 96.88 396 ASN A C 1
ATOM 3103 O O . ASN A 1 396 ? -7.995 -13.979 10.797 1.00 96.88 396 ASN A O 1
ATOM 3107 N N . ILE A 1 397 ? -6.669 -12.786 12.178 1.00 97.50 397 ILE A N 1
ATOM 3108 C CA . ILE A 1 397 ? -5.614 -12.507 11.214 1.00 97.50 397 ILE A CA 1
ATOM 3109 C C . ILE A 1 397 ? -4.324 -13.081 11.768 1.00 97.50 397 ILE A C 1
ATOM 3111 O O . ILE A 1 397 ? -3.956 -12.769 12.896 1.00 97.50 397 ILE A O 1
ATOM 3115 N N . VAL A 1 398 ? -3.647 -13.894 10.960 1.00 98.44 398 VAL A N 1
ATOM 3116 C CA . VAL A 1 398 ? -2.337 -14.465 11.279 1.00 98.44 398 VAL A CA 1
ATOM 3117 C C . VAL A 1 398 ? -1.338 -13.982 10.238 1.00 98.44 398 VAL A C 1
ATOM 3119 O O . VAL A 1 398 ? -1.573 -14.138 9.038 1.00 98.44 398 VAL A O 1
ATOM 3122 N N . ALA A 1 399 ? -0.241 -13.383 10.689 1.00 98.50 399 ALA A N 1
ATOM 3123 C CA . ALA A 1 399 ? 0.883 -12.985 9.858 1.00 98.50 399 ALA A CA 1
ATOM 3124 C C . ALA A 1 399 ? 1.965 -14.067 9.883 1.00 98.50 399 ALA A C 1
ATOM 3126 O O . ALA A 1 399 ? 2.378 -14.534 10.949 1.00 98.50 399 ALA A O 1
ATOM 3127 N N . TYR A 1 400 ? 2.412 -14.449 8.692 1.00 98.38 400 TYR A N 1
ATOM 3128 C CA . TYR A 1 400 ? 3.414 -15.479 8.477 1.00 98.38 400 TYR A CA 1
ATOM 3129 C C . TYR A 1 400 ? 4.683 -14.868 7.903 1.00 98.38 400 TYR A C 1
ATOM 3131 O O . TYR A 1 400 ? 4.617 -14.074 6.965 1.00 98.38 400 TYR A O 1
ATOM 3139 N N . GLY A 1 401 ? 5.826 -15.258 8.459 1.00 97.69 401 GLY A N 1
ATOM 3140 C CA . GLY A 1 401 ? 7.154 -14.880 7.997 1.00 97.69 401 GLY A CA 1
ATOM 3141 C C . GLY A 1 401 ? 7.792 -16.040 7.244 1.00 97.69 401 GLY A C 1
ATOM 3142 O O . GLY A 1 401 ? 7.718 -17.189 7.683 1.00 97.69 401 GLY A O 1
ATOM 3143 N N . TYR A 1 402 ? 8.390 -15.745 6.099 1.00 96.31 402 TYR A N 1
ATOM 3144 C CA . TYR A 1 402 ? 9.087 -16.693 5.250 1.00 96.31 402 TYR A CA 1
ATOM 3145 C C . TYR A 1 402 ? 10.508 -16.884 5.748 1.00 96.31 402 TYR A C 1
ATOM 3147 O O . TYR A 1 402 ? 11.295 -15.945 5.852 1.00 96.31 402 TYR A O 1
ATOM 3155 N N . ASN A 1 403 ? 10.824 -18.131 6.058 1.00 91.94 403 ASN A N 1
ATOM 3156 C CA . ASN A 1 403 ? 12.155 -18.557 6.417 1.00 91.94 403 ASN A CA 1
ATOM 3157 C C . ASN A 1 403 ? 12.819 -19.138 5.169 1.00 91.94 403 ASN A C 1
ATOM 3159 O O . ASN A 1 403 ? 12.515 -20.257 4.756 1.00 91.94 403 ASN A O 1
ATOM 3163 N N . GLU A 1 404 ? 13.731 -18.378 4.569 1.00 83.81 404 GLU A N 1
ATOM 3164 C CA . GLU A 1 404 ? 14.431 -18.775 3.343 1.00 83.81 404 GLU A CA 1
ATOM 3165 C C . GLU A 1 404 ? 15.200 -20.091 3.507 1.00 83.81 404 GLU A C 1
ATOM 3167 O O . GLU A 1 404 ? 15.173 -20.942 2.619 1.00 83.81 404 GLU A O 1
ATOM 3172 N N . ALA A 1 405 ? 15.821 -20.307 4.673 1.00 85.75 405 ALA A N 1
ATOM 3173 C CA . ALA A 1 405 ? 16.648 -21.483 4.930 1.00 85.75 405 ALA A CA 1
ATOM 3174 C C . ALA A 1 405 ? 15.837 -22.787 4.986 1.00 85.75 405 ALA A C 1
ATOM 3176 O O . ALA A 1 405 ? 16.336 -23.840 4.587 1.00 85.75 405 ALA A O 1
ATOM 3177 N N . SER A 1 406 ? 14.604 -22.735 5.498 1.00 88.38 406 SER A N 1
ATOM 3178 C CA . SER A 1 406 ? 13.695 -23.888 5.525 1.00 88.38 406 SER A CA 1
ATOM 3179 C C . SER A 1 406 ? 12.714 -23.910 4.351 1.00 88.38 406 SER A C 1
ATOM 3181 O O . SER A 1 406 ? 12.084 -24.943 4.121 1.00 88.38 406 SER A O 1
ATOM 3183 N N . SER A 1 407 ? 12.587 -22.799 3.618 1.00 87.19 407 SER A N 1
ATOM 3184 C CA . SER A 1 407 ? 11.540 -22.551 2.621 1.00 87.19 407 SER A CA 1
ATOM 3185 C C . SER A 1 407 ? 10.132 -22.790 3.186 1.00 87.19 407 SER A C 1
ATOM 3187 O O . SER A 1 407 ? 9.269 -23.375 2.529 1.00 87.19 407 SER A O 1
ATOM 3189 N N . GLN A 1 408 ? 9.912 -22.383 4.440 1.00 90.31 408 GLN A N 1
ATOM 3190 C CA . GLN A 1 408 ? 8.644 -22.543 5.158 1.00 90.31 408 GLN A CA 1
ATOM 3191 C C . GLN A 1 408 ? 8.150 -21.217 5.729 1.00 90.31 408 GLN A C 1
ATOM 3193 O O . GLN A 1 408 ? 8.910 -20.264 5.891 1.00 90.31 408 GLN A O 1
ATOM 3198 N N . LEU A 1 409 ? 6.856 -21.183 6.043 1.00 95.19 409 LEU A N 1
ATOM 3199 C CA . LEU A 1 409 ? 6.211 -20.070 6.723 1.00 95.19 409 LEU A CA 1
ATOM 3200 C C . LEU A 1 409 ? 6.015 -20.382 8.198 1.00 95.19 409 LEU A C 1
ATOM 3202 O O . LEU A 1 409 ? 5.511 -21.448 8.558 1.00 95.19 409 LEU A O 1
ATOM 3206 N N . GLU A 1 410 ? 6.360 -19.416 9.037 1.00 95.94 410 GLU A N 1
ATOM 3207 C CA . GLU A 1 410 ? 6.170 -19.485 10.480 1.00 95.94 410 GLU A CA 1
ATOM 3208 C C . GLU A 1 410 ? 5.255 -18.336 10.925 1.00 95.94 410 GLU A C 1
ATOM 3210 O O . GLU A 1 410 ? 5.503 -17.182 10.557 1.00 95.94 410 GLU A O 1
ATOM 3215 N N . PRO A 1 411 ? 4.177 -18.609 11.684 1.00 97.44 411 PRO A N 1
ATOM 3216 C CA . PRO A 1 411 ? 3.354 -17.543 12.233 1.00 97.44 411 PRO A CA 1
ATOM 3217 C C . PRO A 1 411 ? 4.166 -16.774 13.277 1.00 97.44 411 PRO A C 1
ATOM 3219 O O . PRO A 1 411 ? 4.743 -17.380 14.181 1.00 97.44 411 PRO A O 1
ATOM 3222 N N . PHE A 1 412 ? 4.193 -15.448 13.174 1.00 97.19 412 PHE A N 1
ATOM 3223 C CA . PHE A 1 412 ? 4.917 -14.599 14.129 1.00 97.19 412 PHE A CA 1
ATOM 3224 C C . PHE A 1 412 ? 4.017 -13.591 14.847 1.00 97.19 412 PHE A C 1
ATOM 3226 O O . PHE A 1 412 ? 4.419 -13.035 15.867 1.00 97.19 412 PHE A O 1
ATOM 3233 N N . TYR A 1 413 ? 2.808 -13.355 14.335 1.00 97.94 413 TYR A N 1
ATOM 3234 C CA . TYR A 1 413 ? 1.837 -12.471 14.964 1.00 97.94 413 TYR A CA 1
ATOM 3235 C C . TYR A 1 413 ? 0.414 -12.892 14.615 1.00 97.94 413 TYR A C 1
ATOM 3237 O O . TYR A 1 413 ? 0.133 -13.272 13.477 1.00 97.94 413 TYR A O 1
ATOM 3245 N N . ASP A 1 414 ? -0.491 -12.789 15.580 1.00 97.06 414 ASP A N 1
ATOM 3246 C CA . ASP A 1 414 ? -1.916 -12.977 15.369 1.00 97.06 414 ASP A CA 1
ATOM 3247 C C . ASP A 1 414 ? -2.729 -11.966 16.174 1.00 97.06 414 ASP A C 1
ATOM 3249 O O . ASP A 1 414 ? -2.344 -11.541 17.263 1.00 97.06 414 ASP A O 1
ATOM 3253 N N . PHE A 1 415 ? -3.863 -11.553 15.617 1.00 95.62 415 PHE A N 1
ATOM 3254 C CA . PHE A 1 415 ? -4.785 -10.641 16.281 1.00 95.62 415 PHE A CA 1
ATOM 3255 C C . PHE A 1 415 ? -6.200 -10.795 15.727 1.00 95.62 415 PHE A C 1
ATOM 3257 O O . PHE A 1 415 ? -6.447 -11.441 14.705 1.00 95.62 415 PHE A O 1
ATOM 3264 N N . SER A 1 416 ? -7.168 -10.219 16.437 1.00 93.88 416 SER A N 1
ATOM 3265 C CA . SER A 1 416 ? -8.577 -10.264 16.049 1.00 93.88 416 SER A CA 1
ATOM 3266 C C . SER A 1 416 ? -9.076 -8.886 15.641 1.00 93.88 416 SER A C 1
ATOM 3268 O O . SER A 1 416 ? -8.912 -7.915 16.373 1.00 93.88 416 SER A O 1
ATOM 3270 N N . VAL A 1 417 ? -9.753 -8.828 14.500 1.00 93.56 417 VAL A N 1
ATOM 3271 C CA . VAL A 1 417 ? -10.468 -7.649 14.015 1.00 93.56 417 VAL A CA 1
ATOM 3272 C C . VAL A 1 417 ? -11.965 -7.859 14.251 1.00 93.56 417 VAL A C 1
ATOM 3274 O O . VAL A 1 417 ? -12.562 -8.738 13.622 1.00 93.56 417 VAL A O 1
ATOM 3277 N N . PRO A 1 418 ? -12.600 -7.092 15.150 1.00 90.50 418 PRO A N 1
ATOM 3278 C CA . PRO A 1 418 ? -14.021 -7.226 15.438 1.00 90.50 418 PRO A CA 1
ATOM 3279 C C . PRO A 1 418 ? -14.886 -6.722 14.275 1.00 90.50 418 PRO A C 1
ATOM 3281 O O . PRO A 1 418 ? -14.513 -5.824 13.515 1.00 90.50 418 PRO A O 1
ATOM 3284 N N . SER A 1 419 ? -16.083 -7.292 14.154 1.00 87.44 419 SER A N 1
ATOM 3285 C CA . SER A 1 419 ? -17.123 -6.741 13.277 1.00 87.44 419 SER A CA 1
ATOM 3286 C C . SER A 1 419 ? -17.577 -5.378 13.808 1.00 87.44 419 SER A C 1
ATOM 3288 O O . SER A 1 419 ? -17.629 -5.179 15.021 1.00 87.44 419 SER A O 1
ATOM 3290 N N . GLY A 1 420 ? -17.882 -4.439 12.913 1.00 75.56 420 GLY A N 1
ATOM 3291 C CA . GLY A 1 420 ? -18.366 -3.108 13.278 1.00 75.56 420 GLY A CA 1
ATOM 3292 C C . GLY A 1 420 ? -19.866 -3.074 13.622 1.00 75.56 420 GLY A C 1
ATOM 3293 O O . GLY A 1 420 ? -20.544 -4.106 13.581 1.00 75.56 420 GLY A O 1
ATOM 3294 N N . PRO A 1 421 ? -20.424 -1.882 13.932 1.00 82.19 421 PRO A N 1
ATOM 3295 C CA . PRO A 1 421 ? -19.738 -0.588 14.051 1.00 82.19 421 PRO A CA 1
ATOM 3296 C C . PRO A 1 421 ? -18.835 -0.506 15.294 1.00 82.19 421 PRO A C 1
ATOM 3298 O O . PRO A 1 421 ? -19.188 -1.052 16.337 1.00 82.19 421 PRO A O 1
ATOM 3301 N N . ARG A 1 422 ? -17.700 0.201 15.188 1.00 82.38 422 ARG A N 1
ATOM 3302 C CA . ARG A 1 422 ? -16.750 0.395 16.304 1.00 82.38 422 ARG A CA 1
ATOM 3303 C C . ARG A 1 422 ? -17.299 1.357 17.352 1.00 82.38 422 ARG A C 1
ATOM 3305 O O . ARG A 1 422 ? -17.192 1.112 18.548 1.00 82.38 422 ARG A O 1
ATOM 3312 N N . VAL A 1 423 ? -17.938 2.434 16.893 1.00 66.50 423 VAL A N 1
ATOM 3313 C CA . VAL A 1 423 ? -18.636 3.387 17.760 1.00 66.50 423 VAL A CA 1
ATOM 3314 C C . VAL A 1 423 ? -20.124 3.025 17.771 1.00 66.50 423 VAL A C 1
ATOM 3316 O O . VAL A 1 423 ? -20.761 3.014 16.709 1.00 66.50 423 VAL A O 1
ATOM 3319 N N . PRO A 1 424 ? -20.724 2.712 18.935 1.00 55.59 424 PRO A N 1
ATOM 3320 C CA . PRO A 1 424 ? -22.163 2.520 19.021 1.00 55.59 424 PRO A CA 1
ATOM 3321 C C . PRO A 1 424 ? -22.863 3.810 18.583 1.00 55.59 424 PRO A C 1
ATOM 3323 O O . PRO A 1 424 ? -22.652 4.860 19.186 1.00 55.59 424 PRO A O 1
ATOM 3326 N N . LYS A 1 425 ? -23.734 3.752 17.566 1.00 47.16 425 LYS A N 1
ATOM 3327 C CA . LYS A 1 425 ? -24.696 4.843 17.354 1.00 47.16 425 LYS A CA 1
ATOM 3328 C C . LYS A 1 425 ? -25.527 4.929 18.631 1.00 47.16 425 LYS A C 1
ATOM 3330 O O . LYS A 1 425 ? -26.229 3.963 18.946 1.00 47.16 425 LYS A O 1
ATOM 3335 N N . GLU A 1 426 ? -25.474 6.047 19.358 1.00 44.56 426 GLU A N 1
ATOM 3336 C CA . GLU A 1 426 ? -26.508 6.303 20.358 1.00 44.56 426 GLU A CA 1
ATOM 3337 C C . GLU A 1 426 ? -27.866 6.127 19.656 1.00 44.56 426 GLU A C 1
ATOM 3339 O O . GLU A 1 426 ? -28.067 6.656 18.555 1.00 44.56 426 GLU A O 1
ATOM 3344 N N . PRO A 1 427 ? -28.793 5.324 20.203 1.00 40.94 427 PRO A N 1
ATOM 3345 C CA . PRO A 1 427 ? -30.090 5.166 19.573 1.00 40.94 427 PRO A CA 1
ATOM 3346 C C . PRO A 1 427 ? -30.754 6.547 19.507 1.00 40.94 427 PRO A C 1
ATOM 3348 O O . PRO A 1 427 ? -31.003 7.132 20.558 1.00 40.94 427 PRO A O 1
ATOM 3351 N N . CYS A 1 428 ? -31.049 7.066 18.298 1.00 44.38 428 CYS A N 1
ATOM 3352 C CA . CYS A 1 428 ? -31.811 8.318 18.140 1.00 44.38 428 CYS A CA 1
ATOM 3353 C C . CYS A 1 428 ? -33.064 8.204 19.017 1.00 44.38 428 CYS A C 1
ATOM 3355 O O . CYS A 1 428 ? -33.966 7.412 18.722 1.00 44.38 428 CYS A O 1
ATOM 3357 N N . VAL A 1 429 ? -33.121 8.972 20.105 1.00 43.53 429 VAL A N 1
ATOM 3358 C CA . VAL A 1 429 ? -34.290 9.019 20.980 1.00 43.53 429 VAL A CA 1
ATOM 3359 C C . VAL A 1 429 ? -35.388 9.737 20.194 1.00 43.53 429 VAL A C 1
ATOM 3361 O O . VAL A 1 429 ? -35.229 10.914 19.864 1.00 43.53 429 VAL A O 1
ATOM 3364 N N . PRO A 1 430 ? -36.513 9.082 19.853 1.00 49.28 430 PRO A N 1
ATOM 3365 C CA . PRO A 1 430 ? -37.588 9.756 19.142 1.00 49.28 430 PRO A CA 1
ATOM 3366 C C . PRO A 1 430 ? -38.109 10.896 20.017 1.00 49.28 430 PRO A C 1
ATOM 3368 O O . PRO A 1 430 ? -38.505 10.648 21.159 1.00 49.28 430 PRO A O 1
ATOM 3371 N N . CYS A 1 431 ? -38.140 12.130 19.496 1.00 50.84 431 CYS A N 1
ATOM 3372 C CA . CYS A 1 431 ? -38.647 13.275 20.251 1.00 50.84 431 CYS A CA 1
ATOM 3373 C C . CYS A 1 431 ? -40.067 12.939 20.751 1.00 50.84 431 CYS A C 1
ATOM 3375 O O . CYS A 1 431 ? -40.990 12.693 19.964 1.00 50.84 431 CYS A O 1
ATOM 3377 N N . GLY A 1 432 ? -40.219 12.824 22.073 1.00 46.78 432 GLY A N 1
ATOM 3378 C CA . GLY A 1 432 ? -41.388 12.217 22.697 1.00 46.78 432 GLY A CA 1
ATOM 3379 C C . GLY A 1 432 ? -42.697 12.881 22.266 1.00 46.78 432 GLY A C 1
ATOM 3380 O O . GLY A 1 432 ? -42.911 14.073 22.480 1.00 46.78 432 GLY A O 1
ATOM 3381 N N . LYS A 1 433 ? -43.630 12.105 21.703 1.00 43.78 433 LYS A N 1
ATOM 3382 C CA . LYS A 1 433 ? -45.000 12.579 21.465 1.00 43.78 433 LYS A CA 1
ATOM 3383 C C . LYS A 1 433 ? -45.851 12.385 22.718 1.00 43.78 433 LYS A C 1
ATOM 3385 O O . LYS A 1 433 ? -46.283 11.274 23.022 1.00 43.78 433 LYS A O 1
ATOM 3390 N N . ARG A 1 434 ? -46.214 13.494 23.375 1.00 43.47 434 ARG A N 1
ATOM 3391 C CA . ARG A 1 434 ? -47.494 13.579 24.100 1.00 43.47 434 ARG A CA 1
ATOM 3392 C C . ARG A 1 434 ? -48.628 13.260 23.113 1.00 43.47 434 ARG A C 1
ATOM 3394 O O . ARG A 1 434 ? -48.628 13.719 21.975 1.00 43.47 434 ARG A O 1
ATOM 3401 N N . HIS A 1 435 ? -49.570 12.432 23.556 1.00 42.38 435 HIS A N 1
ATOM 3402 C CA . HIS A 1 435 ? -50.706 11.894 22.804 1.00 42.38 435 HIS A CA 1
ATOM 3403 C C . HIS A 1 435 ? -51.364 12.841 21.776 1.00 42.38 435 HIS A C 1
ATOM 3405 O O . HIS A 1 435 ? -51.909 13.870 22.169 1.00 42.38 435 HIS A O 1
ATOM 3411 N N . ARG A 1 436 ? -51.492 12.395 20.510 1.00 39.75 436 ARG A N 1
ATOM 3412 C CA . ARG A 1 436 ? -52.782 12.186 19.797 1.00 39.75 436 ARG A CA 1
ATOM 3413 C C . ARG A 1 436 ? -52.606 11.718 18.331 1.00 39.75 436 ARG A C 1
ATOM 3415 O O . ARG A 1 436 ? -51.884 12.325 17.559 1.00 39.75 436 ARG A O 1
ATOM 3422 N N . ARG A 1 437 ? -53.349 10.643 18.016 1.00 40.12 437 ARG A N 1
ATOM 3423 C CA . ARG A 1 437 ? -53.907 10.108 16.743 1.00 40.12 437 ARG A CA 1
ATOM 3424 C C . ARG A 1 437 ? -53.078 10.075 15.432 1.00 40.12 437 ARG A C 1
ATOM 3426 O O . ARG A 1 437 ? -52.738 11.095 14.858 1.00 40.12 437 ARG A O 1
ATOM 3433 N N . LYS A 1 438 ? -52.934 8.827 14.945 1.00 45.31 438 LYS A N 1
ATOM 3434 C CA . LYS A 1 438 ? -52.764 8.283 13.573 1.00 45.31 438 LYS A CA 1
ATOM 3435 C C . LYS A 1 438 ? -52.674 9.275 12.396 1.00 45.31 438 LYS A C 1
ATOM 3437 O O . LYS A 1 438 ? -53.696 9.863 12.068 1.00 45.31 438 LYS A O 1
ATOM 3442 N N . THR A 1 439 ? -51.544 9.239 11.673 1.00 36.66 439 THR A N 1
ATOM 3443 C CA . THR A 1 439 ? -51.439 9.151 10.191 1.00 36.66 439 THR A CA 1
ATOM 3444 C C . THR A 1 439 ? -49.991 8.850 9.750 1.00 36.66 439 THR A C 1
ATOM 3446 O O . THR A 1 439 ? -49.080 8.931 10.566 1.00 36.66 439 THR A O 1
ATOM 3449 N N . LEU A 1 440 ? -49.855 8.424 8.487 1.00 40.16 440 LEU A N 1
ATOM 3450 C CA . LEU A 1 440 ? -48.791 7.683 7.788 1.00 40.16 440 LEU A CA 1
ATOM 3451 C C . LEU A 1 440 ? -47.313 8.099 7.964 1.00 40.16 440 LEU A C 1
ATOM 3453 O O . LEU A 1 440 ? -46.992 9.247 8.247 1.00 40.16 440 LEU A O 1
ATOM 3457 N N . PHE A 1 441 ? -46.454 7.105 7.683 1.00 41.47 441 PHE A N 1
ATOM 3458 C CA . PHE A 1 441 ? -45.008 7.140 7.439 1.00 41.47 441 PHE A CA 1
ATOM 3459 C C . PHE A 1 441 ? -44.496 8.457 6.833 1.00 41.47 441 PHE A C 1
ATOM 3461 O O . PHE A 1 441 ? -44.698 8.735 5.654 1.00 41.47 441 PHE A O 1
ATOM 3468 N N . ALA A 1 442 ? -43.760 9.210 7.644 1.00 36.28 442 ALA A N 1
ATOM 3469 C CA . ALA A 1 442 ? -42.734 10.150 7.221 1.00 36.28 442 ALA A CA 1
ATOM 3470 C C . ALA A 1 442 ? -41.639 10.111 8.295 1.00 36.28 442 ALA A C 1
ATOM 3472 O O . ALA A 1 442 ? -41.948 10.120 9.491 1.00 36.28 442 ALA A O 1
ATOM 3473 N N . SER A 1 443 ? -40.384 10.001 7.867 1.00 42.25 443 SER A N 1
ATOM 3474 C CA . SER A 1 443 ? -39.187 10.091 8.704 1.00 42.25 443 SER A CA 1
ATOM 3475 C C . SER A 1 443 ? -39.256 11.341 9.585 1.00 42.25 443 SER A C 1
ATOM 3477 O O . SER A 1 443 ? -39.275 12.462 9.077 1.00 42.25 443 SER A O 1
ATOM 3479 N N . LEU A 1 444 ? -39.352 11.152 10.903 1.00 43.41 444 LEU A N 1
ATOM 3480 C CA . LEU A 1 444 ? -39.291 12.248 11.870 1.00 43.41 444 LEU A CA 1
ATOM 3481 C C . LEU A 1 444 ? -37.831 12.725 11.992 1.00 43.41 444 LEU A C 1
ATOM 3483 O O . LEU A 1 444 ? -36.947 11.871 12.047 1.00 43.41 444 LEU A O 1
ATOM 3487 N N . PRO A 1 445 ? -37.563 14.042 12.049 1.00 38.97 445 PRO A N 1
ATOM 3488 C CA . PRO A 1 445 ? -36.214 14.555 12.280 1.00 38.97 445 PRO A CA 1
ATOM 3489 C C . PRO A 1 445 ? -35.756 14.256 13.719 1.00 38.97 445 PRO A C 1
ATOM 3491 O O . PRO A 1 445 ? -36.568 14.326 14.647 1.00 38.97 445 PRO A O 1
ATOM 3494 N N . CYS A 1 446 ? -34.471 13.922 13.899 1.00 36.91 446 CYS A N 1
ATOM 3495 C CA . CYS A 1 446 ? -33.862 13.789 15.227 1.00 36.91 446 CYS A CA 1
ATOM 3496 C C . CYS A 1 446 ? -33.677 15.192 15.849 1.00 36.91 446 CYS A C 1
ATOM 3498 O O . CYS A 1 446 ? -33.334 16.146 15.148 1.00 36.91 446 CYS A O 1
ATOM 3500 N N . CYS A 1 447 ? -33.972 15.332 17.146 1.00 43.12 447 CYS A N 1
ATOM 3501 C CA . CYS A 1 447 ? -33.684 16.547 17.915 1.00 43.12 447 CYS A CA 1
ATOM 3502 C C . CYS A 1 447 ? -32.228 16.480 18.424 1.00 43.12 447 CYS A C 1
ATOM 3504 O O . CYS A 1 447 ? -31.783 15.365 18.698 1.00 43.12 447 CYS A O 1
ATOM 3506 N N . PRO A 1 448 ? -31.511 17.615 18.531 1.00 42.38 448 PRO A N 1
ATOM 3507 C CA . PRO A 1 448 ? -30.172 17.664 19.119 1.00 42.38 448 PRO A CA 1
ATOM 3508 C C . PRO A 1 448 ? -30.164 17.289 20.602 1.00 42.38 448 PRO A C 1
ATOM 3510 O O . PRO A 1 448 ? -31.213 17.476 21.271 1.00 42.38 448 PRO A O 1
#

pLDDT: mean 85.19, std 16.78, range [33.84, 98.62]

InterPro domains:
  IPR029052 Metallo-dependent phosphatase-like [G3DSA:3.60.21.10] (45-414)
  IPR029052 Metallo-dependent phosphatase-like [SSF56300] (58-344)

Organism: Chrysotila carterae (NCBI:txid13221)

Radius of gyration: 23.95 Å; chains: 1; bounding box: 88×48×67 Å

Secondary structure (DSSP, 8-state):
----S--EEEEEES--SSEEEEEETTEEEESSSPP-SGGG--GGGEEEEE--GGG--HHHHHHHHHHT--S-EEE-S----B-SPPPSS-SSS---GGGGS-SS---TT----SS----S-SSSHHHHIIIIITTTHHHHHHS-EEE---GGGSTTTTHHHIIIII-SSPPPTT--SSSTT-S-S-PPPEEEE-SSEEEEE---TT-PPGGG-GGGS---TTTS--PPPTT--B--B---GGG-TTS-HHHHHHHHHHHHHHHHHHHHHHTT-SEEEEE-SS-SS-EEEETTEEEES-HHHHHT--TTTTTTEEEEEE-SSSSEEEEEEGGG-SPEEEEE--SSS-PPPP---TTTGGGBEEEESGGG-EEEEEEEEEEE---EEEEEEE-SSEEEEEEEEEETTTTEEEEEEEEEEE-S-SSPPPP-------S--------PPPP-

Sequence (448 aa):
MGDTGLRVKPKNNGFCQSPGSTKLYDIDQCDGLPPTSRSQFNESWVDGDFQALDDWPLESLSSLAAAEAPHAVVYVGDYLYRQGPCPYPNNAGADCTGINAPSFYELEGANLEYDFVPGNWGDNIYGWWADFFWPARDLLAAAPWIGIRGNHENCERAGHGWFLLISPHPLRKNWTIDTEGECDDFSPPWRVPFVNEQFLLMDDSLITPLNKGVDHFNYTEGACPGPAPEGEVLVPETQSRYEDEDQDDAEVTRQIGLYSGYMKTLEDWSQSHDTNFYASHRPLFAVACDGDHMNVLDWTMQQSLGPHTLDRVSAAIAGHMHWFEALSFENQGLPAQIVVGNAGTDLIKNYVNQETLPTIELRVGVDDAYTARVEAGITASVYGYSVMTRGANGYNIVAYGYNEASSQLEPFYDFSVPSGPRVPKEPCVPCGKRHRRKTLFASLPCCP

Foldseek 3Di:
DEQAFAADFWLFQQQAPAFDPDDALNHGDHPDDGDQDPVSGDPVRTDGDGGAPLQFCQLLQLQVVLVVLDAEAEYFANQFNQRDAHHPPDPDDHPPNQQLDPPDDPPPDDPCSDDDRDGQGFLDPSVNCVRHCVSNVSNVVRYYYPHAYALCCAPSHNVVNCLVPPDPDDQDPPQDDPDDPRGDRADQWDKDDDPAEIETEGHPNNPCAAPNHPVPFAPDAPQEDDADPVPAFAEADDDDPVPGPVDDPVVLVVLLVRLLVRLVVQLVVLVVHQEYEYGHAWWQADWATGGNGIHGDDQSNLQSHDLCSFQRYLEYEHERQCWWKWWAWPLCLGHIYTYFNPATYQHDDGNDDQNRQQRHWYQTYDPSSGITGTNHMDIGNAHWGKDWDDDPFFTKIWTWGQDSVVSDTDTDDIDTRGGDSSDDDPPQDQPDDDDDDDDDDDDDDGDD